Protein AF-0000000086532531 (afdb_homodimer)

Radius of gyration: 22.83 Å; Cα contacts (8 Å, |Δi|>4): 824; chains: 2; bounding box: 56×66×49 Å

Organism: NCBI:txid488447

Structure (mmCIF, N/CA/C/O backbone):
data_AF-0000000086532531-model_v1
#
loop_
_entity.id
_entity.type
_entity.pdbx_description
1 polymer 'DNA-binding response regulator'
#
loop_
_atom_site.group_PDB
_atom_site.id
_atom_site.type_symbol
_atom_site.label_atom_id
_atom_site.label_alt_id
_atom_site.label_comp_id
_atom_site.label_asym_id
_atom_site.label_entity_id
_atom_site.label_seq_id
_atom_site.pdbx_PDB_ins_code
_atom_site.Cartn_x
_atom_site.Cartn_y
_atom_site.Cartn_z
_atom_site.occupancy
_atom_site.B_iso_or_equiv
_atom_site.auth_seq_id
_atom_site.auth_comp_id
_atom_site.auth_asym_id
_atom_site.auth_atom_id
_atom_site.pdbx_PDB_model_num
ATOM 1 N N . MET A 1 1 ? 3.779 -16.156 -0.481 1 93.19 1 MET A N 1
ATOM 2 C CA . MET A 1 1 ? 3.359 -15.289 -1.577 1 93.19 1 MET A CA 1
ATOM 3 C C . MET A 1 1 ? 3.877 -15.805 -2.914 1 93.19 1 MET A C 1
ATOM 5 O O . MET A 1 1 ? 4.816 -16.594 -2.953 1 93.19 1 MET A O 1
ATOM 9 N N . ARG A 1 2 ? 3.129 -15.469 -3.914 1 94.12 2 ARG A N 1
ATOM 10 C CA . ARG A 1 2 ? 3.473 -15.883 -5.27 1 94.12 2 ARG A CA 1
ATOM 11 C C . ARG A 1 2 ? 4.148 -14.75 -6.035 1 94.12 2 ARG A C 1
ATOM 13 O O . ARG A 1 2 ? 3.545 -13.695 -6.258 1 94.12 2 ARG A O 1
ATOM 20 N N . ILE A 1 3 ? 5.477 -15.016 -6.484 1 97.5 3 ILE A N 1
ATOM 21 C CA . ILE A 1 3 ? 6.273 -13.93 -7.047 1 97.5 3 ILE A CA 1
ATOM 22 C C . ILE A 1 3 ? 6.742 -14.312 -8.453 1 97.5 3 ILE A C 1
ATOM 24 O O . ILE A 1 3 ? 7.234 -15.414 -8.672 1 97.5 3 ILE A O 1
ATOM 28 N N . ALA A 1 4 ? 6.512 -13.414 -9.438 1 97.5 4 ALA A N 1
ATOM 29 C CA . ALA A 1 4 ? 7.039 -13.594 -10.781 1 97.5 4 ALA A CA 1
ATOM 30 C C . ALA A 1 4 ? 8.367 -12.867 -10.953 1 97.5 4 ALA A C 1
ATOM 32 O O . ALA A 1 4 ? 8.508 -11.711 -10.555 1 97.5 4 ALA A O 1
ATOM 33 N N . VAL A 1 5 ? 9.344 -13.578 -11.539 1 97.88 5 VAL A N 1
ATOM 34 C CA . VAL A 1 5 ? 10.672 -13.031 -11.781 1 97.88 5 VAL A CA 1
ATOM 35 C C . VAL A 1 5 ? 10.961 -13.016 -13.281 1 97.88 5 VAL A C 1
ATOM 37 O O . VAL A 1 5 ? 10.961 -14.062 -13.93 1 97.88 5 VAL A O 1
ATOM 40 N N . LEU A 1 6 ? 11.195 -11.789 -13.82 1 97.12 6 LEU A N 1
ATOM 41 C CA . LEU A 1 6 ? 11.492 -11.633 -15.242 1 97.12 6 LEU A CA 1
ATOM 42 C C . LEU A 1 6 ? 12.93 -11.195 -15.453 1 97.12 6 LEU A C 1
ATOM 44 O O . LEU A 1 6 ? 13.32 -10.102 -15.031 1 97.12 6 LEU A O 1
ATOM 48 N N . ASP A 1 7 ? 13.672 -11.961 -16.062 1 96.25 7 ASP A N 1
ATOM 49 C CA . ASP A 1 7 ? 15.055 -11.695 -16.453 1 96.25 7 ASP A CA 1
ATOM 50 C C . ASP A 1 7 ? 15.516 -12.664 -17.531 1 96.25 7 ASP A C 1
ATOM 52 O O . ASP A 1 7 ? 15.273 -13.867 -17.438 1 96.25 7 ASP A O 1
ATOM 56 N N . ASP A 1 8 ? 16.219 -12.164 -18.531 1 94.19 8 ASP A N 1
ATOM 57 C CA . ASP A 1 8 ? 16.625 -13.039 -19.625 1 94.19 8 ASP A CA 1
ATOM 58 C C . ASP A 1 8 ? 17.875 -13.836 -19.25 1 94.19 8 ASP A C 1
ATOM 60 O O . ASP A 1 8 ? 18.25 -14.781 -19.938 1 94.19 8 ASP A O 1
ATOM 64 N N . ASP A 1 9 ? 18.562 -13.523 -18.156 1 94.81 9 ASP A N 1
ATOM 65 C CA . ASP A 1 9 ? 19.719 -14.258 -17.641 1 94.81 9 ASP A CA 1
ATOM 66 C C . ASP A 1 9 ? 19.297 -15.312 -16.625 1 94.81 9 ASP A C 1
ATOM 68 O O . ASP A 1 9 ? 18.938 -14.992 -15.492 1 94.81 9 ASP A O 1
ATOM 72 N N . PRO A 1 10 ? 19.422 -16.562 -16.969 1 95.12 10 PRO A N 1
ATOM 73 C CA . PRO A 1 10 ? 18.984 -17.641 -16.062 1 95.12 10 PRO A CA 1
ATOM 74 C C . PRO A 1 10 ? 19.703 -17.609 -14.719 1 95.12 10 PRO A C 1
ATOM 76 O O . PRO A 1 10 ? 19.125 -18 -13.703 1 95.12 10 PRO A O 1
ATOM 79 N N . ALA A 1 11 ? 20.938 -17.234 -14.758 1 96.5 11 ALA A N 1
ATOM 80 C CA . ALA A 1 11 ? 21.672 -17.141 -13.5 1 96.5 11 ALA A CA 1
ATOM 81 C C . ALA A 1 11 ? 21.031 -16.141 -12.547 1 96.5 11 ALA A C 1
ATOM 83 O O . ALA A 1 11 ? 20.953 -16.375 -11.344 1 96.5 11 ALA A O 1
ATOM 84 N N . GLN A 1 12 ? 20.594 -15.047 -13.109 1 96.06 12 GLN A N 1
ATOM 85 C CA . GLN A 1 12 ? 19.938 -14.016 -12.312 1 96.06 12 GLN A CA 1
ATOM 86 C C . GLN A 1 12 ? 18.578 -14.508 -11.781 1 96.06 12 GLN A C 1
ATOM 88 O O . GLN A 1 12 ? 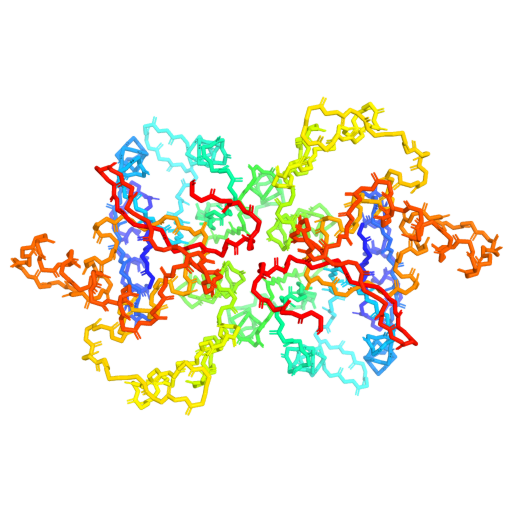18.266 -14.312 -10.609 1 96.06 12 GLN A O 1
ATOM 93 N N . THR A 1 13 ? 17.781 -15.109 -12.648 1 96.75 13 THR A N 1
ATOM 94 C CA . THR A 1 13 ? 16.484 -15.602 -12.211 1 96.75 13 THR A CA 1
ATOM 95 C C . THR A 1 13 ? 16.641 -16.688 -11.148 1 96.75 13 THR A C 1
ATOM 97 O O . THR A 1 13 ? 15.875 -16.75 -10.195 1 96.75 13 THR A O 1
ATOM 100 N N . ASP A 1 14 ? 17.641 -17.531 -11.305 1 97.56 14 ASP A N 1
ATOM 101 C CA . ASP A 1 14 ? 17.906 -18.578 -10.328 1 97.56 14 ASP A CA 1
ATOM 102 C C . ASP A 1 14 ? 18.297 -18 -8.977 1 97.56 14 ASP A C 1
ATOM 104 O O . ASP A 1 14 ? 17.797 -18.422 -7.938 1 97.56 14 ASP A O 1
ATOM 108 N N . PHE A 1 15 ? 19.203 -17.078 -9 1 98.12 15 PHE A N 1
ATOM 109 C CA . PHE A 1 15 ? 19.656 -16.422 -7.777 1 98.12 15 PHE A CA 1
ATOM 110 C C . PHE A 1 15 ? 18.484 -15.781 -7.039 1 98.12 15 PHE A C 1
ATOM 112 O O . PHE A 1 15 ? 18.297 -16 -5.844 1 98.12 15 PHE A O 1
ATOM 119 N N . VAL A 1 16 ? 17.625 -14.984 -7.75 1 98.31 16 VAL A N 1
ATOM 120 C CA . VAL A 1 16 ? 16.484 -14.273 -7.168 1 98.31 16 VAL A CA 1
ATOM 121 C C . VAL A 1 16 ? 15.469 -15.273 -6.625 1 98.31 16 VAL A C 1
ATOM 123 O O . VAL A 1 16 ? 14.992 -15.141 -5.496 1 98.31 16 VAL A O 1
ATOM 126 N N . SER A 1 17 ? 15.242 -16.297 -7.402 1 97.94 17 SER A N 1
ATOM 127 C CA . SER A 1 17 ? 14.266 -17.312 -7 1 97.94 17 SER A CA 1
ATOM 128 C C . SER A 1 17 ? 14.727 -18.047 -5.75 1 97.94 17 SER A C 1
ATOM 130 O O . SER A 1 17 ? 13.945 -18.25 -4.82 1 97.94 17 SER A O 1
ATOM 132 N N . GLN A 1 18 ? 15.961 -18.438 -5.742 1 97.88 18 GLN A N 1
ATOM 133 C CA . GLN A 1 18 ? 16.5 -19.141 -4.582 1 97.88 18 GLN A CA 1
ATOM 134 C C . GLN A 1 18 ? 16.453 -18.25 -3.338 1 97.88 18 GLN A C 1
ATOM 136 O O . GLN A 1 18 ? 16.062 -18.703 -2.258 1 97.88 18 GLN A O 1
ATOM 141 N N . THR A 1 19 ? 16.844 -17.031 -3.539 1 98.12 19 THR A N 1
ATOM 142 C CA . THR A 1 19 ? 16.875 -16.062 -2.447 1 98.12 19 THR A CA 1
ATOM 143 C C . THR A 1 19 ? 15.484 -15.898 -1.841 1 98.12 19 THR A C 1
ATOM 145 O O . THR A 1 19 ? 15.328 -15.898 -0.618 1 98.12 19 THR A O 1
ATOM 148 N N . LEU A 1 20 ? 14.461 -15.836 -2.635 1 97.81 20 LEU A N 1
ATOM 149 C CA . LEU A 1 20 ? 13.102 -15.555 -2.176 1 97.81 20 LEU A CA 1
ATOM 150 C C . LEU A 1 20 ? 12.414 -16.828 -1.696 1 97.81 20 LEU A C 1
ATOM 152 O O . LEU A 1 20 ? 11.625 -16.781 -0.751 1 97.81 20 LEU A O 1
ATOM 156 N N . THR A 1 21 ? 12.719 -17.922 -2.334 1 96.62 21 THR A N 1
ATOM 157 C CA . THR A 1 21 ? 12.164 -19.203 -1.899 1 96.62 21 THR A CA 1
ATOM 158 C C . THR A 1 21 ? 12.68 -19.578 -0.509 1 96.62 21 THR A C 1
ATOM 160 O O . THR A 1 21 ? 11.945 -20.156 0.292 1 96.62 21 THR A O 1
ATOM 163 N N . ALA A 1 22 ? 13.875 -19.203 -0.221 1 96.06 22 ALA A N 1
ATOM 164 C CA . ALA A 1 22 ? 14.5 -19.484 1.064 1 96.06 22 ALA A CA 1
ATOM 165 C C . ALA A 1 22 ? 13.719 -18.859 2.213 1 96.06 22 ALA A C 1
ATOM 167 O O . ALA A 1 22 ? 13.781 -19.328 3.35 1 96.06 22 ALA A O 1
ATOM 168 N N . VAL A 1 23 ? 12.977 -17.844 1.881 1 94.44 23 VAL A N 1
ATOM 169 C CA . VAL A 1 23 ? 12.234 -17.172 2.947 1 94.44 23 VAL A CA 1
ATOM 170 C C . VAL A 1 23 ? 10.742 -17.453 2.799 1 94.44 23 VAL A C 1
ATOM 172 O O . VAL A 1 23 ? 9.906 -16.75 3.365 1 94.44 23 VAL A O 1
ATOM 175 N N . GLY A 1 24 ? 10.383 -18.391 1.939 1 93.44 24 GLY A N 1
ATOM 176 C CA . GLY A 1 24 ? 9.039 -18.953 1.994 1 93.44 24 GLY A CA 1
ATOM 177 C C . GLY A 1 24 ? 8.164 -18.531 0.829 1 93.44 24 GLY A C 1
ATOM 178 O O . GLY A 1 24 ? 6.973 -18.844 0.797 1 93.44 24 GLY A O 1
ATOM 179 N N . HIS A 1 25 ? 8.68 -17.875 -0.155 1 95.81 25 HIS A N 1
ATOM 180 C CA . HIS A 1 25 ? 7.883 -17.469 -1.309 1 95.81 25 HIS A CA 1
ATOM 181 C C . HIS A 1 25 ? 7.926 -18.531 -2.404 1 95.81 25 HIS A C 1
ATOM 183 O O . HIS A 1 25 ? 8.836 -19.359 -2.434 1 95.81 25 HIS A O 1
ATOM 189 N N . THR A 1 26 ? 6.879 -18.547 -3.18 1 95.12 26 THR A N 1
ATOM 190 C CA . THR A 1 26 ? 6.855 -19.344 -4.402 1 95.12 26 THR A CA 1
ATOM 191 C C . THR A 1 26 ? 7.172 -18.484 -5.617 1 95.12 26 THR A C 1
ATOM 193 O O . THR A 1 26 ? 6.48 -17.5 -5.883 1 95.12 26 THR A O 1
ATOM 196 N N . CYS A 1 27 ? 8.258 -18.922 -6.363 1 97 27 CYS A N 1
ATOM 197 C CA . CYS A 1 27 ? 8.727 -18.062 -7.445 1 97 27 CYS A CA 1
ATOM 198 C C . CYS A 1 27 ? 8.523 -18.734 -8.797 1 97 27 CYS A C 1
ATOM 200 O O . CYS A 1 27 ? 8.664 -19.953 -8.922 1 97 27 CYS A O 1
ATOM 202 N N . TYR A 1 28 ? 8.203 -17.953 -9.766 1 96.62 28 TYR A N 1
ATOM 203 C CA . TYR A 1 28 ? 8.117 -18.359 -11.164 1 96.62 28 TYR A CA 1
ATOM 204 C C . TYR A 1 28 ? 9.008 -17.484 -12.039 1 96.62 28 TYR A C 1
ATOM 206 O O . TYR A 1 28 ? 8.852 -16.266 -12.07 1 96.62 28 TYR A O 1
ATOM 214 N N . ALA A 1 29 ? 9.812 -18.156 -12.766 1 97.38 29 ALA A N 1
ATOM 215 C CA . ALA A 1 29 ? 10.797 -17.453 -13.578 1 97.38 29 ALA A CA 1
ATOM 216 C C . ALA A 1 29 ? 10.312 -17.328 -15.023 1 97.38 29 ALA A C 1
ATOM 218 O O . ALA A 1 29 ? 9.75 -18.266 -15.586 1 97.38 29 ALA A O 1
ATOM 219 N N . PHE A 1 30 ? 10.547 -16.141 -15.586 1 96.31 30 PHE A N 1
ATOM 220 C CA . PHE A 1 30 ? 10.258 -15.852 -16.984 1 96.31 30 PHE A CA 1
ATOM 221 C C . PHE A 1 30 ? 11.477 -15.266 -17.688 1 96.31 30 PHE A C 1
ATOM 223 O O . PHE A 1 30 ? 12.195 -14.445 -17.125 1 96.31 30 PHE A O 1
ATOM 230 N N . LYS A 1 31 ? 11.688 -15.641 -18.938 1 94.31 31 LYS A N 1
ATOM 231 C CA . LYS A 1 31 ? 12.82 -15.148 -19.703 1 94.31 31 LYS A CA 1
ATOM 232 C C . LYS A 1 31 ? 12.398 -14.039 -20.672 1 94.31 31 LYS A C 1
ATOM 234 O O . LYS A 1 31 ? 13.234 -13.297 -21.188 1 94.31 31 LYS A O 1
ATOM 239 N N . GLU A 1 32 ? 11.086 -14.047 -20.922 1 93.94 32 GLU A N 1
ATOM 240 C CA . GLU A 1 32 ? 10.539 -13.094 -21.875 1 93.94 32 GLU A CA 1
ATOM 241 C C . GLU A 1 32 ? 9.336 -12.359 -21.281 1 93.94 32 GLU A C 1
ATOM 243 O O . GLU A 1 32 ? 8.531 -12.945 -20.562 1 93.94 32 GLU A O 1
ATOM 248 N N . GLY A 1 33 ? 9.234 -11.07 -21.625 1 93.94 33 GLY A N 1
ATOM 249 C CA . GLY A 1 33 ? 8.125 -10.25 -21.156 1 93.94 33 GLY A CA 1
ATOM 250 C C . GLY A 1 33 ? 6.781 -10.719 -21.688 1 93.94 33 GLY A C 1
ATOM 251 O O . GLY A 1 33 ? 5.789 -10.695 -20.953 1 93.94 33 GLY A O 1
ATOM 252 N N . LYS A 1 34 ? 6.777 -11.18 -22.922 1 93.25 34 LYS A N 1
ATOM 253 C CA . LYS A 1 34 ? 5.535 -11.656 -23.531 1 93.25 34 LYS A CA 1
ATOM 254 C C . LYS A 1 34 ? 4.977 -12.859 -22.766 1 93.25 34 LYS A C 1
ATOM 256 O O . LYS A 1 34 ? 3.766 -12.961 -22.562 1 93.25 34 LYS A O 1
ATOM 261 N N . ALA A 1 35 ? 5.836 -13.703 -22.406 1 94.38 35 ALA A N 1
ATOM 262 C CA . ALA A 1 35 ? 5.418 -14.883 -21.641 1 94.38 35 ALA A CA 1
ATOM 263 C C . ALA A 1 35 ? 4.828 -14.477 -20.297 1 94.38 35 ALA A C 1
ATOM 265 O O . ALA A 1 35 ? 3.812 -15.031 -19.859 1 94.38 35 ALA A O 1
ATOM 266 N N . LEU A 1 36 ? 5.488 -13.523 -19.641 1 95 36 LEU A N 1
ATOM 267 C CA . LEU A 1 36 ? 4.988 -13.023 -18.375 1 95 36 LEU A CA 1
ATOM 268 C C . LEU A 1 36 ? 3.617 -12.375 -18.547 1 95 36 LEU A C 1
ATOM 270 O O . LEU A 1 36 ? 2.695 -12.656 -17.766 1 95 36 LEU A O 1
ATOM 274 N N . LYS A 1 37 ? 3.438 -11.547 -19.547 1 91.38 37 LYS A N 1
ATOM 275 C CA . LYS A 1 37 ? 2.166 -10.875 -19.812 1 91.38 37 LYS A CA 1
ATOM 276 C C . LYS A 1 37 ? 1.05 -11.891 -20.031 1 91.38 37 LYS A C 1
ATOM 278 O O . LYS A 1 37 ? -0.051 -11.742 -19.5 1 91.38 37 LYS A O 1
ATOM 283 N N . LYS A 1 38 ? 1.387 -12.914 -20.797 1 91.12 38 LYS A N 1
ATOM 284 C CA . LYS A 1 38 ? 0.415 -13.969 -21.062 1 91.12 38 LYS A CA 1
ATOM 285 C C . LYS A 1 38 ? -0.007 -14.664 -19.766 1 91.12 38 LYS A C 1
ATOM 287 O O . LYS A 1 38 ? -1.191 -14.93 -19.562 1 91.12 38 LYS A O 1
ATOM 292 N N . ARG A 1 39 ? 0.936 -14.914 -18.922 1 92.94 39 ARG A N 1
ATOM 293 C CA . ARG A 1 39 ? 0.642 -15.586 -17.656 1 92.94 39 ARG A CA 1
ATOM 294 C C . ARG A 1 39 ? -0.195 -14.688 -16.75 1 92.94 39 ARG A C 1
ATOM 296 O O . ARG A 1 39 ? -1.097 -15.164 -16.047 1 92.94 39 ARG A O 1
ATOM 303 N N . LEU A 1 40 ? 0.07 -13.383 -16.734 1 90.56 40 LEU A N 1
ATOM 304 C CA . LEU A 1 40 ? -0.625 -12.406 -15.906 1 90.56 40 LEU A CA 1
ATOM 305 C C . LEU A 1 40 ? -2.092 -12.297 -16.312 1 90.56 40 LEU A C 1
ATOM 307 O O . LEU A 1 40 ? -2.924 -11.852 -15.516 1 90.56 40 LEU A O 1
ATOM 311 N N . GLN A 1 41 ? -2.365 -12.68 -17.5 1 86.06 41 GLN A N 1
ATOM 312 C CA . GLN A 1 41 ? -3.746 -12.641 -17.969 1 86.06 41 GLN A CA 1
ATOM 313 C C . GLN A 1 41 ? -4.555 -13.805 -17.406 1 86.06 41 GLN A C 1
ATOM 315 O O . GLN A 1 41 ? -5.785 -13.75 -17.359 1 86.06 41 GLN A O 1
ATOM 320 N N . ARG A 1 42 ? -3.826 -14.844 -16.922 1 86.56 42 ARG A N 1
ATOM 321 C CA . ARG A 1 42 ? -4.512 -16.078 -16.531 1 86.56 42 ARG A CA 1
ATOM 322 C C . ARG A 1 42 ? -4.309 -16.359 -15.047 1 86.56 42 ARG A C 1
ATOM 324 O O . ARG A 1 42 ? -5.09 -17.094 -14.438 1 86.56 42 ARG A O 1
ATOM 331 N N . GLU A 1 43 ? -3.242 -15.836 -14.586 1 90.25 43 GLU A N 1
ATOM 332 C CA . GLU A 1 43 ? -2.879 -16.141 -13.203 1 90.25 43 GLU A CA 1
ATOM 333 C C . GLU A 1 43 ? -2.58 -14.859 -12.422 1 90.25 43 GLU A C 1
ATOM 335 O O . GLU A 1 43 ? -2.281 -13.82 -13.008 1 90.25 43 GLU A O 1
ATOM 340 N N . THR A 1 44 ? -2.67 -15.047 -11.117 1 91.5 44 THR A N 1
ATOM 341 C CA . THR A 1 44 ? -2.359 -13.906 -10.266 1 91.5 44 THR A CA 1
ATOM 342 C C . THR A 1 44 ? -0.999 -14.078 -9.594 1 91.5 44 THR A C 1
ATOM 344 O O . THR A 1 44 ? -0.583 -15.203 -9.312 1 91.5 44 THR A O 1
ATOM 347 N N . PHE A 1 45 ? -0.358 -13.016 -9.43 1 93.88 45 PHE A N 1
ATOM 348 C CA . PHE A 1 45 ? 0.883 -12.914 -8.672 1 93.88 45 PHE A CA 1
ATOM 349 C C . PHE A 1 45 ? 0.775 -11.836 -7.598 1 93.88 45 PHE A C 1
ATOM 351 O O . PHE A 1 45 ? -0.052 -10.93 -7.703 1 93.88 45 PHE A O 1
ATOM 358 N N . ASP A 1 46 ? 1.611 -12.008 -6.551 1 95 46 ASP A N 1
ATOM 359 C CA . ASP A 1 46 ? 1.563 -11.062 -5.438 1 95 46 ASP A CA 1
ATOM 360 C C . ASP A 1 46 ? 2.594 -9.945 -5.617 1 95 46 ASP A C 1
ATOM 362 O O . ASP A 1 46 ? 2.486 -8.891 -4.996 1 95 46 ASP A O 1
ATOM 366 N N . LEU A 1 47 ? 3.58 -10.195 -6.43 1 96.69 47 LEU A N 1
ATOM 367 C CA . LEU A 1 47 ? 4.668 -9.25 -6.66 1 96.69 47 LEU A CA 1
ATOM 368 C C . LEU A 1 47 ? 5.449 -9.617 -7.914 1 96.69 47 LEU A C 1
ATOM 370 O O . LEU A 1 47 ? 5.621 -10.805 -8.227 1 96.69 47 LEU A O 1
ATOM 374 N N . LEU A 1 48 ? 5.91 -8.594 -8.633 1 97 48 LEU A N 1
ATOM 375 C CA . LEU A 1 48 ? 6.758 -8.797 -9.797 1 97 48 LEU A CA 1
ATOM 376 C C . LEU A 1 48 ? 8.164 -8.273 -9.555 1 97 48 LEU A C 1
ATOM 378 O O . LEU A 1 48 ? 8.336 -7.152 -9.062 1 97 48 LEU A O 1
ATOM 382 N N . VAL A 1 49 ? 9.148 -9.078 -9.844 1 98.06 49 VAL A N 1
ATOM 383 C CA . VAL A 1 49 ? 10.547 -8.672 -9.93 1 98.06 49 VAL A CA 1
ATOM 384 C C . VAL A 1 49 ? 10.984 -8.625 -11.391 1 98.06 49 VAL A C 1
ATOM 386 O O . VAL A 1 49 ? 11.094 -9.664 -12.047 1 98.06 49 VAL A O 1
ATOM 389 N N . LEU A 1 50 ? 11.281 -7.383 -11.859 1 97.12 50 LEU A N 1
ATOM 390 C CA . LEU A 1 50 ? 11.453 -7.227 -13.297 1 97.12 50 LEU A CA 1
ATOM 391 C C . LEU A 1 50 ? 12.844 -6.684 -13.625 1 97.12 50 LEU A C 1
ATOM 393 O O . LEU A 1 50 ? 13.352 -5.801 -12.922 1 97.12 50 LEU A O 1
ATOM 397 N N . ASP A 1 51 ? 13.375 -7.211 -14.609 1 94.19 51 ASP A N 1
ATOM 398 C CA . ASP A 1 51 ? 14.516 -6.559 -15.242 1 94.19 51 ASP A CA 1
ATOM 399 C C . ASP A 1 51 ? 14.062 -5.445 -16.188 1 94.19 51 ASP A C 1
ATOM 401 O O . ASP A 1 51 ? 13.094 -5.609 -16.922 1 94.19 51 ASP A O 1
ATOM 405 N N . TRP A 1 52 ? 14.797 -4.375 -16.141 1 85.06 52 TRP A N 1
ATOM 406 C CA . TRP A 1 52 ? 14.453 -3.25 -17 1 85.06 52 TRP A CA 1
ATOM 407 C C . TRP A 1 52 ? 14.656 -3.604 -18.469 1 85.06 52 TRP A C 1
ATOM 409 O O . TRP A 1 52 ? 13.844 -3.238 -19.328 1 85.06 52 TRP A O 1
ATOM 419 N N . ASN A 1 53 ? 15.719 -4.344 -18.703 1 85.44 53 ASN A N 1
ATOM 420 C CA . ASN A 1 53 ? 16.047 -4.688 -20.078 1 85.44 53 ASN A CA 1
ATOM 421 C C . ASN A 1 53 ? 15.883 -6.18 -20.344 1 85.44 53 ASN A C 1
ATOM 423 O O . ASN A 1 53 ? 16.625 -7 -19.797 1 85.44 53 ASN A O 1
ATOM 427 N N . VAL A 1 54 ? 14.859 -6.594 -21.094 1 86.19 54 VAL A N 1
ATOM 428 C CA . VAL A 1 54 ? 14.727 -7.953 -21.609 1 86.19 54 VAL A CA 1
ATOM 429 C C . VAL A 1 54 ? 14.617 -7.93 -23.125 1 86.19 54 VAL A C 1
ATOM 431 O O . VAL A 1 54 ? 14.297 -6.895 -23.719 1 86.19 54 VAL A O 1
ATOM 434 N N . PRO A 1 55 ? 15.016 -8.984 -23.781 1 86.5 55 PRO A N 1
ATOM 435 C CA . PRO A 1 55 ? 15.227 -8.992 -25.234 1 86.5 55 PRO A CA 1
ATOM 436 C C . PRO A 1 55 ? 13.969 -8.617 -26.016 1 86.5 55 PRO A C 1
ATOM 438 O O . PRO A 1 55 ? 14.055 -7.938 -27.047 1 86.5 55 PRO A O 1
ATOM 441 N N . ASP A 1 56 ? 12.727 -9.031 -25.656 1 88.44 56 ASP A N 1
ATOM 442 C CA . ASP A 1 56 ? 11.539 -8.906 -26.5 1 88.44 56 ASP A CA 1
ATOM 443 C C . ASP A 1 56 ? 10.781 -7.621 -26.188 1 88.44 56 ASP A C 1
ATOM 445 O O . ASP A 1 56 ? 10.055 -7.102 -27.031 1 88.44 56 ASP A O 1
ATOM 449 N N . MET A 1 57 ? 10.852 -7.129 -24.938 1 86.88 57 MET A N 1
ATOM 450 C CA . MET A 1 57 ? 10.211 -5.887 -24.531 1 86.88 57 MET A CA 1
ATOM 451 C C . MET A 1 57 ? 10.938 -5.27 -23.328 1 86.88 57 MET A C 1
ATOM 453 O O . MET A 1 57 ? 11.773 -5.922 -22.703 1 86.88 57 MET A O 1
ATOM 457 N N . SER A 1 58 ? 10.625 -3.977 -23.109 1 86.06 58 SER A N 1
ATOM 458 C CA . SER A 1 58 ? 11.242 -3.352 -21.938 1 86.06 58 SER A CA 1
ATOM 459 C C . SER A 1 58 ? 10.438 -3.627 -20.672 1 86.06 58 SER A C 1
ATOM 461 O O . SER A 1 58 ? 9.227 -3.846 -20.734 1 86.06 58 SER A O 1
ATOM 463 N N . GLY A 1 59 ? 11.125 -3.746 -19.562 1 85.94 59 GLY A N 1
ATOM 464 C CA . GLY A 1 59 ? 10.438 -3.828 -18.281 1 85.94 59 GLY A CA 1
ATOM 465 C C . GLY A 1 59 ? 9.406 -2.729 -18.094 1 85.94 59 GLY A C 1
ATOM 466 O O . GLY A 1 59 ? 8.367 -2.947 -17.453 1 85.94 59 GLY A O 1
ATOM 467 N N . GLU A 1 60 ? 9.656 -1.621 -18.672 1 87.19 60 GLU A N 1
ATOM 468 C CA . GLU A 1 60 ? 8.734 -0.489 -18.578 1 87.19 60 GLU A CA 1
ATOM 469 C C . GLU A 1 60 ? 7.422 -0.788 -19.297 1 87.19 60 GLU A C 1
ATOM 471 O O . GLU A 1 60 ? 6.355 -0.378 -18.844 1 87.19 60 GLU A O 1
ATOM 476 N N . GLU A 1 61 ? 7.488 -1.474 -20.359 1 90.5 61 GLU A N 1
ATOM 477 C CA . GLU A 1 61 ? 6.285 -1.851 -21.094 1 90.5 61 GLU A CA 1
ATOM 478 C C . GLU A 1 61 ? 5.414 -2.799 -20.281 1 90.5 61 GLU A C 1
ATOM 480 O O . GLU A 1 61 ? 4.188 -2.66 -20.25 1 90.5 61 GLU A O 1
ATOM 485 N N . VAL A 1 62 ? 6.102 -3.715 -19.641 1 90.56 62 VAL A N 1
ATOM 486 C CA . VAL A 1 62 ? 5.375 -4.633 -18.766 1 90.56 62 VAL A CA 1
ATOM 487 C C . VAL A 1 62 ? 4.699 -3.854 -17.641 1 90.56 62 VAL A C 1
ATOM 489 O O . VAL A 1 62 ? 3.52 -4.066 -17.359 1 90.56 62 VAL A O 1
ATOM 492 N N . LEU A 1 63 ? 5.434 -2.98 -17.094 1 91.75 63 LEU A N 1
ATOM 493 C CA . LEU A 1 63 ? 4.941 -2.135 -16.016 1 91.75 63 LEU A CA 1
ATOM 494 C C . LEU A 1 63 ? 3.703 -1.359 -16.438 1 91.75 63 LEU A C 1
ATOM 496 O O . LEU A 1 63 ? 2.678 -1.381 -15.758 1 91.75 63 LEU A O 1
ATOM 500 N N . LYS A 1 64 ? 3.805 -0.722 -17.547 1 88.69 64 LYS A N 1
ATOM 501 C CA . LYS A 1 64 ? 2.701 0.087 -18.047 1 88.69 64 LYS A CA 1
ATOM 502 C C . LYS A 1 64 ? 1.473 -0.773 -18.328 1 88.69 64 LYS A C 1
ATOM 504 O O . LYS A 1 64 ? 0.345 -0.367 -18.047 1 88.69 64 LYS A O 1
ATOM 509 N N . TRP A 1 65 ? 1.723 -1.882 -18.891 1 89.12 65 TRP A N 1
ATOM 510 C CA . TRP A 1 65 ? 0.63 -2.803 -19.188 1 89.12 65 TRP A CA 1
ATOM 511 C C . TRP A 1 65 ? -0.077 -3.238 -17.906 1 89.12 65 TRP A C 1
ATOM 513 O O . TRP A 1 65 ? -1.309 -3.256 -17.844 1 89.12 65 TRP A O 1
ATOM 523 N N . VAL A 1 66 ? 0.668 -3.562 -16.875 1 89.81 66 VAL A N 1
ATOM 524 C CA . VAL A 1 66 ? 0.108 -3.998 -15.602 1 89.81 66 VAL A CA 1
ATOM 525 C C . VAL A 1 66 ? -0.716 -2.869 -14.984 1 89.81 66 VAL A C 1
ATOM 527 O O . VAL A 1 66 ? -1.843 -3.09 -14.539 1 89.81 66 VAL A O 1
ATOM 530 N N . ARG A 1 67 ? -0.155 -1.658 -14.969 1 86.81 67 ARG A N 1
ATOM 531 C CA . ARG A 1 67 ? -0.817 -0.511 -14.359 1 86.81 67 ARG A CA 1
ATOM 532 C C . ARG A 1 67 ? -2.076 -0.128 -15.133 1 86.81 67 ARG A C 1
ATOM 534 O O . ARG A 1 67 ? -3.053 0.338 -14.539 1 86.81 67 ARG A O 1
ATOM 541 N N . ALA A 1 68 ? -2.061 -0.36 -16.375 1 80.88 68 ALA A N 1
ATOM 542 C CA . ALA A 1 68 ? -3.219 -0.051 -17.219 1 80.88 68 ALA A CA 1
ATOM 543 C C . ALA A 1 68 ? -4.34 -1.062 -16.984 1 80.88 68 ALA A C 1
ATOM 545 O O . ALA A 1 68 ? -5.516 -0.754 -17.203 1 80.88 68 ALA A O 1
ATOM 546 N N . ASN A 1 69 ? -3.967 -2.26 -16.641 1 75.5 69 ASN A N 1
ATOM 547 C CA . ASN A 1 69 ? -4.957 -3.324 -16.547 1 75.5 69 ASN A CA 1
ATOM 548 C C . ASN A 1 69 ? -5.316 -3.631 -15.102 1 75.5 69 ASN A C 1
ATOM 550 O O . ASN A 1 69 ? -6.105 -4.539 -14.828 1 75.5 69 ASN A O 1
ATOM 554 N N . GLN A 1 70 ? -4.699 -2.916 -14.203 1 67.88 70 GLN A N 1
ATOM 555 C CA . GLN A 1 70 ? -5.027 -3.117 -12.797 1 67.88 70 GLN A CA 1
ATOM 556 C C . GLN A 1 70 ? -5.98 -2.035 -12.297 1 67.88 70 GLN A C 1
ATOM 558 O O . GLN A 1 70 ? -5.855 -0.867 -12.672 1 67.88 70 GLN A O 1
ATOM 563 N N . THR A 1 71 ? -7.203 -2.377 -11.883 1 54.12 71 THR A N 1
ATOM 564 C CA . THR A 1 71 ? -8.195 -1.387 -11.484 1 54.12 71 THR A CA 1
ATOM 565 C C . THR A 1 71 ? -8.031 -1.015 -10.016 1 54.12 71 THR A C 1
ATOM 567 O O . THR A 1 71 ? -8.109 0.161 -9.656 1 54.12 71 THR A O 1
ATOM 570 N N . GLU A 1 72 ? -8.039 -1.9 -9.062 1 54.25 72 GLU A N 1
ATOM 571 C CA . GLU A 1 72 ? -8.234 -1.473 -7.68 1 54.25 72 GLU A CA 1
ATOM 572 C C . GLU A 1 72 ? -6.957 -1.615 -6.867 1 54.25 72 GLU A C 1
ATOM 574 O O . GLU A 1 72 ? -6.637 -0.753 -6.043 1 54.25 72 GLU A O 1
ATOM 579 N N . HIS A 1 73 ? -6.312 -2.83 -7.062 1 61.47 73 HIS A N 1
ATOM 580 C CA . HIS A 1 73 ? -5.184 -3.025 -6.16 1 61.47 73 HIS A CA 1
ATOM 581 C C . HIS A 1 73 ? -3.867 -3.084 -6.926 1 61.47 73 HIS A C 1
ATOM 583 O O . HIS A 1 73 ? -3.76 -3.787 -7.934 1 61.47 73 HIS A O 1
ATOM 589 N N . SER A 1 74 ? -2.998 -2.229 -6.297 1 78.44 74 SER A N 1
ATOM 590 C CA . SER A 1 74 ? -1.744 -2.109 -7.035 1 78.44 74 SER A CA 1
ATOM 591 C C . SER A 1 74 ? -0.83 -3.301 -6.77 1 78.44 74 SER A C 1
ATOM 593 O O . SER A 1 74 ? -0.572 -3.646 -5.613 1 78.44 74 SER A O 1
ATOM 595 N N . LEU A 1 75 ? -0.628 -4.117 -7.812 1 90.62 75 LEU A N 1
ATOM 596 C CA . LEU A 1 75 ? 0.395 -5.156 -7.809 1 90.62 75 LEU A CA 1
ATOM 597 C C . LEU A 1 75 ? 1.783 -4.551 -7.621 1 90.62 75 LEU A C 1
ATOM 599 O O . LEU A 1 75 ? 2.223 -3.73 -8.43 1 90.62 75 LEU A O 1
ATOM 603 N N . PRO A 1 76 ? 2.471 -4.914 -6.484 1 95.25 76 PRO A N 1
ATOM 604 C CA . PRO A 1 76 ? 3.816 -4.367 -6.285 1 95.25 76 PRO A CA 1
ATOM 605 C C . PRO A 1 76 ? 4.797 -4.809 -7.371 1 95.25 76 PRO A C 1
ATOM 607 O O . PRO A 1 76 ? 4.836 -5.984 -7.734 1 95.25 76 PRO A O 1
ATOM 610 N N . ILE A 1 77 ? 5.555 -3.852 -7.844 1 96.31 77 ILE A N 1
ATOM 611 C CA . ILE A 1 77 ? 6.547 -4.113 -8.883 1 96.31 77 ILE A CA 1
ATOM 612 C C . ILE A 1 77 ? 7.898 -3.535 -8.461 1 96.31 77 ILE A C 1
ATOM 614 O O . ILE A 1 77 ? 7.996 -2.352 -8.133 1 96.31 77 ILE A O 1
ATOM 618 N N . ILE A 1 78 ? 8.922 -4.375 -8.422 1 97.44 78 ILE A N 1
ATOM 619 C CA . ILE A 1 78 ? 10.289 -3.939 -8.141 1 97.44 78 ILE A CA 1
ATOM 620 C C . ILE A 1 78 ? 11.188 -4.242 -9.336 1 97.44 78 ILE A C 1
ATOM 622 O O . ILE A 1 78 ? 11.125 -5.336 -9.898 1 97.44 78 ILE A O 1
ATOM 626 N N . PHE A 1 79 ? 12.039 -3.27 -9.703 1 97 79 PHE A N 1
ATOM 627 C CA . PHE A 1 79 ? 12.914 -3.439 -10.852 1 97 79 PHE A CA 1
ATOM 628 C C . PHE A 1 79 ? 14.32 -3.824 -10.406 1 97 79 PHE A C 1
ATOM 630 O O . PHE A 1 79 ? 14.812 -3.328 -9.391 1 97 79 PHE A O 1
ATOM 637 N N . MET A 1 80 ? 14.891 -4.73 -11.133 1 96.12 80 MET A N 1
ATOM 638 C CA . MET A 1 80 ? 16.344 -4.922 -11.078 1 96.12 80 MET A CA 1
ATOM 639 C C . MET A 1 80 ? 17.031 -4.113 -12.172 1 96.12 80 MET A C 1
ATOM 641 O O . MET A 1 80 ? 16.688 -4.219 -13.344 1 96.12 80 MET A O 1
ATOM 645 N N . THR A 1 81 ? 17.984 -3.258 -11.789 1 91.5 81 THR A N 1
ATOM 646 C CA . THR A 1 81 ? 18.578 -2.352 -12.766 1 91.5 81 THR A CA 1
ATOM 647 C C . THR A 1 81 ? 20.094 -2.273 -12.602 1 91.5 81 THR A C 1
ATOM 649 O O . THR A 1 81 ? 20.609 -2.512 -11.516 1 91.5 81 THR A O 1
ATOM 652 N N . SER A 1 82 ? 20.734 -1.953 -13.719 1 91.06 82 SER A N 1
ATOM 653 C CA . SER A 1 82 ? 22.156 -1.671 -13.656 1 91.06 82 SER A CA 1
ATOM 654 C C . SER A 1 82 ? 22.422 -0.182 -13.469 1 91.06 82 SER A C 1
ATOM 656 O O . SER A 1 82 ? 23.562 0.227 -13.219 1 91.06 82 SER A O 1
ATOM 658 N N . ARG A 1 83 ? 21.375 0.558 -13.531 1 87 83 ARG A N 1
ATOM 659 C CA . ARG A 1 83 ? 21.484 2.008 -13.406 1 87 83 ARG A CA 1
ATOM 660 C C . ARG A 1 83 ? 21.359 2.439 -11.945 1 87 83 ARG A C 1
ATOM 662 O O . ARG A 1 83 ? 20.312 2.203 -11.32 1 87 83 ARG A O 1
ATOM 669 N N . ASP A 1 84 ? 22.328 3.115 -11.492 1 86.44 84 ASP A N 1
ATOM 670 C CA . ASP A 1 84 ? 22.281 3.543 -10.102 1 86.44 84 ASP A CA 1
ATOM 671 C C . ASP A 1 84 ? 22.391 5.062 -9.984 1 86.44 84 ASP A C 1
ATOM 673 O O . ASP A 1 84 ? 22.516 5.602 -8.883 1 86.44 84 ASP A O 1
ATOM 677 N N . ASP A 1 85 ? 22.297 5.691 -11.164 1 92.44 85 ASP A N 1
ATOM 678 C CA . ASP A 1 85 ? 22.375 7.148 -11.133 1 92.44 85 ASP A CA 1
ATOM 679 C C . ASP A 1 85 ? 21 7.77 -10.859 1 92.44 85 ASP A C 1
ATOM 681 O O . ASP A 1 85 ? 19.969 7.102 -10.992 1 92.44 85 ASP A O 1
ATOM 685 N N . GLU A 1 86 ? 20.969 8.992 -10.5 1 93.94 86 GLU A N 1
ATOM 686 C CA . GLU A 1 86 ? 19.781 9.719 -10.094 1 93.94 86 GLU A CA 1
ATOM 687 C C . GLU A 1 86 ? 18.719 9.688 -11.18 1 93.94 86 GLU A C 1
ATOM 689 O O . GLU A 1 86 ? 17.547 9.422 -10.906 1 93.94 86 GLU A O 1
ATOM 694 N N . ALA A 1 87 ? 19.141 9.945 -12.406 1 94 87 ALA A N 1
ATOM 695 C CA . ALA A 1 87 ? 18.203 9.992 -13.531 1 94 87 ALA A CA 1
ATOM 696 C C . ALA A 1 87 ? 17.547 8.633 -13.75 1 94 87 ALA A C 1
ATOM 698 O O . ALA A 1 87 ? 16.344 8.555 -13.977 1 94 87 ALA A O 1
ATOM 699 N N . GLY A 1 88 ? 18.359 7.641 -13.703 1 91.31 88 GLY A N 1
ATOM 700 C CA . GLY A 1 88 ? 17.828 6.297 -13.875 1 91.31 88 GLY A CA 1
ATOM 701 C C . GLY A 1 88 ? 16.859 5.898 -12.781 1 91.31 88 GLY A C 1
ATOM 702 O O . GLY A 1 88 ? 15.773 5.371 -13.062 1 91.31 88 GLY A O 1
ATOM 703 N N . ILE A 1 89 ? 17.203 6.184 -11.602 1 92 89 ILE A N 1
ATOM 704 C CA . ILE A 1 89 ? 16.391 5.836 -10.438 1 92 89 ILE A CA 1
ATOM 705 C C . ILE A 1 89 ? 15.055 6.59 -10.492 1 92 89 ILE A C 1
ATOM 707 O O . ILE A 1 89 ? 13.992 5.992 -10.328 1 92 89 ILE A O 1
ATOM 711 N N . THR A 1 90 ? 15.133 7.855 -10.711 1 95.19 90 THR A N 1
ATOM 712 C CA . THR A 1 90 ? 13.93 8.688 -10.758 1 95.19 90 THR A CA 1
ATOM 713 C C . THR A 1 90 ? 13.008 8.234 -11.883 1 95.19 90 THR A C 1
ATOM 715 O O . THR A 1 90 ? 11.789 8.211 -11.719 1 95.19 90 THR A O 1
ATOM 718 N N . GLN A 1 91 ? 13.578 7.875 -12.977 1 92.94 91 GLN A N 1
ATOM 719 C CA . GLN A 1 91 ? 12.781 7.418 -14.117 1 92.94 91 GLN A CA 1
ATOM 720 C C . GLN A 1 91 ? 12.008 6.152 -13.773 1 92.94 91 GLN A C 1
ATOM 722 O O . GLN A 1 91 ? 10.812 6.051 -14.07 1 92.94 91 GLN A O 1
ATOM 727 N N . ILE A 1 92 ? 12.641 5.234 -13.156 1 92.56 92 ILE A N 1
ATOM 728 C CA . ILE A 1 92 ? 12.047 3.945 -12.82 1 92.56 92 ILE A CA 1
ATOM 729 C C . ILE A 1 92 ? 10.883 4.148 -11.852 1 92.56 92 ILE A C 1
ATOM 731 O O . ILE A 1 92 ? 9.789 3.623 -12.078 1 92.56 92 ILE A O 1
ATOM 735 N N . LEU A 1 93 ? 11.062 4.914 -10.852 1 94.19 93 LEU A N 1
ATOM 736 C CA . LEU A 1 93 ? 10.047 5.141 -9.836 1 94.19 93 LEU A CA 1
ATOM 737 C C . LEU A 1 93 ? 8.898 5.98 -10.383 1 94.19 93 LEU A C 1
ATOM 739 O O . LEU A 1 93 ? 7.73 5.691 -10.125 1 94.19 93 LEU A O 1
ATOM 743 N N . ASN A 1 94 ? 9.234 6.98 -11.18 1 92.94 94 ASN A N 1
ATOM 744 C CA . ASN A 1 94 ? 8.219 7.852 -11.758 1 92.94 94 ASN A CA 1
ATOM 745 C C . ASN A 1 94 ? 7.395 7.121 -12.82 1 92.94 94 ASN A C 1
ATOM 747 O O . ASN A 1 94 ? 6.262 7.512 -13.109 1 92.94 94 ASN A O 1
ATOM 751 N N . ALA A 1 95 ? 7.973 6.078 -13.383 1 90.5 95 ALA A N 1
ATOM 752 C CA . ALA A 1 95 ? 7.258 5.27 -14.367 1 90.5 95 ALA A CA 1
ATOM 753 C C . ALA A 1 95 ? 6.195 4.402 -13.695 1 90.5 95 ALA A C 1
ATOM 755 O O . ALA A 1 95 ? 5.332 3.834 -14.375 1 90.5 95 ALA A O 1
ATOM 756 N N . GLY A 1 96 ? 6.297 4.273 -12.414 1 91.31 96 GLY A N 1
ATOM 757 C CA . GLY A 1 96 ? 5.254 3.551 -11.703 1 91.31 96 GLY A CA 1
ATOM 758 C C . GLY A 1 96 ? 5.781 2.383 -10.891 1 91.31 96 GLY A C 1
ATOM 759 O O . GLY A 1 96 ? 5.012 1.674 -10.242 1 91.31 96 GLY A O 1
ATOM 760 N N . ALA A 1 97 ? 7.09 2.17 -10.945 1 94.5 97 ALA A N 1
ATOM 761 C CA . ALA A 1 97 ? 7.676 1.111 -10.125 1 94.5 97 ALA A CA 1
ATOM 762 C C . ALA A 1 97 ? 7.555 1.438 -8.641 1 94.5 97 ALA A C 1
ATOM 764 O O . ALA A 1 97 ? 7.602 2.607 -8.25 1 94.5 97 ALA A O 1
ATOM 765 N N . ASP A 1 98 ? 7.426 0.424 -7.855 1 95.31 98 ASP A N 1
ATOM 766 C CA . ASP A 1 98 ? 7.273 0.621 -6.418 1 95.31 98 ASP A CA 1
ATOM 767 C C . ASP A 1 98 ? 8.633 0.669 -5.723 1 95.31 98 ASP A C 1
ATOM 769 O O . ASP A 1 98 ? 8.758 1.22 -4.625 1 95.31 98 ASP A O 1
ATOM 773 N N . ASP A 1 99 ? 9.602 0.016 -6.316 1 96.5 99 ASP A N 1
ATOM 774 C CA . ASP A 1 99 ? 10.969 -0.029 -5.797 1 96.5 99 ASP A CA 1
ATOM 775 C C . ASP A 1 99 ? 11.945 -0.526 -6.863 1 96.5 99 ASP A C 1
ATOM 777 O O . ASP A 1 99 ? 11.547 -0.79 -8 1 96.5 99 ASP A O 1
ATOM 781 N N . TYR A 1 100 ? 13.211 -0.535 -6.438 1 95.81 100 TYR A N 1
ATOM 782 C CA . TYR A 1 100 ? 14.25 -1.06 -7.324 1 95.81 100 TYR A CA 1
ATOM 783 C C . TYR A 1 100 ? 15.406 -1.636 -6.523 1 95.81 100 TYR A C 1
ATOM 785 O O . TYR A 1 100 ? 15.562 -1.342 -5.336 1 95.81 100 TYR A O 1
ATOM 793 N N . VAL A 1 101 ? 16.125 -2.506 -7.168 1 95.5 101 VAL A N 1
ATOM 794 C CA . VAL A 1 101 ? 17.422 -2.979 -6.656 1 95.5 101 VAL A CA 1
ATOM 795 C C . VAL A 1 101 ? 18.469 -2.889 -7.754 1 95.5 101 VAL A C 1
ATOM 797 O O . VAL A 1 101 ? 18.188 -3.133 -8.922 1 95.5 101 VAL A O 1
ATOM 800 N N . VAL A 1 102 ? 19.672 -2.541 -7.301 1 93.69 102 VAL A N 1
ATOM 801 C CA . VAL A 1 102 ? 20.766 -2.365 -8.258 1 93.69 102 VAL A CA 1
ATOM 802 C C . VAL A 1 102 ? 21.516 -3.682 -8.43 1 93.69 102 VAL A C 1
ATOM 804 O O . VAL A 1 102 ? 21.781 -4.387 -7.449 1 93.69 102 VAL A O 1
ATOM 807 N N . LYS A 1 103 ? 21.781 -4.012 -9.656 1 94.19 103 LYS A N 1
ATOM 808 C CA . LYS A 1 103 ? 22.625 -5.16 -9.969 1 94.19 103 LYS A CA 1
ATOM 809 C C . LYS A 1 103 ? 24.109 -4.848 -9.695 1 94.19 103 LYS A C 1
ATOM 811 O O . LYS A 1 103 ? 24.578 -3.744 -9.984 1 94.19 103 LYS A O 1
ATOM 816 N N . PRO A 1 104 ? 24.984 -5.789 -9.227 1 95.44 104 PRO A N 1
ATOM 817 C CA . PRO A 1 104 ? 24.578 -7.137 -8.82 1 95.44 104 PRO A CA 1
ATOM 818 C C . PRO A 1 104 ? 23.688 -7.137 -7.578 1 95.44 104 PRO A C 1
ATOM 820 O O . PRO A 1 104 ? 23.984 -6.445 -6.602 1 95.44 104 PRO A O 1
ATOM 823 N N . VAL A 1 105 ? 22.719 -7.953 -7.59 1 95.38 105 VAL A N 1
ATOM 824 C CA . VAL A 1 105 ? 21.656 -7.922 -6.582 1 95.38 105 VAL A CA 1
ATOM 825 C C . VAL A 1 105 ? 22.172 -8.523 -5.277 1 95.38 105 VAL A C 1
ATOM 827 O O . VAL A 1 105 ? 22.75 -9.609 -5.277 1 95.38 105 VAL A O 1
ATOM 830 N N . SER A 1 106 ? 21.969 -7.781 -4.234 1 96.56 106 SER A N 1
ATOM 831 C CA . SER A 1 106 ? 22.25 -8.289 -2.896 1 96.56 106 SER A CA 1
ATOM 832 C C . SER A 1 106 ? 21.078 -9.078 -2.342 1 96.56 106 SER A C 1
ATOM 834 O O . SER A 1 106 ? 19.969 -8.547 -2.232 1 96.56 106 SER A O 1
ATOM 836 N N . GLY A 1 107 ? 21.328 -10.312 -1.952 1 97.31 107 GLY A N 1
ATOM 837 C CA . GLY A 1 107 ? 20.281 -11.164 -1.419 1 97.31 107 GLY A CA 1
ATOM 838 C C . GLY A 1 107 ? 19.562 -10.562 -0.222 1 97.31 107 GLY A C 1
ATOM 839 O O . GLY A 1 107 ? 18.344 -10.422 -0.229 1 97.31 107 GLY A O 1
ATOM 840 N N . PRO A 1 108 ? 20.344 -10.156 0.718 1 97.44 108 PRO A N 1
ATOM 841 C CA . PRO A 1 108 ? 19.734 -9.562 1.915 1 97.44 108 PRO A CA 1
ATOM 842 C C . PRO A 1 108 ? 18.922 -8.305 1.605 1 97.44 108 PRO A C 1
ATOM 844 O O . PRO A 1 108 ? 17.828 -8.125 2.154 1 97.44 108 PRO A O 1
ATOM 847 N N . ILE A 1 109 ? 19.359 -7.473 0.751 1 96.38 109 ILE A N 1
ATOM 848 C CA . ILE A 1 109 ? 18.656 -6.246 0.396 1 96.38 109 ILE A CA 1
ATOM 849 C C . ILE A 1 109 ? 17.391 -6.59 -0.378 1 96.38 109 ILE A C 1
ATOM 851 O O . ILE A 1 109 ? 16.328 -6.016 -0.123 1 96.38 109 ILE A O 1
ATOM 855 N N . LEU A 1 110 ? 17.5 -7.531 -1.271 1 98 110 LEU A N 1
ATOM 856 C CA . LEU A 1 110 ? 16.344 -7.961 -2.041 1 98 110 LEU A CA 1
ATOM 857 C C . LEU A 1 110 ? 15.234 -8.469 -1.123 1 98 110 LEU A C 1
ATOM 859 O O . LEU A 1 110 ? 14.078 -8.055 -1.256 1 98 110 LEU A O 1
ATOM 863 N N . ARG A 1 111 ? 15.633 -9.305 -0.188 1 97.81 111 ARG A N 1
ATOM 864 C CA . ARG A 1 111 ? 14.664 -9.867 0.748 1 97.81 111 ARG A CA 1
ATOM 865 C C . ARG A 1 111 ? 14 -8.766 1.57 1 97.81 111 ARG A C 1
ATOM 867 O O . ARG A 1 111 ? 12.781 -8.781 1.761 1 97.81 111 ARG A O 1
ATOM 874 N N . ALA A 1 112 ? 14.766 -7.852 2.002 1 96.69 112 ALA A N 1
ATOM 875 C CA . ALA A 1 112 ? 14.25 -6.773 2.846 1 96.69 112 ALA A CA 1
ATOM 876 C C . ALA A 1 112 ? 13.297 -5.875 2.066 1 96.69 112 ALA A C 1
ATOM 878 O O . ALA A 1 112 ? 12.25 -5.469 2.584 1 96.69 112 ALA A O 1
ATOM 879 N N . ARG A 1 113 ? 13.664 -5.527 0.854 1 97.12 113 ARG A N 1
ATOM 880 C CA . ARG A 1 113 ? 12.828 -4.66 0.029 1 97.12 113 ARG A CA 1
ATOM 881 C C . ARG A 1 113 ? 11.516 -5.348 -0.34 1 97.12 113 ARG A C 1
ATOM 883 O O . ARG A 1 113 ? 10.453 -4.734 -0.281 1 97.12 113 ARG A O 1
ATOM 890 N N . ILE A 1 114 ? 11.609 -6.562 -0.665 1 97.25 114 ILE A N 1
ATOM 891 C CA . ILE A 1 114 ? 10.414 -7.328 -1.012 1 97.25 114 ILE A CA 1
ATOM 892 C C . ILE A 1 114 ? 9.516 -7.473 0.216 1 97.25 114 ILE A C 1
ATOM 894 O O . ILE A 1 114 ? 8.297 -7.324 0.121 1 97.25 114 ILE A O 1
ATOM 898 N N . GLY A 1 115 ? 10.18 -7.773 1.342 1 94.69 115 GLY A N 1
ATOM 899 C CA . GLY A 1 115 ? 9.422 -7.824 2.58 1 94.69 115 GLY A CA 1
ATOM 900 C C . GLY A 1 115 ? 8.664 -6.539 2.867 1 94.69 115 GLY A C 1
ATOM 901 O O . GLY A 1 115 ? 7.492 -6.574 3.256 1 94.69 115 GLY A O 1
ATOM 902 N N . SER A 1 116 ? 9.297 -5.426 2.682 1 93.31 116 SER A N 1
ATOM 903 C CA . SER A 1 116 ? 8.688 -4.117 2.9 1 93.31 116 SER A CA 1
ATOM 904 C C . SER A 1 116 ? 7.52 -3.883 1.951 1 93.31 116 SER A C 1
ATOM 906 O O . SER A 1 116 ? 6.457 -3.422 2.371 1 93.31 116 SER A O 1
ATOM 908 N N . LEU A 1 117 ? 7.684 -4.211 0.679 1 94.62 117 LEU A N 1
ATOM 909 C CA . LEU A 1 117 ? 6.645 -4.027 -0.327 1 94.62 117 LEU A CA 1
ATOM 910 C C . LEU A 1 117 ? 5.422 -4.883 -0.003 1 94.62 117 LEU A C 1
ATOM 912 O O . LEU A 1 117 ? 4.289 -4.402 -0.08 1 94.62 117 LEU A O 1
ATOM 916 N N . LEU A 1 118 ? 5.66 -6.094 0.375 1 93.12 118 LEU A N 1
ATOM 917 C CA . LEU A 1 118 ? 4.57 -7.027 0.633 1 93.12 118 LEU A CA 1
ATOM 918 C C . LEU A 1 118 ? 3.809 -6.641 1.896 1 93.12 118 LEU A C 1
ATOM 920 O O . LEU A 1 118 ? 2.582 -6.766 1.951 1 93.12 118 LEU A O 1
ATOM 924 N N . ARG A 1 119 ? 4.527 -6.164 2.898 1 89.19 119 ARG A N 1
ATOM 925 C CA . ARG A 1 119 ? 3.885 -5.711 4.129 1 89.19 119 ARG A CA 1
ATOM 926 C C . ARG A 1 119 ? 2.887 -4.594 3.85 1 89.19 119 ARG A C 1
ATOM 928 O O . ARG A 1 119 ? 1.814 -4.547 4.457 1 89.19 119 ARG A O 1
ATOM 935 N N . ARG A 1 120 ? 3.248 -3.76 2.957 1 87.56 120 ARG A N 1
ATOM 936 C CA . ARG A 1 120 ? 2.408 -2.611 2.631 1 87.56 120 ARG A CA 1
ATOM 937 C C . ARG A 1 120 ? 1.237 -3.025 1.745 1 87.56 120 ARG A C 1
ATOM 939 O O . ARG A 1 120 ? 0.126 -2.514 1.896 1 87.56 120 ARG A O 1
ATOM 946 N N . ALA A 1 121 ? 1.519 -3.861 0.842 1 88.19 121 ALA A N 1
ATOM 947 C CA . ALA A 1 121 ? 0.523 -4.25 -0.154 1 88.19 121 ALA A CA 1
ATOM 948 C C . ALA A 1 121 ? -0.526 -5.176 0.452 1 88.19 121 ALA A C 1
ATOM 950 O O . ALA A 1 121 ? -1.688 -5.164 0.039 1 88.19 121 ALA A O 1
ATOM 951 N N . TYR A 1 122 ? -0.102 -5.922 1.394 1 85.62 122 TYR A N 1
ATOM 952 C CA . TYR A 1 122 ? -0.967 -6.914 2.021 1 85.62 122 TYR A CA 1
ATOM 953 C C . TYR A 1 122 ? -0.956 -6.766 3.537 1 85.62 122 TYR A C 1
ATOM 955 O O . TYR A 1 122 ? -0.4 -7.609 4.246 1 85.62 122 TYR A O 1
ATOM 963 N N . PRO A 1 123 ? -1.637 -5.648 4.086 1 74 123 PRO A N 1
ATOM 964 C CA . PRO A 1 123 ? -1.461 -5.188 5.461 1 74 123 PRO A CA 1
ATOM 965 C C . PRO A 1 123 ? -2.039 -6.16 6.488 1 74 123 PRO A C 1
ATOM 967 O O . PRO A 1 123 ? -2.312 -5.77 7.629 1 74 123 PRO A O 1
ATOM 970 N N . VAL A 1 124 ? -1.825 -7.43 6.371 1 66.06 124 VAL A N 1
ATOM 971 C CA . VAL A 1 124 ? -2.166 -8.312 7.477 1 66.06 124 VAL A CA 1
ATOM 972 C C . VAL A 1 124 ? -1.002 -8.383 8.461 1 66.06 124 VAL A C 1
ATOM 974 O O . VAL A 1 124 ? 0.157 -8.492 8.055 1 66.06 124 VAL A O 1
ATOM 977 N N . ASN A 1 125 ? -1.224 -7.75 9.695 1 61.25 125 ASN A N 1
ATOM 978 C CA . ASN A 1 125 ? -0.131 -7.84 10.656 1 61.25 125 ASN A CA 1
ATOM 979 C C . ASN A 1 125 ? 0.516 -9.219 10.648 1 61.25 125 ASN A C 1
ATOM 981 O O . ASN A 1 125 ? 0.056 -10.133 11.344 1 61.25 125 ASN A O 1
ATOM 985 N N . ALA A 1 126 ? 1.538 -9.359 9.719 1 58.81 126 ALA A N 1
ATOM 986 C CA . ALA A 1 126 ? 2.174 -10.656 9.5 1 58.81 126 ALA A CA 1
ATOM 987 C C . ALA A 1 126 ? 2.781 -11.195 10.789 1 58.81 126 ALA A C 1
ATOM 989 O O . ALA A 1 126 ? 2.922 -12.406 10.961 1 58.81 126 ALA A O 1
ATOM 990 N N . GLU A 1 127 ? 3.064 -10.305 11.617 1 62.5 127 GLU A N 1
ATOM 991 C CA . GLU A 1 127 ? 3.74 -10.766 12.828 1 62.5 127 GLU A CA 1
ATOM 992 C C . GLU A 1 127 ? 2.736 -11.078 13.93 1 62.5 127 GLU A C 1
ATOM 994 O O . GLU A 1 127 ? 3.078 -11.734 14.922 1 62.5 127 GLU A O 1
ATOM 999 N N . ALA A 1 128 ? 1.524 -10.703 13.625 1 74.56 128 ALA A N 1
ATOM 1000 C CA . ALA A 1 128 ? 0.518 -10.953 14.656 1 74.56 128 ALA A CA 1
ATOM 1001 C C . ALA A 1 128 ? 0.056 -12.406 14.617 1 74.56 128 ALA A C 1
ATOM 1003 O O . ALA A 1 128 ? -0.14 -12.977 13.547 1 74.56 128 ALA A O 1
ATOM 1004 N N . THR A 1 129 ? 0.046 -12.93 15.758 1 82.44 129 THR A N 1
ATOM 1005 C CA . THR A 1 129 ? -0.445 -14.305 15.875 1 82.44 129 THR A CA 1
ATOM 1006 C C . THR A 1 129 ? -1.931 -14.375 15.531 1 82.44 129 THR A C 1
ATOM 1008 O O . THR A 1 129 ? -2.395 -15.367 14.969 1 82.44 129 THR A O 1
ATOM 1011 N N . VAL A 1 130 ? -2.527 -13.328 15.891 1 85.5 130 VAL A N 1
ATOM 1012 C CA . VAL A 1 130 ? -3.959 -13.258 15.617 1 85.5 130 VAL A CA 1
ATOM 1013 C C . VAL A 1 130 ? -4.238 -12.188 14.562 1 85.5 130 VAL A C 1
ATOM 1015 O O . VAL A 1 130 ? -3.789 -11.047 14.695 1 85.5 130 VAL A O 1
ATOM 1018 N N . ARG A 1 131 ? -4.879 -12.641 13.508 1 87.31 131 ARG A N 1
ATOM 1019 C CA . ARG A 1 131 ? -5.285 -11.727 12.445 1 87.31 131 ARG A CA 1
ATOM 1020 C C . ARG A 1 131 ? -6.793 -11.492 12.469 1 87.31 131 ARG A C 1
ATOM 1022 O O . ARG A 1 131 ? -7.574 -12.445 12.57 1 87.31 131 ARG A O 1
ATOM 1029 N N . GLU A 1 132 ? -7.105 -10.258 12.445 1 87.25 132 GLU A N 1
ATOM 1030 C CA . GLU A 1 132 ? -8.523 -9.938 12.578 1 87.25 132 GLU A CA 1
ATOM 1031 C C . GLU A 1 132 ? -9.047 -9.219 11.336 1 87.25 132 GLU A C 1
ATOM 1033 O O . GLU A 1 132 ? -8.352 -8.375 10.758 1 87.25 132 GLU A O 1
ATOM 1038 N N . PHE A 1 133 ? -10.18 -9.641 10.898 1 86.94 133 PHE A N 1
ATOM 1039 C CA . PHE A 1 133 ? -10.953 -9.039 9.82 1 86.94 133 PHE A CA 1
ATOM 1040 C C . PHE A 1 133 ? -12.414 -8.891 10.211 1 86.94 133 PHE A C 1
ATOM 1042 O O . PHE A 1 133 ? -13.203 -9.828 10.07 1 86.94 133 PHE A O 1
ATOM 1049 N N . ASP A 1 134 ? -12.68 -7.637 10.703 1 85 134 ASP A N 1
ATOM 1050 C CA . ASP A 1 134 ? -14.039 -7.422 11.195 1 85 134 ASP A CA 1
ATOM 1051 C C . ASP A 1 134 ? -14.414 -8.453 12.258 1 85 134 ASP A C 1
ATOM 1053 O O . ASP A 1 134 ? -13.758 -8.555 13.297 1 85 134 ASP A O 1
ATOM 1057 N N . GLN A 1 135 ? -15.391 -9.305 11.93 1 89.62 135 GLN A N 1
ATOM 1058 C CA . GLN A 1 135 ? -15.867 -10.273 12.914 1 89.62 135 GLN A CA 1
ATOM 1059 C C . GLN A 1 135 ? -15.07 -11.57 12.844 1 89.62 135 GLN A C 1
ATOM 1061 O O . GLN A 1 135 ? -15.281 -12.477 13.648 1 89.62 135 GLN A O 1
ATOM 1066 N N . PHE A 1 136 ? -14.203 -11.633 11.945 1 93 136 PHE A N 1
ATOM 1067 C CA . PHE A 1 136 ? -13.43 -12.859 11.766 1 93 136 PHE A CA 1
ATOM 1068 C C . PHE A 1 136 ? -12.07 -12.742 12.453 1 93 136 PHE A C 1
ATOM 1070 O O . PHE A 1 136 ? -11.438 -11.688 12.414 1 93 136 PHE A O 1
ATOM 1077 N N . ARG A 1 137 ? -11.711 -13.766 13.086 1 93.88 137 ARG A N 1
ATOM 1078 C CA . ARG A 1 137 ? -10.406 -13.828 13.734 1 93.88 137 ARG A CA 1
ATOM 1079 C C . ARG A 1 137 ? -9.695 -15.141 13.398 1 93.88 137 ARG A C 1
ATOM 1081 O O . ARG A 1 137 ? -10.312 -16.203 13.406 1 93.88 137 ARG A O 1
ATOM 1088 N N . PHE A 1 138 ? -8.398 -15.031 13.07 1 93.88 138 PHE A N 1
ATOM 1089 C CA . PHE A 1 138 ? -7.586 -16.188 12.734 1 93.88 138 PHE A CA 1
ATOM 1090 C C . PHE A 1 138 ? -6.387 -16.297 13.664 1 93.88 138 PHE A C 1
ATOM 1092 O O . PHE A 1 138 ? -5.543 -15.406 13.711 1 93.88 138 PHE A O 1
ATOM 1099 N N . ASP A 1 139 ? -6.324 -17.312 14.445 1 93.5 139 ASP A N 1
ATOM 1100 C CA . ASP A 1 139 ? -5.145 -17.641 15.242 1 93.5 139 ASP A CA 1
ATOM 1101 C C . ASP A 1 139 ? -4.18 -18.531 14.453 1 93.5 139 ASP A C 1
ATOM 1103 O O . ASP A 1 139 ? -4.41 -19.734 14.305 1 93.5 139 ASP A O 1
ATOM 1107 N N . VAL A 1 140 ? -3.176 -17.953 14.047 1 90.75 140 VAL A N 1
ATOM 1108 C CA . VAL A 1 140 ? -2.273 -18.625 13.109 1 90.75 140 VAL A CA 1
ATOM 1109 C C . VAL A 1 140 ? -1.502 -19.734 13.836 1 90.75 140 VAL A C 1
ATOM 1111 O O . VAL A 1 140 ? -1.169 -20.75 13.242 1 90.75 140 VAL A O 1
ATOM 1114 N N . ASN A 1 141 ? -1.235 -19.562 15.062 1 90.56 141 ASN A N 1
ATOM 1115 C CA . ASN A 1 141 ? -0.521 -20.562 15.836 1 90.56 141 ASN A CA 1
ATOM 1116 C C . ASN A 1 141 ? -1.393 -21.781 16.109 1 90.56 141 ASN A C 1
ATOM 1118 O O . ASN A 1 141 ? -0.954 -22.922 15.906 1 90.56 141 ASN A O 1
ATOM 1122 N N . LEU A 1 142 ? -2.568 -21.531 16.484 1 91 142 LEU A N 1
ATOM 1123 C CA . LEU A 1 142 ? -3.484 -22.625 16.812 1 91 142 LEU A CA 1
ATOM 1124 C C . LEU A 1 142 ? -4.168 -23.156 15.555 1 91 142 LEU A C 1
ATOM 1126 O O . LEU A 1 142 ? -4.809 -24.219 15.594 1 91 142 LEU A O 1
ATOM 1130 N N . LYS A 1 143 ? -3.99 -22.438 14.492 1 93.31 143 LYS A N 1
ATOM 1131 C CA . LYS A 1 143 ? -4.695 -22.75 13.258 1 93.31 143 LYS A CA 1
ATOM 1132 C C . LYS A 1 143 ? -6.199 -22.844 13.484 1 93.31 143 LYS A C 1
ATOM 1134 O O . LYS A 1 143 ? -6.84 -23.812 13.078 1 93.31 143 LYS A O 1
ATOM 1139 N N . GLN A 1 144 ? -6.699 -21.828 14.133 1 94.88 144 GLN A N 1
ATOM 1140 C CA . GLN A 1 144 ? -8.117 -21.766 14.492 1 94.88 144 GLN A CA 1
ATOM 1141 C C . GLN A 1 144 ? -8.742 -20.453 14.031 1 94.88 144 GLN A C 1
ATOM 1143 O O . GLN A 1 144 ? -8.141 -19.391 14.18 1 94.88 144 GLN A O 1
ATOM 1148 N N . ALA A 1 145 ? -9.922 -20.578 13.508 1 96.25 145 ALA A N 1
ATOM 1149 C CA . ALA A 1 145 ? -10.672 -19.406 13.07 1 96.25 145 ALA A CA 1
ATOM 1150 C C . ALA A 1 145 ? -11.891 -19.172 13.961 1 96.25 145 ALA A C 1
ATOM 1152 O O . ALA A 1 145 ? -12.461 -20.109 14.508 1 96.25 145 ALA A O 1
ATOM 1153 N N . TYR A 1 146 ? -12.219 -17.969 14.086 1 95.81 146 TYR A N 1
ATOM 1154 C CA . TYR A 1 146 ? -13.375 -17.578 14.883 1 95.81 146 TYR A CA 1
ATOM 1155 C C . TYR A 1 146 ? -14.266 -16.609 14.109 1 95.81 146 TYR A C 1
ATOM 1157 O O . TYR A 1 146 ? -13.766 -15.773 13.344 1 95.81 146 TYR A O 1
ATOM 1165 N N . VAL A 1 147 ? -15.531 -16.719 14.289 1 94.31 147 VAL A N 1
ATOM 1166 C CA . VAL A 1 147 ? -16.516 -15.719 13.891 1 94.31 147 VAL A CA 1
ATOM 1167 C C . VAL A 1 147 ? -17.172 -15.125 15.133 1 94.31 147 VAL A C 1
ATOM 1169 O O . VAL A 1 147 ? -17.906 -15.812 15.844 1 94.31 147 VAL A O 1
ATOM 1172 N N . GLY A 1 148 ? -16.875 -13.891 15.273 1 90 148 GLY A N 1
ATOM 1173 C CA . GLY A 1 148 ? -17.188 -13.391 16.609 1 90 148 GLY A CA 1
ATOM 1174 C C . GLY A 1 148 ? -16.438 -14.117 17.703 1 90 148 GLY A C 1
ATOM 1175 O O . GLY A 1 148 ? -15.211 -14.219 17.656 1 90 148 GLY A O 1
ATOM 1176 N N . ASP A 1 149 ? -17.156 -14.578 18.609 1 90.94 149 ASP A N 1
ATOM 1177 C CA . ASP A 1 149 ? -16.531 -15.289 19.719 1 90.94 149 ASP A CA 1
ATOM 1178 C C . ASP A 1 149 ? -16.672 -16.797 19.562 1 90.94 149 ASP A C 1
ATOM 1180 O O . ASP A 1 149 ? -16.25 -17.562 20.422 1 90.94 149 ASP A O 1
ATOM 1184 N N . LYS A 1 150 ? -17.156 -17.188 18.469 1 94.62 150 LYS A N 1
ATOM 1185 C CA . LYS A 1 150 ? -17.391 -18.625 18.25 1 94.62 150 LYS A CA 1
ATOM 1186 C C . LYS A 1 150 ? -16.312 -19.234 17.375 1 94.62 150 LYS A C 1
ATOM 1188 O O . LYS A 1 150 ? -16.047 -18.75 16.281 1 94.62 150 LYS A O 1
ATOM 1193 N N . ALA A 1 151 ? -15.828 -20.297 17.875 1 95.88 151 ALA A N 1
ATOM 1194 C CA . ALA A 1 151 ? -14.836 -21.031 17.094 1 95.88 151 ALA A CA 1
ATOM 1195 C C . ALA A 1 151 ? -15.492 -21.797 15.945 1 95.88 151 ALA A C 1
ATOM 1197 O O . ALA A 1 151 ? -16.562 -22.375 16.109 1 95.88 151 ALA A O 1
ATOM 1198 N N . VAL A 1 152 ? -14.859 -21.719 14.812 1 96.25 152 VAL A N 1
ATOM 1199 C CA . VAL A 1 152 ? -15.352 -22.438 13.641 1 96.25 152 VAL A CA 1
ATOM 1200 C C . VAL A 1 152 ? -14.453 -23.625 13.344 1 96.25 152 VAL A C 1
ATOM 1202 O O . VAL A 1 152 ? -13.227 -23.5 13.344 1 96.25 152 VAL A O 1
ATOM 1205 N N . SER A 1 153 ? -15.031 -24.75 13.07 1 93.88 153 SER A N 1
ATOM 1206 C CA . SER A 1 153 ? -14.273 -25.969 12.766 1 93.88 153 SER A CA 1
ATOM 1207 C C . SER A 1 153 ? -13.805 -25.953 11.312 1 93.88 153 SER A C 1
ATOM 1209 O O . SER A 1 153 ? -14.602 -26.172 10.398 1 93.88 153 SER A O 1
ATOM 1211 N N . LEU A 1 154 ? -12.562 -25.75 11.148 1 95.19 154 LEU A N 1
ATOM 1212 C CA . LEU A 1 154 ? -11.938 -25.812 9.836 1 95.19 154 LEU A CA 1
ATOM 1213 C C . LEU A 1 154 ? -10.828 -26.859 9.805 1 95.19 154 LEU A C 1
ATOM 1215 O O . LEU A 1 154 ? -10.086 -27.016 10.781 1 95.19 154 LEU A O 1
ATOM 1219 N N . THR A 1 155 ? -10.805 -27.562 8.711 1 93.75 155 THR A N 1
ATOM 1220 C CA . THR A 1 155 ? -9.617 -28.375 8.5 1 93.75 155 THR A CA 1
ATOM 1221 C C . THR A 1 155 ? -8.391 -27.5 8.273 1 93.75 155 THR A C 1
ATOM 1223 O O . THR A 1 155 ? -8.516 -26.281 8.125 1 93.75 155 THR A O 1
ATOM 1226 N N . GLN A 1 156 ? -7.238 -28.172 8.312 1 92.19 156 GLN A N 1
ATOM 1227 C CA . GLN A 1 156 ? -6.012 -27.422 8.102 1 92.19 156 GLN A CA 1
ATOM 1228 C C . GLN A 1 156 ? -6.035 -26.688 6.758 1 92.19 156 GLN A C 1
ATOM 1230 O O . GLN A 1 156 ? -5.695 -25.516 6.68 1 92.19 156 GLN A O 1
ATOM 1235 N N . LYS A 1 157 ? -6.418 -27.391 5.711 1 92.38 157 LYS A N 1
ATOM 1236 C CA . LYS A 1 157 ? -6.465 -26.812 4.371 1 92.38 157 LYS A CA 1
ATOM 1237 C C . LYS A 1 157 ? -7.516 -25.719 4.285 1 92.38 157 LYS A C 1
ATOM 1239 O O . LYS A 1 157 ? -7.293 -24.688 3.648 1 92.38 157 LYS A O 1
ATOM 1244 N N . GLU A 1 158 ? -8.586 -25.938 4.945 1 94.44 158 GLU A N 1
ATOM 1245 C CA . GLU A 1 158 ? -9.625 -24.906 4.98 1 94.44 158 GLU A CA 1
ATOM 1246 C C . GLU A 1 158 ? -9.133 -23.656 5.699 1 94.44 158 GLU A C 1
ATOM 1248 O O . GLU A 1 158 ? -9.414 -22.531 5.262 1 94.44 158 GLU A O 1
ATOM 1253 N N . PHE A 1 159 ? -8.477 -23.875 6.77 1 95.75 159 PHE A N 1
ATOM 1254 C CA . PHE A 1 159 ? -7.918 -22.766 7.52 1 95.75 159 PHE A CA 1
ATOM 1255 C C . PHE A 1 159 ? -6.949 -21.953 6.656 1 95.75 159 PHE A C 1
ATOM 1257 O O . PHE A 1 159 ? -7.051 -20.734 6.566 1 95.75 159 PHE A O 1
ATOM 1264 N N . GLU A 1 160 ? -6.055 -22.609 6.031 1 93.69 160 GLU A N 1
ATOM 1265 C CA . GLU A 1 160 ? -5.059 -21.969 5.176 1 93.69 160 GLU A CA 1
ATOM 1266 C C . GLU A 1 160 ? -5.723 -21.203 4.027 1 93.69 160 GLU A C 1
ATOM 1268 O O . GLU A 1 160 ? -5.316 -20.094 3.695 1 93.69 160 GLU A O 1
ATOM 1273 N N . LEU A 1 161 ? -6.715 -21.859 3.457 1 95.38 161 LEU A N 1
ATOM 1274 C CA . LEU A 1 161 ? -7.441 -21.25 2.35 1 95.38 161 LEU A CA 1
ATOM 1275 C C . LEU A 1 161 ? -8.18 -20 2.814 1 95.38 161 LEU A C 1
ATOM 1277 O O . LEU A 1 161 ? -8.125 -18.953 2.156 1 95.38 161 LEU A O 1
ATOM 1281 N N . ALA A 1 162 ? -8.828 -20.094 3.934 1 96.38 162 ALA A N 1
ATOM 1282 C CA . ALA A 1 162 ? -9.547 -18.953 4.488 1 96.38 162 ALA A CA 1
ATOM 1283 C C . ALA A 1 162 ? -8.602 -17.781 4.754 1 96.38 162 ALA A C 1
ATOM 1285 O O . ALA A 1 162 ? -8.883 -16.641 4.367 1 96.38 162 ALA A O 1
ATOM 1286 N N . LEU A 1 163 ? -7.574 -18.109 5.387 1 93 163 LEU A N 1
ATOM 1287 C CA . LEU A 1 163 ? -6.594 -17.078 5.707 1 93 163 LEU A CA 1
ATOM 1288 C C . LEU A 1 163 ? -6.066 -16.422 4.441 1 93 163 LEU A C 1
ATOM 1290 O O . LEU A 1 163 ? -5.93 -15.195 4.387 1 93 163 LEU A O 1
ATOM 1294 N N . LEU A 1 164 ? -5.773 -17.203 3.408 1 93.25 164 LEU A N 1
ATOM 1295 C CA . LEU A 1 164 ? -5.301 -16.688 2.129 1 93.25 164 LEU A CA 1
ATOM 1296 C C . LEU A 1 164 ? -6.316 -15.719 1.528 1 93.25 164 LEU A C 1
ATOM 1298 O O . LEU A 1 164 ? -5.953 -14.633 1.088 1 93.25 164 LEU A O 1
ATOM 1302 N N . LEU A 1 165 ? -7.566 -16.125 1.527 1 94.56 165 LEU A N 1
ATOM 1303 C CA . LEU A 1 165 ? -8.633 -15.312 0.955 1 94.56 165 LEU A CA 1
ATOM 1304 C C . LEU A 1 165 ? -8.75 -13.984 1.688 1 94.56 165 LEU A C 1
ATOM 1306 O O . LEU A 1 165 ? -8.828 -12.922 1.056 1 94.56 165 LEU A O 1
ATOM 1310 N N . PHE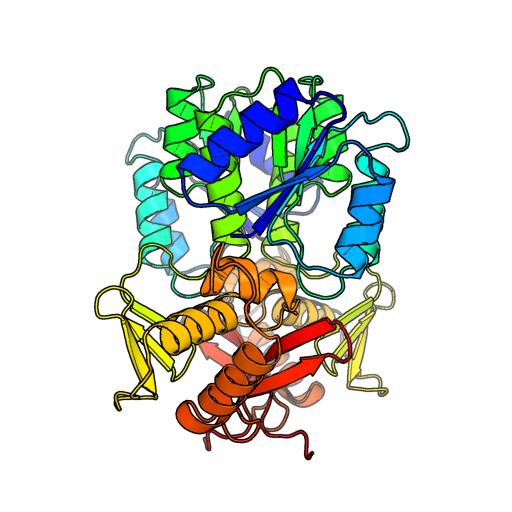 A 1 166 ? -8.68 -14.031 2.992 1 92.62 166 PHE A N 1
ATOM 1311 C CA . PHE A 1 166 ? -8.859 -12.82 3.785 1 92.62 166 PHE A CA 1
ATOM 1312 C C . PHE A 1 166 ? -7.645 -11.898 3.654 1 92.62 166 PHE A C 1
ATOM 1314 O O . PHE A 1 166 ? -7.781 -10.68 3.678 1 92.62 166 PHE A O 1
ATOM 1321 N N . GLN A 1 167 ? -6.523 -12.477 3.518 1 89.94 167 GLN A N 1
ATOM 1322 C CA . GLN A 1 167 ? -5.305 -11.695 3.334 1 89.94 167 GLN A CA 1
ATOM 1323 C C . GLN A 1 167 ? -5.301 -10.992 1.979 1 89.94 167 GLN A C 1
ATOM 1325 O O . GLN A 1 167 ? -4.562 -10.023 1.777 1 89.94 167 GLN A O 1
ATOM 1330 N N . HIS A 1 168 ? -6.062 -11.523 1.051 1 90.62 168 HIS A N 1
ATOM 1331 C CA . HIS A 1 168 ? -6.18 -10.945 -0.281 1 90.62 168 HIS A CA 1
ATOM 1332 C C . HIS A 1 168 ? -7.574 -10.367 -0.508 1 90.62 168 HIS A C 1
ATOM 1334 O O . HIS A 1 168 ? -8.133 -10.484 -1.601 1 90.62 168 HIS A O 1
ATOM 1340 N N . LEU A 1 169 ? -8.07 -9.82 0.526 1 88.69 169 LEU A N 1
ATOM 1341 C CA . LEU A 1 169 ? -9.422 -9.258 0.47 1 88.69 169 LEU A CA 1
ATOM 1342 C C . LEU A 1 169 ? -9.555 -8.273 -0.682 1 88.69 169 LEU A C 1
ATOM 1344 O O . LEU A 1 169 ? -8.656 -7.449 -0.903 1 88.69 169 LEU A O 1
ATOM 1348 N N . ASP A 1 170 ? -10.664 -8.422 -1.514 1 83.62 170 ASP A N 1
ATOM 1349 C CA . ASP A 1 170 ? -11.07 -7.555 -2.617 1 83.62 170 ASP A CA 1
ATOM 1350 C C . ASP A 1 170 ? -10.148 -7.73 -3.82 1 83.62 170 ASP A C 1
ATOM 1352 O O . ASP A 1 170 ? -10.172 -6.922 -4.754 1 83.62 170 ASP A O 1
ATOM 1356 N N . ARG A 1 171 ? -9.32 -8.812 -3.762 1 86.5 171 ARG A N 1
ATOM 1357 C CA . ARG A 1 171 ? -8.422 -9.141 -4.867 1 86.5 171 ARG A CA 1
ATOM 1358 C C . ARG A 1 171 ? -8.773 -10.5 -5.461 1 86.5 171 ARG A C 1
ATOM 1360 O O . ARG A 1 171 ? -9.062 -11.453 -4.73 1 86.5 171 ARG A O 1
ATOM 1367 N N . PRO A 1 172 ? -8.75 -10.555 -6.781 1 89.19 172 PRO A N 1
ATOM 1368 C CA . PRO A 1 172 ? -8.953 -11.875 -7.383 1 89.19 172 PRO A CA 1
ATOM 1369 C C . PRO A 1 172 ? -7.793 -12.836 -7.117 1 89.19 172 PRO A C 1
ATOM 1371 O O . PRO A 1 172 ? -6.637 -12.414 -7.09 1 89.19 172 PRO A O 1
ATOM 1374 N N . LEU A 1 173 ? -8.109 -14.039 -6.91 1 92.44 173 LEU A N 1
ATOM 1375 C CA . LEU A 1 173 ? -7.141 -15.117 -6.816 1 92.44 173 LEU A CA 1
ATOM 1376 C C . LEU A 1 173 ? -7.41 -16.188 -7.871 1 92.44 173 LEU A C 1
ATOM 1378 O O . LEU A 1 173 ? -8.508 -16.75 -7.934 1 92.44 173 LEU A O 1
ATOM 1382 N N . SER A 1 174 ? -6.363 -16.391 -8.711 1 91.31 174 SER A N 1
ATOM 1383 C CA . SER A 1 174 ? -6.5 -17.438 -9.719 1 91.31 174 SER A CA 1
ATOM 1384 C C . SER A 1 174 ? -6.484 -18.812 -9.07 1 91.31 174 SER A C 1
ATOM 1386 O O . SER A 1 174 ? -6.016 -18.984 -7.945 1 91.31 174 SER A O 1
ATOM 1388 N N . ARG A 1 175 ? -7.012 -19.797 -9.867 1 88.88 175 ARG A N 1
ATOM 1389 C CA . ARG A 1 175 ? -6.953 -21.172 -9.391 1 88.88 175 ARG A CA 1
ATOM 1390 C C . ARG A 1 175 ? -5.512 -21.609 -9.148 1 88.88 175 ARG A C 1
ATOM 1392 O O . ARG A 1 175 ? -5.211 -22.234 -8.133 1 88.88 175 ARG A O 1
ATOM 1399 N N . ALA A 1 176 ? -4.648 -21.25 -10.016 1 88.62 176 ALA A N 1
ATOM 1400 C CA . ALA A 1 176 ? -3.24 -21.609 -9.883 1 88.62 176 ALA A CA 1
ATOM 1401 C C . ALA A 1 176 ? -2.637 -21 -8.617 1 88.62 176 ALA A C 1
ATOM 1403 O O . ALA A 1 176 ? -1.873 -21.672 -7.91 1 88.62 176 ALA A O 1
ATOM 1404 N N . HIS A 1 177 ? -2.92 -19.797 -8.32 1 91.5 177 HIS A N 1
ATOM 1405 C CA . HIS A 1 177 ? -2.438 -19.109 -7.129 1 91.5 177 HIS A CA 1
ATOM 1406 C C . HIS A 1 177 ? -2.854 -19.844 -5.863 1 91.5 177 HIS A C 1
ATOM 1408 O O . HIS A 1 177 ? -2.018 -20.125 -5 1 91.5 177 HIS A O 1
ATOM 1414 N N . ILE A 1 178 ? -4.113 -20.125 -5.805 1 91.69 178 ILE A N 1
ATOM 1415 C CA . ILE A 1 178 ? -4.676 -20.797 -4.641 1 91.69 178 ILE A CA 1
ATOM 1416 C C . ILE A 1 178 ? -4.023 -22.172 -4.473 1 91.69 178 ILE A C 1
ATOM 1418 O O . ILE A 1 178 ? -3.594 -22.531 -3.373 1 91.69 178 ILE A O 1
ATOM 1422 N N . LEU A 1 179 ? -3.936 -22.891 -5.531 1 88.62 179 LEU A N 1
ATOM 1423 C CA . LEU A 1 179 ? -3.367 -24.219 -5.488 1 88.62 179 LEU A CA 1
ATOM 1424 C C . LEU A 1 179 ? -1.911 -24.188 -5.035 1 88.62 179 LEU A C 1
ATOM 1426 O O . LEU A 1 179 ? -1.492 -25 -4.207 1 88.62 179 LEU A O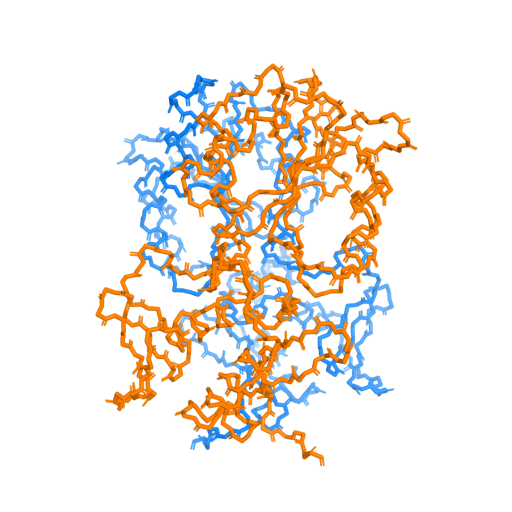 1
ATOM 1430 N N . ASP A 1 180 ? -1.159 -23.281 -5.516 1 89 180 ASP A N 1
ATOM 1431 C CA . ASP A 1 180 ? 0.258 -23.172 -5.188 1 89 180 ASP A CA 1
ATOM 1432 C C . ASP A 1 180 ? 0.459 -22.922 -3.695 1 89 180 ASP A C 1
ATOM 1434 O O . ASP A 1 180 ? 1.369 -23.484 -3.084 1 89 180 ASP A O 1
ATOM 1438 N N . LEU A 1 181 ? -0.349 -22.094 -3.141 1 88.5 181 LEU A N 1
ATOM 1439 C CA . LEU A 1 181 ? -0.072 -21.609 -1.794 1 88.5 181 LEU A CA 1
ATOM 1440 C C . LEU A 1 181 ? -0.748 -22.5 -0.748 1 88.5 181 LEU A C 1
ATOM 1442 O O . LEU A 1 181 ? -0.255 -22.625 0.375 1 88.5 181 LEU A O 1
ATOM 1446 N N . VAL A 1 182 ? -1.778 -23.062 -1.087 1 89.94 182 VAL A N 1
ATOM 1447 C CA . VAL A 1 182 ? -2.516 -23.859 -0.11 1 89.94 182 VAL A CA 1
ATOM 1448 C C . VAL A 1 182 ? -2.137 -25.328 -0.254 1 89.94 182 VAL A C 1
ATOM 1450 O O . VAL A 1 182 ? -1.951 -26.031 0.745 1 89.94 182 VAL A O 1
ATOM 1453 N N . TRP A 1 183 ? -2.068 -25.891 -1.436 1 84.25 183 TRP A N 1
ATOM 1454 C CA . TRP A 1 183 ? -1.795 -27.312 -1.627 1 84.25 183 TRP A CA 1
ATOM 1455 C C . TRP A 1 183 ? -0.354 -27.531 -2.076 1 84.25 183 TRP A C 1
ATOM 1457 O O . TRP A 1 183 ? 0.102 -28.672 -2.18 1 84.25 183 TRP A O 1
ATOM 1467 N N . LYS A 1 184 ? 0.322 -26.344 -1.983 1 71.25 184 LYS A N 1
ATOM 1468 C CA . LYS A 1 184 ? 1.743 -26.391 -2.316 1 71.25 184 LYS A CA 1
ATOM 1469 C C . LYS A 1 184 ? 2.002 -27.344 -3.48 1 71.25 184 LYS A C 1
ATOM 1471 O O . LYS A 1 184 ? 1.125 -27.562 -4.32 1 71.25 184 LYS A O 1
ATOM 1476 N N . GLN A 1 185 ? 3.137 -27.953 -3.68 1 58.69 185 GLN A N 1
ATOM 1477 C CA . GLN A 1 185 ? 3.584 -28.781 -4.797 1 58.69 185 GLN A CA 1
ATOM 1478 C C . GLN A 1 185 ? 2.854 -30.125 -4.816 1 58.69 185 GLN A C 1
ATOM 1480 O O . GLN A 1 185 ? 3.396 -31.125 -5.285 1 58.69 185 GLN A O 1
ATOM 1485 N N . ALA A 1 186 ? 1.575 -30.141 -4.219 1 58.38 186 ALA A N 1
ATOM 1486 C CA . ALA A 1 186 ? 0.918 -31.438 -4.348 1 58.38 186 ALA A CA 1
ATOM 1487 C C . ALA A 1 186 ? 0.593 -31.734 -5.809 1 58.38 186 ALA A C 1
ATOM 1489 O O . ALA A 1 186 ? 0.14 -30.859 -6.547 1 58.38 186 ALA A O 1
ATOM 1490 N N . THR A 1 187 ? 1.243 -32.625 -6.25 1 54.84 187 THR A N 1
ATOM 1491 C CA . THR A 1 187 ? 1.086 -33.219 -7.574 1 54.84 187 THR A CA 1
ATOM 1492 C C . THR A 1 187 ? -0.317 -33.781 -7.746 1 54.84 187 THR A C 1
ATOM 1494 O O . THR A 1 187 ? -0.815 -34.5 -6.871 1 54.84 187 THR A O 1
ATOM 1497 N N . ASP A 1 188 ? -1.224 -33.188 -8.594 1 65.06 188 ASP A N 1
ATOM 1498 C CA . ASP A 1 188 ? -2.439 -33.688 -9.211 1 65.06 188 ASP A CA 1
ATOM 1499 C C . ASP A 1 188 ? -3.654 -33.469 -8.32 1 65.06 188 ASP A C 1
ATOM 1501 O O . ASP A 1 188 ? -4.34 -34.406 -7.926 1 65.06 188 ASP A O 1
ATOM 1505 N N . ILE A 1 189 ? -3.697 -32.281 -7.844 1 66.94 189 ILE A N 1
ATOM 1506 C CA . ILE A 1 189 ? -4.922 -32 -7.105 1 66.94 189 ILE A CA 1
ATOM 1507 C C . ILE A 1 189 ? -6.043 -31.656 -8.078 1 66.94 189 ILE A C 1
ATOM 1509 O O . ILE A 1 189 ? -5.918 -30.734 -8.883 1 66.94 189 ILE A O 1
ATOM 1513 N N . PRO A 1 190 ? -7.066 -32.594 -8.023 1 68.06 190 PRO A N 1
ATOM 1514 C CA . PRO A 1 190 ? -8.203 -32.219 -8.875 1 68.06 190 PRO A CA 1
ATOM 1515 C C . PRO A 1 190 ? -8.805 -30.875 -8.531 1 68.06 190 PRO A C 1
ATOM 1517 O O . PRO A 1 190 ? -8.859 -30.5 -7.359 1 68.06 190 PRO A O 1
ATOM 1520 N N . SER A 1 191 ? -9.055 -30.078 -9.57 1 69.38 191 SER A N 1
ATOM 1521 C CA . SER A 1 191 ? -9.688 -28.766 -9.445 1 69.38 191 SER A CA 1
ATOM 1522 C C . SER A 1 191 ? -10.938 -28.828 -8.578 1 69.38 191 SER A C 1
ATOM 1524 O O . SER A 1 191 ? -11.242 -27.891 -7.848 1 69.38 191 SER A O 1
ATOM 1526 N N . ARG A 1 192 ? -11.516 -29.984 -8.57 1 79.81 192 ARG A N 1
ATOM 1527 C CA . ARG A 1 192 ? -12.766 -30.141 -7.836 1 79.81 192 ARG A CA 1
ATOM 1528 C C . ARG A 1 192 ? -12.531 -30.062 -6.332 1 79.81 192 ARG A C 1
ATOM 1530 O O . ARG A 1 192 ? -13.422 -29.656 -5.582 1 79.81 192 ARG A O 1
ATOM 1537 N N . THR A 1 193 ? -11.406 -30.422 -6.004 1 85.19 193 THR A N 1
ATOM 1538 C CA . THR A 1 193 ? -11.07 -30.391 -4.582 1 85.19 193 THR A CA 1
ATOM 1539 C C . THR A 1 193 ? -11.094 -28.953 -4.051 1 85.19 193 THR A C 1
ATOM 1541 O O . THR A 1 193 ? -11.68 -28.688 -3 1 85.19 193 THR A O 1
ATOM 1544 N N . MET A 1 194 ? -10.539 -28.094 -4.762 1 87.94 194 MET A N 1
ATOM 1545 C CA . MET A 1 194 ? -10.508 -26.703 -4.359 1 87.94 194 MET A CA 1
ATOM 1546 C C . MET A 1 194 ? -11.922 -26.125 -4.285 1 87.94 194 MET A C 1
ATOM 1548 O O . MET A 1 194 ? -12.266 -25.438 -3.322 1 87.94 194 MET A O 1
ATOM 1552 N N . ASP A 1 195 ? -12.758 -26.469 -5.277 1 90.81 195 ASP A N 1
ATOM 1553 C CA . ASP A 1 195 ? -14.125 -25.969 -5.336 1 90.81 195 ASP A CA 1
ATOM 1554 C C . ASP A 1 195 ? -14.93 -26.422 -4.121 1 90.81 195 ASP A C 1
ATOM 1556 O O . ASP A 1 195 ? -15.727 -25.656 -3.57 1 90.81 195 ASP A O 1
ATOM 1560 N N . THR A 1 196 ? -14.703 -27.578 -3.814 1 92.38 196 THR A N 1
ATOM 1561 C CA . THR A 1 196 ? -15.383 -28.125 -2.645 1 92.38 196 THR A CA 1
ATOM 1562 C C . THR A 1 196 ? -14.992 -27.359 -1.384 1 92.38 196 THR A C 1
ATOM 1564 O O . THR A 1 196 ? -15.852 -27 -0.576 1 92.38 196 THR A O 1
ATOM 1567 N N . HIS A 1 197 ? -13.727 -27.094 -1.241 1 94 197 HIS A N 1
ATOM 1568 C CA . HIS A 1 197 ? -13.25 -26.359 -0.072 1 94 197 HIS A CA 1
ATOM 1569 C C . HIS A 1 197 ? -13.797 -24.938 -0.055 1 94 197 HIS A C 1
ATOM 1571 O O . HIS A 1 197 ? -14.133 -24.406 1.008 1 94 197 HIS A O 1
ATOM 1577 N N . ILE A 1 198 ? -13.883 -24.406 -1.161 1 94.06 198 ILE A N 1
ATOM 1578 C CA . ILE A 1 198 ? -14.438 -23.062 -1.283 1 94.06 198 ILE A CA 1
ATOM 1579 C C . ILE A 1 198 ? -15.898 -23.062 -0.82 1 94.06 198 ILE A C 1
ATOM 1581 O O . ILE A 1 198 ? -16.312 -22.172 -0.062 1 94.06 198 ILE A O 1
ATOM 1585 N N . SER A 1 199 ? -16.609 -24.016 -1.308 1 93.69 199 SER A N 1
ATOM 1586 C CA . SER A 1 199 ? -18 -24.141 -0.916 1 93.69 199 SER A CA 1
ATOM 1587 C C . SER A 1 199 ? -18.141 -24.344 0.591 1 93.69 199 SER A C 1
ATOM 1589 O O . SER A 1 199 ? -19 -23.734 1.223 1 93.69 199 SER A O 1
ATOM 1591 N N . MET A 1 200 ? -17.328 -25.094 1.109 1 93.81 200 MET A N 1
ATOM 1592 C CA . MET A 1 200 ? -17.344 -25.359 2.545 1 93.81 200 MET A CA 1
ATOM 1593 C C . MET A 1 200 ? -17.047 -24.094 3.338 1 93.81 200 MET A C 1
ATOM 1595 O O . MET A 1 200 ? -17.672 -23.828 4.359 1 93.81 200 MET A O 1
ATOM 1599 N N . LEU A 1 201 ? -16.109 -23.297 2.896 1 95.44 201 LEU A N 1
ATOM 1600 C CA . LEU A 1 201 ? -15.742 -22.047 3.576 1 95.44 201 LEU A CA 1
ATOM 1601 C C . LEU A 1 201 ? -16.906 -21.062 3.568 1 95.44 201 LEU A C 1
ATOM 1603 O O . LEU A 1 201 ? -17.156 -20.391 4.566 1 95.44 201 LEU A O 1
ATOM 1607 N N . ARG A 1 202 ? -17.484 -21.031 2.412 1 94.38 202 ARG A N 1
ATOM 1608 C CA . ARG A 1 202 ? -18.625 -20.141 2.279 1 94.38 202 ARG A CA 1
ATOM 1609 C C . ARG A 1 202 ? -19.672 -20.438 3.35 1 94.38 202 ARG A C 1
ATOM 1611 O O . ARG A 1 202 ? -20.203 -19.516 3.977 1 94.38 202 ARG A O 1
ATOM 1618 N N . THR A 1 203 ? -19.938 -21.656 3.523 1 93.94 203 THR A N 1
ATOM 1619 C CA . THR A 1 203 ? -20.953 -22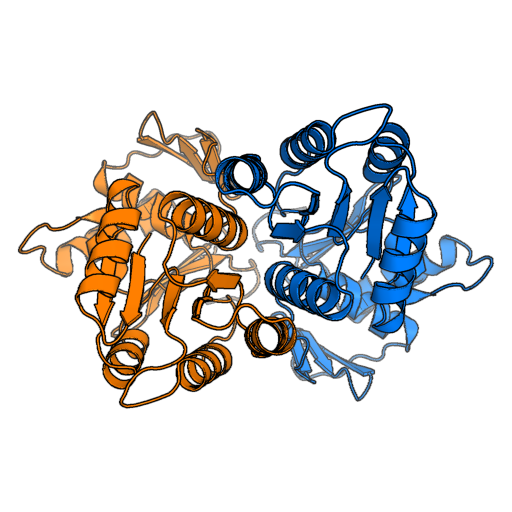.094 4.465 1 93.94 203 THR A CA 1
ATOM 1620 C C . THR A 1 203 ? -20.453 -21.969 5.902 1 93.94 203 THR A C 1
ATOM 1622 O O . THR A 1 203 ? -21.125 -21.391 6.754 1 93.94 203 THR A O 1
ATOM 1625 N N . LYS A 1 204 ? -19.312 -22.406 6.168 1 95.56 204 LYS A N 1
ATOM 1626 C CA . LYS A 1 204 ? -18.781 -22.484 7.527 1 95.56 204 LYS A CA 1
ATOM 1627 C C . LYS A 1 204 ? -18.516 -21.094 8.094 1 95.56 204 LYS A C 1
ATOM 1629 O O . LYS A 1 204 ? -18.703 -20.859 9.289 1 95.56 204 LYS A O 1
ATOM 1634 N N . LEU A 1 205 ? -18.094 -20.172 7.238 1 95.62 205 LEU A N 1
ATOM 1635 C CA . LEU A 1 205 ? -17.75 -18.828 7.699 1 95.62 205 LEU A CA 1
ATOM 1636 C C . LEU A 1 205 ? -18.844 -17.828 7.367 1 95.62 205 LEU A C 1
ATOM 1638 O O . LEU A 1 205 ? -18.766 -16.656 7.742 1 95.62 205 LEU A O 1
ATOM 1642 N N . GLY A 1 206 ? -19.797 -18.328 6.672 1 92.94 206 GLY A N 1
ATOM 1643 C CA . GLY A 1 206 ? -20.922 -17.469 6.332 1 92.94 206 GLY A CA 1
ATOM 1644 C C . GLY A 1 206 ? -20.531 -16.312 5.422 1 92.94 206 GLY A C 1
ATOM 1645 O O . GLY A 1 206 ? -20.906 -15.164 5.66 1 92.94 206 GLY A O 1
ATOM 1646 N N . LEU A 1 207 ? -19.734 -16.594 4.445 1 93.06 207 LEU A N 1
ATOM 1647 C CA . LEU A 1 207 ? -19.234 -15.562 3.545 1 93.06 207 LEU A CA 1
ATOM 1648 C C . LEU A 1 207 ? -20.281 -15.195 2.504 1 93.06 207 LEU A C 1
ATOM 1650 O O . LEU A 1 207 ? -20.125 -15.508 1.319 1 93.06 207 LEU A O 1
ATOM 1654 N N . ARG A 1 208 ? -21.266 -14.477 2.941 1 89.31 208 ARG A N 1
ATOM 1655 C CA . ARG A 1 208 ? -22.406 -14.047 2.154 1 89.31 208 ARG A CA 1
ATOM 1656 C C . ARG A 1 208 ? -22.672 -12.555 2.342 1 89.31 208 ARG A C 1
ATOM 1658 O O . ARG A 1 208 ? -22.344 -11.984 3.383 1 89.31 208 ARG A O 1
ATOM 1665 N N . PRO A 1 209 ? -23.312 -11.969 1.348 1 86 209 PRO A N 1
ATOM 1666 C CA . PRO A 1 209 ? -23.562 -10.523 1.409 1 86 209 PRO A CA 1
ATOM 1667 C C . PRO A 1 209 ? -24.297 -10.109 2.688 1 86 209 PRO A C 1
ATOM 1669 O O . PRO A 1 209 ? -24.016 -9.039 3.236 1 86 209 PRO A O 1
ATOM 1672 N N . GLU A 1 210 ? -25.109 -10.953 3.137 1 84 210 GLU A N 1
ATOM 1673 C CA . GLU A 1 210 ? -25.859 -10.641 4.348 1 84 210 GLU A CA 1
ATOM 1674 C C . GLU A 1 210 ? -24.938 -10.5 5.551 1 84 210 GLU A C 1
ATOM 1676 O O . GLU A 1 210 ? -25.281 -9.844 6.535 1 84 210 GLU A O 1
ATOM 1681 N N . ASN A 1 211 ? -23.859 -11.133 5.457 1 85.25 211 ASN A N 1
ATOM 1682 C CA . ASN A 1 211 ? -22.906 -11.062 6.551 1 85.25 211 ASN A CA 1
ATOM 1683 C C . ASN A 1 211 ? -21.75 -10.117 6.219 1 85.25 211 ASN A C 1
ATOM 1685 O O . ASN A 1 211 ? -20.719 -10.141 6.891 1 85.25 211 ASN A O 1
ATOM 1689 N N . GLY A 1 212 ? -21.875 -9.43 5.137 1 84.75 212 GLY A N 1
ATOM 1690 C CA . GLY A 1 212 ? -20.922 -8.383 4.828 1 84.75 212 GLY A CA 1
ATOM 1691 C C . GLY A 1 212 ? -19.812 -8.844 3.891 1 84.75 212 GLY A C 1
ATOM 1692 O O . GLY A 1 212 ? -18.906 -8.078 3.578 1 84.75 212 GLY A O 1
ATOM 1693 N N . TYR A 1 213 ? -19.875 -10.086 3.539 1 91.44 213 TYR A N 1
ATOM 1694 C CA . TYR A 1 213 ? -18.844 -10.602 2.656 1 91.44 213 TYR A CA 1
ATOM 1695 C C . TYR A 1 213 ? -19.438 -11.422 1.524 1 91.44 213 TYR A C 1
ATOM 1697 O O . TYR A 1 213 ? -20.547 -11.953 1.656 1 91.44 213 TYR A O 1
ATOM 1705 N N . ARG A 1 214 ? -18.719 -11.5 0.423 1 92.25 214 ARG A N 1
ATOM 1706 C CA . ARG A 1 214 ? -19.109 -12.336 -0.711 1 92.25 214 ARG A CA 1
ATOM 1707 C C . ARG A 1 214 ? -17.891 -13.07 -1.284 1 92.25 214 ARG A C 1
ATOM 1709 O O . ARG A 1 214 ? -16.891 -12.445 -1.617 1 92.25 214 ARG A O 1
ATOM 1716 N N . LEU A 1 215 ? -18 -14.289 -1.226 1 95.06 215 LEU A N 1
ATOM 1717 C CA . LEU A 1 215 ? -17.031 -15.125 -1.915 1 95.06 215 LEU A CA 1
ATOM 1718 C C . LEU A 1 215 ? -17.547 -15.555 -3.281 1 95.06 215 LEU A C 1
ATOM 1720 O O . LEU A 1 215 ? -18.375 -16.469 -3.377 1 95.06 215 LEU A O 1
ATOM 1724 N N . ALA A 1 216 ? -17.016 -14.992 -4.367 1 92.81 216 ALA A N 1
ATOM 1725 C CA . ALA A 1 216 ? -17.594 -15.156 -5.695 1 92.81 216 ALA A CA 1
ATOM 1726 C C . ALA A 1 216 ? -16.625 -15.844 -6.641 1 92.81 216 ALA A C 1
ATOM 1728 O O . ALA A 1 216 ? -15.422 -15.578 -6.602 1 92.81 216 ALA A O 1
ATOM 1729 N N . PRO A 1 217 ? -17.203 -16.734 -7.434 1 92.56 217 PRO A N 1
ATOM 1730 C CA . PRO A 1 217 ? -16.359 -17.281 -8.5 1 92.56 217 PRO A CA 1
ATOM 1731 C C . PRO A 1 217 ? -16.109 -16.281 -9.633 1 92.56 217 PRO A C 1
ATOM 1733 O O . PRO A 1 217 ? -16.969 -15.43 -9.898 1 92.56 217 PRO A O 1
ATOM 1736 N N . ILE A 1 218 ? -14.945 -16.297 -10.133 1 89.62 218 ILE A N 1
ATOM 1737 C CA . ILE A 1 218 ? -14.633 -15.625 -11.383 1 89.62 218 ILE A CA 1
ATOM 1738 C C . ILE A 1 218 ? -14.445 -16.656 -12.492 1 89.62 218 ILE A C 1
ATOM 1740 O O . ILE A 1 218 ? -13.453 -17.391 -12.508 1 89.62 218 ILE A O 1
ATOM 1744 N N . TYR A 1 219 ? -15.367 -16.641 -13.391 1 85.94 219 TYR A N 1
ATOM 1745 C CA . TYR A 1 219 ? -15.438 -17.688 -14.398 1 85.94 219 TYR A CA 1
ATOM 1746 C C . TYR A 1 219 ? -14.133 -17.797 -15.172 1 85.94 219 TYR A C 1
ATOM 1748 O O . TYR A 1 219 ? -13.609 -16.781 -15.656 1 85.94 219 TYR A O 1
ATOM 1756 N N . GLY A 1 220 ? -13.625 -19.062 -15.227 1 84.75 220 GLY A N 1
ATOM 1757 C CA . GLY A 1 220 ? -12.414 -19.375 -15.977 1 84.75 220 GLY A CA 1
ATOM 1758 C C . GLY A 1 220 ? -11.164 -18.797 -15.336 1 84.75 220 GLY A C 1
ATOM 1759 O O . GLY A 1 220 ? -10.086 -18.828 -15.93 1 84.75 220 GLY A O 1
ATOM 1760 N N . TYR A 1 221 ? -11.273 -18.266 -14.164 1 88.75 221 TYR A N 1
ATOM 1761 C CA . TYR A 1 221 ? -10.141 -17.562 -13.578 1 88.75 221 TYR A CA 1
ATOM 1762 C C . TYR A 1 221 ? -9.875 -18.016 -12.148 1 88.75 221 TYR A C 1
ATOM 1764 O O . TYR A 1 221 ? -8.82 -18.594 -11.859 1 88.75 221 TYR A O 1
ATOM 1772 N N . GLY A 1 222 ? -10.844 -17.844 -11.273 1 93.75 222 GLY A N 1
ATOM 1773 C CA . GLY A 1 222 ? -10.672 -18.203 -9.875 1 93.75 222 GLY A CA 1
ATOM 1774 C C . GLY A 1 222 ? -11.75 -17.641 -8.969 1 93.75 222 GLY A C 1
ATOM 1775 O O . GLY A 1 222 ? -12.938 -17.797 -9.25 1 93.75 222 GLY A O 1
ATOM 1776 N N . TYR A 1 223 ? -11.32 -17.109 -7.828 1 93.75 223 TYR A N 1
ATOM 1777 C CA . TYR A 1 223 ? -12.281 -16.641 -6.832 1 93.75 223 TYR A CA 1
ATOM 1778 C C . TYR A 1 223 ? -11.875 -15.289 -6.262 1 93.75 223 TYR A C 1
ATOM 1780 O O . TYR A 1 223 ? -10.711 -14.898 -6.363 1 93.75 223 TYR A O 1
ATOM 1788 N N . ARG A 1 224 ? -12.844 -14.602 -5.707 1 93.69 224 ARG A N 1
ATOM 1789 C CA . ARG A 1 224 ? -12.586 -13.336 -5.02 1 93.69 224 ARG A CA 1
ATOM 1790 C C . ARG A 1 224 ? -13.445 -13.219 -3.762 1 93.69 224 ARG A C 1
ATOM 1792 O O . ARG A 1 224 ? -14.648 -13.453 -3.803 1 93.69 224 ARG A O 1
ATOM 1799 N N . LEU A 1 225 ? -12.758 -12.969 -2.664 1 93.88 225 LEU A N 1
ATOM 1800 C CA . LEU A 1 225 ? -13.453 -12.562 -1.449 1 93.88 225 LEU A CA 1
ATOM 1801 C C . LEU A 1 225 ? -13.562 -11.039 -1.366 1 93.88 225 LEU A C 1
ATOM 1803 O O . LEU A 1 225 ? -12.57 -10.336 -1.539 1 93.88 225 LEU A O 1
ATOM 1807 N N . GLU A 1 226 ? -14.781 -10.508 -1.209 1 90.06 226 GLU A N 1
ATOM 1808 C CA . GLU A 1 226 ? -14.969 -9.055 -1.177 1 90.06 226 GLU A CA 1
ATOM 1809 C C . GLU A 1 226 ? -15.883 -8.641 -0.031 1 90.06 226 GLU A C 1
ATOM 1811 O O . GLU A 1 226 ? -16.781 -9.398 0.362 1 90.06 226 GLU A O 1
ATOM 1816 N N . ARG A 1 227 ? -15.633 -7.461 0.487 1 84.62 227 ARG A N 1
ATOM 1817 C CA . ARG A 1 227 ? -16.547 -6.84 1.44 1 84.62 227 ARG A CA 1
ATOM 1818 C C . ARG A 1 227 ? -17.734 -6.207 0.725 1 84.62 227 ARG A C 1
ATOM 1820 O O . ARG A 1 227 ? -17.562 -5.559 -0.312 1 84.62 227 ARG A O 1
ATOM 1827 N N . VAL A 1 228 ? -18.984 -6.609 1.038 1 79.06 228 VAL A N 1
ATOM 1828 C CA . VAL A 1 228 ? -20.156 -6.066 0.378 1 79.06 228 VAL A CA 1
ATOM 1829 C C . VAL A 1 228 ? -20.953 -5.219 1.365 1 79.06 228 VAL A C 1
ATOM 1831 O O . VAL A 1 228 ? -21.078 -5.57 2.543 1 79.06 228 VAL A O 1
ATOM 1834 N N . GLY A 1 229 ? -21.359 -3.92 0.908 1 62.16 229 GLY A N 1
ATOM 1835 C CA . GLY A 1 229 ? -22.234 -3.104 1.724 1 62.16 229 GLY A CA 1
ATOM 1836 C C . GLY A 1 229 ? -23.656 -3.643 1.79 1 62.16 229 GLY A C 1
ATOM 1837 O O . GLY A 1 229 ? -24.078 -4.426 0.933 1 62.16 229 GLY A O 1
ATOM 1838 N N . GLN A 1 230 ? -24.5 -3.842 2.871 1 51.28 230 GLN A N 1
ATOM 1839 C CA . GLN A 1 230 ? -25.844 -4.375 3.059 1 51.28 230 GLN A CA 1
ATOM 1840 C C . GLN A 1 230 ? -26.781 -3.883 1.965 1 51.28 230 GLN A C 1
ATOM 1842 O O . GLN A 1 230 ? -27.844 -4.48 1.731 1 51.28 230 GLN A O 1
ATOM 1847 N N . GLY A 1 231 ? -26.734 -2.785 1.276 1 45.34 231 GLY A N 1
ATOM 1848 C CA . GLY A 1 231 ? -27.875 -2.361 0.478 1 45.34 231 GLY A CA 1
ATOM 1849 C C . GLY A 1 231 ? -27.969 -3.094 -0.847 1 45.34 231 GLY A C 1
ATOM 1850 O O . GLY A 1 231 ? -28.828 -2.77 -1.675 1 45.34 231 GLY A O 1
ATOM 1851 N N . GLU A 1 232 ? -27.062 -3.633 -1.442 1 38.69 232 GLU A N 1
ATOM 1852 C CA . GLU A 1 232 ? -27.359 -4.117 -2.785 1 38.69 232 GLU A CA 1
ATOM 1853 C C . GLU A 1 232 ? -28.172 -5.414 -2.736 1 38.69 232 GLU A C 1
ATOM 1855 O O . GLU A 1 232 ? -27.75 -6.387 -2.107 1 38.69 232 GLU A O 1
ATOM 1860 N N . PRO A 1 233 ? -29.438 -5.262 -2.949 1 37.88 233 PRO A N 1
ATOM 1861 C CA . PRO A 1 233 ? -30.156 -6.516 -3.191 1 37.88 233 PRO A CA 1
ATOM 1862 C C . PRO A 1 233 ? -29.438 -7.426 -4.184 1 37.88 233 PRO A C 1
ATOM 1864 O O . PRO A 1 233 ? -28.703 -6.941 -5.047 1 37.88 233 PRO A O 1
ATOM 1867 N N . GLU A 1 234 ? -29.359 -8.82 -4.012 1 31.2 234 GLU A N 1
ATOM 1868 C CA . GLU A 1 234 ? -29.031 -9.727 -5.109 1 31.2 234 GLU A CA 1
ATOM 1869 C C . GLU A 1 234 ? -29.766 -9.328 -6.391 1 31.2 234 GLU A C 1
ATOM 1871 O O . GLU A 1 234 ? -30.938 -8.977 -6.363 1 31.2 234 GLU A O 1
ATOM 1876 N N . MET B 1 1 ? -0.748 16.328 0.296 1 93 1 MET B N 1
ATOM 1877 C CA . MET B 1 1 ? -0.541 15.43 1.426 1 93 1 MET B CA 1
ATOM 1878 C C . MET B 1 1 ? 0.205 16.125 2.555 1 93 1 MET B C 1
ATOM 1880 O O . MET B 1 1 ? 0.851 17.156 2.332 1 93 1 MET B O 1
ATOM 1884 N N . ARG B 1 2 ? -0.065 15.648 3.727 1 94.12 2 ARG B N 1
ATOM 1885 C CA . ARG B 1 2 ? 0.56 16.203 4.926 1 94.12 2 ARG B CA 1
ATOM 1886 C C . ARG B 1 2 ? 1.725 15.328 5.387 1 94.12 2 ARG B C 1
ATOM 1888 O O . ARG B 1 2 ? 1.535 14.164 5.734 1 94.12 2 ARG B O 1
ATOM 1895 N N . ILE B 1 3 ? 2.992 15.969 5.41 1 97.5 3 ILE B N 1
ATOM 1896 C CA . ILE B 1 3 ? 4.191 15.164 5.645 1 97.5 3 ILE B CA 1
ATOM 1897 C C . ILE B 1 3 ? 4.953 15.719 6.844 1 97.5 3 ILE B C 1
ATOM 1899 O O . ILE B 1 3 ? 5.172 16.938 6.945 1 97.5 3 ILE B O 1
ATOM 1903 N N . ALA B 1 4 ? 5.301 14.844 7.809 1 97.5 4 ALA B N 1
ATOM 1904 C CA . ALA B 1 4 ? 6.152 15.227 8.93 1 97.5 4 ALA B CA 1
ATOM 1905 C C . ALA B 1 4 ? 7.617 14.898 8.648 1 97.5 4 ALA B C 1
ATOM 1907 O O . ALA B 1 4 ? 7.934 13.805 8.172 1 97.5 4 ALA B O 1
ATOM 1908 N N . VAL B 1 5 ? 8.484 15.875 8.93 1 97.88 5 VAL B N 1
ATOM 1909 C CA . VAL B 1 5 ? 9.922 15.719 8.719 1 97.88 5 VAL B CA 1
ATOM 1910 C C . VAL B 1 5 ? 10.656 15.852 10.055 1 97.88 5 VAL B C 1
ATOM 1912 O O . VAL B 1 5 ? 10.57 16.891 10.719 1 97.88 5 VAL B O 1
ATOM 1915 N N . LEU B 1 6 ? 11.375 14.758 10.438 1 97 6 LEU B N 1
ATOM 1916 C CA . LEU B 1 6 ? 12.125 14.758 11.688 1 97 6 LEU B CA 1
ATOM 1917 C C . LEU B 1 6 ? 13.625 14.734 11.422 1 97 6 LEU B C 1
ATOM 1919 O O . LEU B 1 6 ? 14.141 13.773 10.852 1 97 6 LEU B O 1
ATOM 1923 N N . ASP B 1 7 ? 14.273 15.703 11.789 1 96.12 7 ASP B N 1
ATOM 1924 C CA . ASP B 1 7 ? 15.719 15.844 11.711 1 96.12 7 ASP B CA 1
ATOM 1925 C C . ASP B 1 7 ? 16.219 16.953 12.633 1 96.12 7 ASP B C 1
ATOM 1927 O O . ASP B 1 7 ? 15.641 18.047 12.672 1 96.12 7 ASP B O 1
ATOM 1931 N N . ASP B 1 8 ? 17.312 16.703 13.344 1 94.06 8 ASP B N 1
ATOM 1932 C CA . ASP B 1 8 ? 17.781 17.703 14.289 1 94.06 8 ASP B CA 1
ATOM 1933 C C . ASP B 1 8 ? 18.594 18.797 13.57 1 94.06 8 ASP B C 1
ATOM 1935 O O . ASP B 1 8 ? 18.891 19.828 14.156 1 94.06 8 ASP B O 1
ATOM 1939 N N . ASP B 1 9 ? 18.953 18.625 12.312 1 94.69 9 ASP B N 1
ATOM 1940 C CA . ASP B 1 9 ? 19.641 19.625 11.492 1 94.69 9 ASP B CA 1
ATOM 1941 C C . ASP B 1 9 ? 18.656 20.484 10.719 1 94.69 9 ASP B C 1
ATOM 1943 O O . ASP B 1 9 ? 18.047 20.016 9.742 1 94.69 9 ASP B O 1
ATOM 1947 N N . PRO B 1 10 ? 18.547 21.719 11.047 1 95.06 10 PRO B N 1
ATOM 1948 C CA . PRO B 1 10 ? 17.578 22.594 10.383 1 95.06 10 PRO B CA 1
ATOM 1949 C C . PRO B 1 10 ? 17.812 22.703 8.883 1 95.06 10 PRO B C 1
ATOM 1951 O O . PRO B 1 10 ? 16.859 22.875 8.117 1 95.06 10 PRO B O 1
ATOM 1954 N N . ALA B 1 11 ? 19.047 22.688 8.508 1 96.44 11 ALA B N 1
ATOM 1955 C CA . ALA B 1 11 ? 19.344 22.75 7.082 1 96.44 11 ALA B CA 1
ATOM 1956 C C . ALA B 1 11 ? 18.734 21.562 6.34 1 96.44 11 ALA B C 1
ATOM 1958 O O . ALA B 1 11 ? 18.234 21.719 5.227 1 96.44 11 ALA B O 1
ATOM 1959 N N . GLN B 1 12 ? 18.812 20.422 6.961 1 96.06 12 GLN B N 1
ATOM 1960 C CA . GLN B 1 12 ? 18.234 19.219 6.363 1 96.06 12 GLN B CA 1
ATOM 1961 C C . GLN B 1 12 ? 16.719 19.297 6.305 1 96.06 12 GLN B C 1
ATOM 1963 O O . GLN B 1 12 ? 16.109 18.969 5.277 1 96.06 12 GLN B O 1
ATOM 1968 N N . THR B 1 13 ? 16.094 19.703 7.41 1 96.69 13 THR B N 1
ATOM 1969 C CA . THR B 1 13 ? 14.641 19.797 7.422 1 96.69 13 THR B CA 1
ATOM 1970 C C . THR B 1 13 ? 14.156 20.844 6.41 1 96.69 13 THR B C 1
ATOM 1972 O O . THR B 1 13 ? 13.141 20.641 5.746 1 96.69 13 THR B O 1
ATOM 1975 N N . ASP B 1 14 ? 14.875 21.922 6.285 1 97.5 14 ASP B N 1
ATOM 1976 C CA . ASP B 1 14 ? 14.531 22.953 5.324 1 97.5 14 ASP B CA 1
ATOM 1977 C C . ASP B 1 14 ? 14.617 22.438 3.891 1 97.5 14 ASP B C 1
ATOM 1979 O O . ASP B 1 14 ? 13.719 22.672 3.082 1 97.5 14 ASP B O 1
ATOM 1983 N N . PHE B 1 15 ? 15.703 21.797 3.588 1 98.12 15 PHE B N 1
ATOM 1984 C CA . PHE B 1 15 ? 15.906 21.25 2.256 1 98.12 15 PHE B CA 1
ATOM 1985 C C . PHE B 1 15 ? 14.789 20.281 1.896 1 98.12 15 PHE B C 1
ATOM 1987 O O . PHE B 1 15 ? 14.18 20.391 0.828 1 98.12 15 PHE B O 1
ATOM 1994 N N . VAL B 1 16 ? 14.438 19.312 2.805 1 98.31 16 VAL B N 1
ATOM 1995 C CA . VAL B 1 16 ? 13.414 18.297 2.578 1 98.31 16 VAL B CA 1
ATOM 1996 C C . VAL B 1 16 ? 12.047 18.953 2.424 1 98.31 16 VAL B C 1
ATOM 1998 O O . VAL B 1 16 ? 11.305 18.641 1.495 1 98.31 16 VAL B O 1
ATOM 2001 N N . SER B 1 17 ? 11.805 19.906 3.279 1 97.94 17 SER B N 1
ATOM 2002 C CA . SER B 1 17 ? 10.523 20.594 3.248 1 97.94 17 SER B CA 1
ATOM 2003 C C . SER B 1 17 ? 10.344 21.375 1.953 1 97.94 17 SER B C 1
ATOM 2005 O O . SER B 1 17 ? 9.281 21.312 1.326 1 97.94 17 SER B O 1
ATOM 2007 N N . GLN B 1 18 ? 11.352 22.094 1.582 1 97.88 18 GLN B N 1
ATOM 2008 C CA . GLN B 1 18 ? 11.281 22.859 0.343 1 97.88 18 GLN B CA 1
ATOM 2009 C C . GLN B 1 18 ? 11.102 21.938 -0.863 1 97.88 18 GLN B C 1
ATOM 2011 O O . GLN B 1 18 ? 10.289 22.219 -1.748 1 97.88 18 GLN B O 1
ATOM 2016 N N . THR B 1 19 ? 11.852 20.891 -0.85 1 98.12 19 THR B N 1
ATOM 2017 C CA . THR B 1 19 ? 11.797 19.906 -1.937 1 98.12 19 THR B CA 1
ATOM 2018 C C . THR B 1 19 ? 10.391 19.344 -2.086 1 98.12 19 THR B C 1
ATOM 2020 O O . THR B 1 19 ? 9.867 19.25 -3.197 1 98.12 19 THR B O 1
ATOM 2023 N N . LEU B 1 20 ? 9.727 19.047 -1.021 1 97.81 20 LEU B N 1
ATOM 2024 C CA . LEU B 1 20 ? 8.43 18.375 -1.046 1 97.81 20 LEU B CA 1
ATOM 2025 C C . LEU B 1 20 ? 7.301 19.391 -1.229 1 97.81 20 LEU B C 1
ATOM 2027 O O . LEU B 1 20 ? 6.297 19.094 -1.882 1 97.81 20 LEU B O 1
ATOM 2031 N N . THR B 1 21 ? 7.48 20.562 -0.666 1 96.62 21 THR B N 1
ATOM 2032 C CA . THR B 1 21 ? 6.496 21.625 -0.849 1 96.62 21 THR B CA 1
ATOM 2033 C C . THR B 1 21 ? 6.426 22.047 -2.311 1 96.62 21 THR B C 1
ATOM 2035 O O . THR B 1 21 ? 5.352 22.375 -2.816 1 96.62 21 THR B O 1
ATOM 2038 N N . ALA B 1 22 ? 7.523 22 -2.971 1 96.12 22 ALA B N 1
ATOM 2039 C CA . ALA B 1 22 ? 7.609 22.406 -4.371 1 96.12 22 ALA B CA 1
ATOM 2040 C C . ALA B 1 22 ? 6.711 21.531 -5.246 1 96.12 22 ALA B C 1
ATOM 2042 O O . ALA B 1 22 ? 6.285 21.953 -6.324 1 96.12 22 ALA B O 1
ATOM 2043 N N . VAL B 1 23 ? 6.426 20.359 -4.746 1 94.38 23 VAL B N 1
ATOM 2044 C CA . VAL B 1 23 ? 5.598 19.469 -5.559 1 94.38 23 VAL B CA 1
ATOM 2045 C C . VAL B 1 23 ? 4.211 19.344 -4.938 1 94.38 23 VAL B C 1
ATOM 2047 O O . VAL B 1 23 ? 3.469 18.406 -5.242 1 94.38 23 VAL B O 1
ATOM 2050 N N . GLY B 1 24 ? 3.885 20.188 -3.963 1 93.31 24 GLY B N 1
ATOM 2051 C CA . GLY B 1 24 ? 2.494 20.359 -3.57 1 93.31 24 GLY B CA 1
ATOM 2052 C C . GLY B 1 24 ? 2.18 19.75 -2.211 1 93.31 24 GLY B C 1
ATOM 2053 O O . GLY B 1 24 ? 1.021 19.719 -1.795 1 93.31 24 GLY B O 1
ATOM 2054 N N . HIS B 1 25 ? 3.143 19.312 -1.471 1 95.75 25 HIS B N 1
ATOM 2055 C CA . HIS B 1 25 ? 2.887 18.75 -0.146 1 95.75 25 HIS B CA 1
ATOM 2056 C C . HIS B 1 25 ? 2.977 19.828 0.929 1 95.75 25 HIS B C 1
ATOM 2058 O O . HIS B 1 25 ? 3.592 20.875 0.713 1 95.75 25 HIS B O 1
ATOM 2064 N N . THR B 1 26 ? 2.262 19.594 1.994 1 95 26 THR B N 1
ATOM 2065 C CA . THR B 1 26 ? 2.404 20.406 3.195 1 95 26 THR B CA 1
ATOM 2066 C C . THR B 1 26 ? 3.314 19.719 4.211 1 95 26 THR B C 1
ATOM 2068 O O . THR B 1 26 ? 3.035 18.594 4.641 1 95 26 THR B O 1
ATOM 2071 N N . CYS B 1 27 ? 4.406 20.469 4.586 1 96.94 27 CYS B N 1
ATOM 2072 C CA . CYS B 1 27 ? 5.414 19.828 5.426 1 96.94 27 CYS B CA 1
ATOM 2073 C C . CYS B 1 27 ? 5.465 20.469 6.805 1 96.94 27 CYS B C 1
ATOM 2075 O O . CYS B 1 27 ? 5.301 21.688 6.934 1 96.94 27 CYS B O 1
ATOM 2077 N N . TYR B 1 28 ? 5.703 19.688 7.789 1 96.62 28 TYR B N 1
ATOM 2078 C CA . TYR B 1 28 ? 5.945 20.109 9.164 1 96.62 28 TYR B CA 1
ATOM 2079 C C . TYR B 1 28 ? 7.273 19.562 9.68 1 96.62 28 TYR B C 1
ATOM 2081 O O . TYR B 1 28 ? 7.477 18.344 9.711 1 96.62 28 TYR B O 1
ATOM 2089 N N . ALA B 1 29 ? 8.031 20.453 10.141 1 97.31 29 ALA B N 1
ATOM 2090 C CA . ALA B 1 29 ? 9.375 20.078 10.578 1 97.31 29 ALA B CA 1
ATOM 2091 C C . ALA B 1 29 ? 9.422 19.891 12.094 1 97.31 29 ALA B C 1
ATOM 2093 O O . ALA B 1 29 ? 8.82 20.672 12.844 1 97.31 29 ALA B O 1
ATOM 2094 N N . PHE B 1 30 ? 10.141 18.844 12.5 1 96.19 30 PHE B N 1
ATOM 2095 C CA . PHE B 1 30 ? 10.391 18.547 13.906 1 96.19 30 PHE B CA 1
ATOM 2096 C C . PHE B 1 30 ? 11.875 18.359 14.164 1 96.19 30 PHE B C 1
ATOM 2098 O O . PHE B 1 30 ? 12.578 17.734 13.359 1 96.19 30 PHE B O 1
ATOM 2105 N N . LYS B 1 31 ? 12.352 18.812 15.305 1 94.25 31 LYS B N 1
ATOM 2106 C CA . LYS B 1 31 ? 13.766 18.688 15.656 1 94.25 31 LYS B CA 1
ATOM 2107 C C . LYS B 1 31 ? 13.984 17.547 16.656 1 94.25 31 LYS B C 1
ATOM 2109 O O . LYS B 1 31 ? 15.109 17.094 16.828 1 94.25 31 LYS B O 1
ATOM 2114 N N . GLU B 1 32 ? 12.867 17.219 17.297 1 93.88 32 GLU B N 1
ATOM 2115 C CA . GLU B 1 32 ? 12.93 16.188 18.328 1 93.88 32 GLU B CA 1
ATOM 2116 C C . GLU B 1 32 ? 11.859 15.125 18.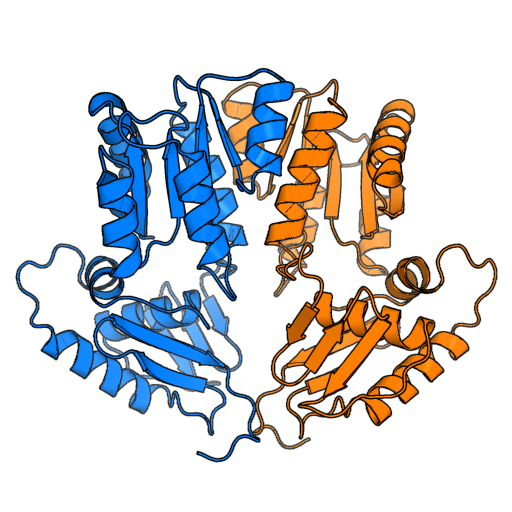109 1 93.88 32 GLU B C 1
ATOM 2118 O O . GLU B 1 32 ? 10.734 15.445 17.719 1 93.88 32 GLU B O 1
ATOM 2123 N N . GLY B 1 33 ? 12.219 13.875 18.422 1 93.88 33 GLY B N 1
ATOM 2124 C CA . GLY B 1 33 ? 11.289 12.766 18.297 1 93.88 33 GLY B CA 1
ATOM 2125 C C . GLY B 1 33 ? 10.102 12.867 19.219 1 93.88 33 GLY B C 1
ATOM 2126 O O . GLY B 1 33 ? 8.969 12.547 18.844 1 93.88 33 GLY B O 1
ATOM 2127 N N . LYS B 1 34 ? 10.352 13.367 20.422 1 93.25 34 LYS B N 1
ATOM 2128 C CA . LYS B 1 34 ? 9.289 13.516 21.406 1 93.25 34 LYS B CA 1
ATOM 2129 C C . LYS B 1 34 ? 8.211 14.477 20.906 1 93.25 34 LYS B C 1
ATOM 2131 O O . LYS B 1 34 ? 7.02 14.242 21.109 1 93.25 34 LYS B O 1
ATOM 2136 N N . ALA B 1 35 ? 8.648 15.508 20.328 1 94.31 35 ALA B N 1
ATOM 2137 C CA . ALA B 1 35 ? 7.711 16.484 19.797 1 94.31 35 ALA B CA 1
ATOM 2138 C C . ALA B 1 35 ? 6.863 15.883 18.672 1 94.31 35 ALA B C 1
ATOM 2140 O O . ALA B 1 35 ? 5.652 16.109 18.609 1 94.31 35 ALA B O 1
ATOM 2141 N N . LEU B 1 36 ? 7.52 15.125 17.812 1 95 36 LEU B N 1
ATOM 2142 C CA . LEU B 1 36 ? 6.801 14.445 16.734 1 95 36 LEU B CA 1
ATOM 2143 C C . LEU B 1 36 ? 5.785 13.453 17.297 1 95 36 LEU B C 1
ATOM 2145 O O . LEU B 1 36 ? 4.629 13.43 16.875 1 95 36 LEU B O 1
ATOM 2149 N N . LYS B 1 37 ? 6.168 12.664 18.281 1 91.38 37 LYS B N 1
ATOM 2150 C CA . LYS B 1 37 ? 5.277 11.688 18.906 1 91.38 37 LYS B CA 1
ATOM 2151 C C . LYS B 1 37 ? 4.051 12.367 19.516 1 91.38 37 LYS B C 1
ATOM 2153 O O . LYS B 1 37 ? 2.926 11.898 19.344 1 91.38 37 LYS B O 1
ATOM 2158 N N . LYS B 1 38 ? 4.316 13.469 20.156 1 91.12 38 LYS B N 1
ATOM 2159 C CA . LYS B 1 38 ? 3.223 14.234 20.766 1 91.12 38 LYS B CA 1
ATOM 2160 C C . LYS B 1 38 ? 2.246 14.719 19.703 1 91.12 38 LYS B C 1
ATOM 2162 O O . LYS B 1 38 ? 1.028 14.648 19.875 1 91.12 38 LYS B O 1
ATOM 2167 N N . ARG B 1 39 ? 2.768 15.18 18.609 1 92.94 39 ARG B N 1
ATOM 2168 C CA . ARG B 1 39 ? 1.923 15.68 17.531 1 92.94 39 ARG B CA 1
ATOM 2169 C C . ARG B 1 39 ? 1.124 14.555 16.891 1 92.94 39 ARG B C 1
ATOM 2171 O O . ARG B 1 39 ? -0.044 14.734 16.531 1 92.94 39 ARG B O 1
ATOM 2178 N N . LEU B 1 40 ? 1.725 13.367 16.75 1 90.56 40 LEU B N 1
ATOM 2179 C CA . LEU B 1 40 ? 1.1 12.203 16.141 1 90.56 40 LEU B CA 1
ATOM 2180 C C . LEU B 1 40 ? -0.076 11.711 16.969 1 90.56 40 LEU B C 1
ATOM 2182 O O . LEU B 1 40 ? -0.957 11.016 16.469 1 90.56 40 LEU B O 1
ATOM 2186 N N . GLN B 1 41 ? -0.066 12.062 18.203 1 86.25 41 GLN B N 1
ATOM 2187 C CA . GLN B 1 41 ? -1.162 11.664 19.078 1 86.25 41 GLN B CA 1
ATOM 2188 C C . GLN B 1 41 ? -2.393 12.539 18.859 1 86.25 41 GLN B C 1
ATOM 2190 O O . GLN B 1 41 ? -3.51 12.148 19.203 1 86.25 41 GLN B O 1
ATOM 2195 N N . ARG B 1 42 ? -2.166 13.711 18.203 1 86.56 42 ARG B N 1
ATOM 2196 C CA . ARG B 1 42 ? -3.246 14.688 18.109 1 86.56 42 ARG B CA 1
ATOM 2197 C C . ARG B 1 42 ? -3.607 14.961 16.641 1 86.56 42 ARG B C 1
ATOM 2199 O O . ARG B 1 42 ? -4.711 15.422 16.359 1 86.56 42 ARG B O 1
ATOM 2206 N N . GLU B 1 43 ? -2.639 14.719 15.859 1 90.25 43 GLU B N 1
ATOM 2207 C CA . GLU B 1 43 ? -2.824 15.039 14.445 1 90.25 43 GLU B CA 1
ATOM 2208 C C . GLU B 1 43 ? -2.449 13.859 13.555 1 90.25 43 GLU B C 1
ATOM 2210 O O . GLU B 1 43 ? -1.725 12.961 13.984 1 90.25 43 GLU B O 1
ATOM 2215 N N . THR B 1 44 ? -2.979 13.977 12.352 1 91.5 44 THR B N 1
ATOM 2216 C CA . THR B 1 44 ? -2.65 12.922 11.391 1 91.5 44 THR B CA 1
ATOM 2217 C C . THR B 1 44 ? -1.67 13.43 10.344 1 91.5 44 THR B C 1
ATOM 2219 O O . THR B 1 44 ? -1.687 14.609 9.992 1 91.5 44 THR B O 1
ATOM 2222 N N . PHE B 1 45 ? -0.851 12.57 9.938 1 93.88 45 PHE B N 1
ATOM 2223 C CA . PHE B 1 45 ? 0.07 12.781 8.82 1 93.88 45 PHE B CA 1
ATOM 2224 C C . PHE B 1 45 ? -0.069 11.664 7.789 1 93.88 45 PHE B C 1
ATOM 2226 O O . PHE B 1 45 ? -0.54 10.57 8.109 1 93.88 45 PHE B O 1
ATOM 2233 N N . ASP B 1 46 ? 0.321 12.023 6.543 1 94.94 46 ASP B N 1
ATOM 2234 C CA . ASP B 1 46 ? 0.188 11.055 5.461 1 94.94 46 ASP B CA 1
ATOM 2235 C C . ASP B 1 46 ? 1.486 10.273 5.254 1 94.94 46 ASP B C 1
ATOM 2237 O O . ASP B 1 46 ? 1.484 9.203 4.648 1 94.94 46 ASP B O 1
ATOM 2241 N N . LEU B 1 47 ? 2.568 10.82 5.73 1 96.69 47 LEU B N 1
ATOM 2242 C CA . LEU B 1 47 ? 3.887 10.219 5.562 1 96.69 47 LEU B CA 1
ATOM 2243 C C . LEU B 1 47 ? 4.891 10.844 6.527 1 96.69 47 LEU B C 1
ATOM 2245 O O . LEU B 1 47 ? 4.816 12.039 6.82 1 96.69 47 LEU B O 1
ATOM 2249 N N . LEU B 1 48 ? 5.812 10.023 7.016 1 97 48 LEU B N 1
ATOM 2250 C CA . LEU B 1 48 ? 6.891 10.5 7.871 1 97 48 LEU B CA 1
ATOM 2251 C C . LEU B 1 48 ? 8.242 10.367 7.172 1 97 48 LEU B C 1
ATOM 2253 O O . LEU B 1 48 ? 8.547 9.32 6.602 1 97 48 LEU B O 1
ATOM 2257 N N . VAL B 1 49 ? 9.008 11.422 7.18 1 98.06 49 VAL B N 1
ATOM 2258 C CA . VAL B 1 49 ? 10.422 11.414 6.809 1 98.06 49 VAL B CA 1
ATOM 2259 C C . VAL B 1 49 ? 11.289 11.555 8.055 1 98.06 49 VAL B C 1
ATOM 2261 O O . VAL B 1 49 ? 11.305 12.609 8.695 1 98.06 49 VAL B O 1
ATOM 2264 N N . LEU B 1 50 ? 12.047 10.469 8.352 1 97.06 50 LEU B N 1
ATOM 2265 C CA . LEU B 1 50 ? 12.695 10.43 9.648 1 97.06 50 LEU B CA 1
ATOM 2266 C C . LEU B 1 50 ? 14.211 10.305 9.5 1 97.06 50 LEU B C 1
ATOM 2268 O O . LEU B 1 50 ? 14.688 9.562 8.633 1 97.06 50 LEU B O 1
ATOM 2272 N N . ASP B 1 51 ? 14.852 10.992 10.297 1 94.12 51 ASP B N 1
ATOM 2273 C CA . ASP B 1 51 ? 16.266 10.703 10.5 1 94.12 51 ASP B CA 1
ATOM 2274 C C . ASP B 1 51 ? 16.453 9.555 11.492 1 94.12 51 ASP B C 1
ATOM 2276 O O . ASP B 1 51 ? 15.773 9.492 12.516 1 94.12 51 ASP B O 1
ATOM 2280 N N . TRP B 1 52 ? 17.406 8.727 11.172 1 84.88 52 TRP B N 1
ATOM 2281 C CA . TRP B 1 52 ? 17.672 7.59 12.047 1 84.88 52 TRP B CA 1
ATOM 2282 C C . TRP B 1 52 ? 18.219 8.055 13.391 1 84.88 52 TRP B C 1
ATOM 2284 O O . TRP B 1 52 ? 17.859 7.516 14.438 1 84.88 52 TRP B O 1
ATOM 2294 N N . ASN B 1 53 ? 19.047 9.07 13.297 1 85.44 53 ASN B N 1
ATOM 2295 C CA . ASN B 1 53 ? 19.703 9.555 14.516 1 85.44 53 ASN B CA 1
ATOM 2296 C C . ASN B 1 53 ? 19.219 10.953 14.883 1 85.44 53 ASN B C 1
ATOM 2298 O O . ASN B 1 53 ? 19.5 11.922 14.18 1 85.44 53 ASN B O 1
ATOM 2302 N N . VAL B 1 54 ? 18.406 11.094 15.938 1 86 54 VAL B N 1
ATOM 2303 C CA . VAL B 1 54 ? 18.062 12.383 16.516 1 86 54 VAL B CA 1
ATOM 2304 C C . VAL B 1 54 ? 18.453 12.398 18 1 86 54 VAL B C 1
ATOM 2306 O O . VAL B 1 54 ? 18.625 11.344 18.609 1 86 54 VAL B O 1
ATOM 2309 N N . PRO B 1 55 ? 18.719 13.555 18.562 1 86 55 PRO B N 1
ATOM 2310 C CA . PRO B 1 55 ? 19.375 13.688 19.859 1 86 55 PRO B CA 1
ATOM 2311 C C . PRO B 1 55 ? 18.562 13.016 20.984 1 86 55 PRO B C 1
ATOM 2313 O O . PRO B 1 55 ? 19.156 12.43 21.906 1 86 55 PRO B O 1
ATOM 2316 N N . ASP B 1 56 ? 17.219 13.055 21.031 1 88.06 56 ASP B N 1
ATOM 2317 C CA . ASP B 1 56 ? 16.453 12.648 22.188 1 88.06 56 ASP B CA 1
ATOM 2318 C C . ASP B 1 56 ? 16 11.188 22.078 1 88.06 56 ASP B C 1
ATOM 2320 O O . ASP B 1 56 ? 15.781 10.516 23.078 1 88.06 56 ASP B O 1
ATOM 2324 N N . MET B 1 57 ? 15.797 10.688 20.859 1 86.81 57 MET B N 1
ATOM 2325 C CA . MET B 1 57 ? 15.422 9.305 20.609 1 86.81 57 MET B CA 1
ATOM 2326 C C . MET B 1 57 ? 15.875 8.859 19.219 1 86.81 57 MET B C 1
ATOM 2328 O O . MET B 1 57 ? 16.25 9.695 18.391 1 86.81 57 MET B O 1
ATOM 2332 N N . SER B 1 58 ? 15.891 7.523 19.047 1 85.75 58 SER B N 1
ATOM 2333 C CA . SER B 1 58 ? 16.25 7.043 17.719 1 85.75 58 SER B CA 1
ATOM 2334 C C . SER B 1 58 ? 15.047 7.027 16.797 1 85.75 58 SER B C 1
ATOM 2336 O O . SER B 1 58 ? 13.906 6.906 17.234 1 85.75 58 SER B O 1
ATOM 2338 N N . GLY B 1 59 ? 15.289 7.277 15.516 1 85.75 59 GLY B N 1
ATOM 2339 C CA . GLY B 1 59 ? 14.242 7.102 14.523 1 85.75 59 GLY B CA 1
ATOM 2340 C C . GLY B 1 59 ? 13.555 5.758 14.617 1 85.75 59 GLY B C 1
ATOM 2341 O O . GLY B 1 59 ? 12.352 5.648 14.352 1 85.75 59 GLY B O 1
ATOM 2342 N N . GLU B 1 60 ? 14.266 4.797 15.047 1 87.06 60 GLU B N 1
ATOM 2343 C CA . GLU B 1 60 ? 13.711 3.453 15.203 1 87.06 60 GLU B CA 1
ATOM 2344 C C . GLU B 1 60 ? 12.656 3.412 16.312 1 87.06 60 GLU B C 1
ATOM 2346 O O . GLU B 1 60 ? 11.656 2.703 16.188 1 87.06 60 GLU B O 1
ATOM 2351 N N . GLU B 1 61 ? 12.867 4.133 17.328 1 90.44 61 GLU B N 1
ATOM 2352 C CA . GLU B 1 61 ? 11.898 4.195 18.422 1 90.44 61 GLU B CA 1
ATOM 2353 C C . GLU B 1 61 ? 10.586 4.828 17.953 1 90.44 61 GLU B C 1
ATOM 2355 O O . GLU B 1 61 ? 9.508 4.359 18.312 1 90.44 61 GLU B O 1
ATOM 2360 N N . VAL B 1 62 ? 10.766 5.871 17.172 1 90.56 62 VAL B N 1
ATOM 2361 C CA . VAL B 1 62 ? 9.578 6.516 16.625 1 90.56 62 VAL B CA 1
ATOM 2362 C C . VAL B 1 62 ? 8.82 5.531 15.727 1 90.56 62 VAL B C 1
ATOM 2364 O O . VAL B 1 62 ? 7.602 5.398 15.828 1 90.56 62 VAL B O 1
ATOM 2367 N N . LEU B 1 63 ? 9.555 4.871 14.938 1 91.75 63 LEU B N 1
ATOM 2368 C CA . LEU B 1 63 ? 9.008 3.875 14.023 1 91.75 63 LEU B CA 1
ATOM 2369 C C . LEU B 1 63 ? 8.227 2.811 14.789 1 91.75 63 LEU B C 1
ATOM 2371 O O . LEU B 1 63 ? 7.074 2.521 14.461 1 91.75 63 LEU B O 1
ATOM 2375 N N . LYS B 1 64 ? 8.836 2.273 15.773 1 88.62 64 LYS B N 1
ATOM 2376 C CA . LYS B 1 64 ? 8.211 1.216 16.562 1 88.62 64 LYS B CA 1
ATOM 2377 C C . LYS B 1 64 ? 6.945 1.719 17.25 1 88.62 64 LYS B C 1
ATOM 2379 O O . LYS B 1 64 ? 5.941 1.008 17.312 1 88.62 64 LYS B O 1
ATOM 2384 N N . TRP B 1 65 ? 7.051 2.873 17.766 1 89.06 65 TRP B N 1
ATOM 2385 C CA . TRP B 1 65 ? 5.895 3.473 18.422 1 89.06 65 TRP B CA 1
ATOM 2386 C C . TRP B 1 65 ? 4.734 3.641 17.453 1 89.06 65 TRP B C 1
ATOM 2388 O O . TRP B 1 65 ? 3.59 3.318 17.781 1 89.06 65 TRP B O 1
ATOM 2398 N N . VAL B 1 66 ? 4.996 4.105 16.25 1 89.88 66 VAL B N 1
ATOM 2399 C CA . VAL B 1 66 ? 3.969 4.316 15.242 1 89.88 66 VAL B CA 1
ATOM 2400 C C . VAL B 1 66 ? 3.334 2.98 14.859 1 89.88 66 VAL B C 1
ATOM 2402 O O . VAL B 1 66 ? 2.107 2.863 14.797 1 89.88 66 VAL B O 1
ATOM 2405 N N . ARG B 1 67 ? 4.176 1.973 14.617 1 86.88 67 ARG B N 1
ATOM 2406 C CA . ARG B 1 67 ? 3.697 0.663 14.188 1 86.88 67 ARG B CA 1
ATOM 2407 C C . ARG B 1 67 ? 2.896 -0.016 15.297 1 86.88 67 ARG B C 1
ATOM 2409 O O . ARG B 1 67 ? 1.949 -0.755 15.023 1 86.88 67 ARG B O 1
ATOM 2416 N N . ALA B 1 68 ? 3.232 0.264 16.484 1 80.94 68 ALA B N 1
ATOM 2417 C CA . ALA B 1 68 ? 2.523 -0.314 17.625 1 80.94 68 ALA B CA 1
ATOM 2418 C C . ALA B 1 68 ? 1.158 0.341 17.812 1 80.94 68 ALA B C 1
ATOM 2420 O O . ALA B 1 68 ? 0.242 -0.267 18.375 1 80.94 68 ALA B O 1
ATOM 2421 N N . ASN B 1 69 ? 1.07 1.575 17.422 1 75.44 69 ASN B N 1
ATOM 2422 C CA . ASN B 1 69 ? -0.153 2.322 17.688 1 75.44 69 ASN B CA 1
ATOM 2423 C C . ASN B 1 69 ? -1.014 2.463 16.438 1 75.44 69 ASN B C 1
ATOM 2425 O O . ASN B 1 69 ? -2.061 3.113 16.469 1 75.44 69 ASN B O 1
ATOM 2429 N N . GLN B 1 70 ? -0.529 1.909 15.367 1 67.94 70 GLN B N 1
ATOM 2430 C CA . GLN B 1 70 ? -1.321 1.957 14.141 1 67.94 70 GLN B CA 1
ATOM 2431 C C . GLN B 1 70 ? -2.055 0.639 13.906 1 67.94 70 GLN B C 1
ATOM 2433 O O . GLN B 1 70 ? -1.51 -0.436 14.172 1 67.94 70 GLN B O 1
ATOM 2438 N N . THR B 1 71 ? -3.383 0.617 13.922 1 54.44 71 THR B N 1
ATOM 2439 C CA . THR B 1 71 ? -4.148 -0.621 13.805 1 54.44 71 THR B CA 1
ATOM 2440 C C . THR B 1 71 ? -4.344 -0.997 12.336 1 54.44 71 THR B C 1
ATOM 2442 O O . THR B 1 71 ? -4.203 -2.164 11.969 1 54.44 71 THR B O 1
ATOM 2445 N N . GLU B 1 72 ? -4.914 -0.202 11.469 1 54.38 72 GLU B N 1
ATOM 2446 C CA . GLU B 1 72 ? -5.41 -0.732 10.203 1 54.38 72 GLU B CA 1
ATOM 2447 C C . GLU B 1 72 ? -4.539 -0.284 9.039 1 54.38 72 GLU B C 1
ATOM 2449 O O . GLU B 1 72 ? -4.266 -1.065 8.125 1 54.38 72 GLU B O 1
ATOM 2454 N N . HIS B 1 73 ? -4.227 1.069 9.078 1 61.66 73 HIS B N 1
ATOM 2455 C CA . HIS B 1 73 ? -3.537 1.52 7.871 1 61.66 73 HIS B CA 1
ATOM 2456 C C . HIS B 1 73 ? -2.117 1.977 8.188 1 61.66 73 HIS B C 1
ATOM 2458 O O . HIS B 1 73 ? -1.901 2.74 9.133 1 61.66 73 HIS B O 1
ATOM 2464 N N . SER B 1 74 ? -1.283 1.366 7.297 1 78.5 74 SER B N 1
ATOM 2465 C CA . SER B 1 74 ? 0.12 1.625 7.602 1 78.5 74 SER B CA 1
ATOM 2466 C C . SER B 1 74 ? 0.545 3.008 7.117 1 78.5 74 SER B C 1
ATOM 2468 O O . SER B 1 74 ? 0.327 3.359 5.957 1 78.5 74 SER B O 1
ATOM 2470 N N . LEU B 1 75 ? 0.834 3.893 8.078 1 90.69 75 LEU B N 1
ATOM 2471 C CA . LEU B 1 75 ? 1.48 5.172 7.801 1 90.69 75 LEU B CA 1
ATOM 2472 C C . LEU B 1 75 ? 2.85 4.965 7.164 1 90.69 75 LEU B C 1
ATOM 2474 O O . LEU B 1 75 ? 3.725 4.328 7.754 1 90.69 75 LEU B O 1
ATOM 2478 N N . PRO B 1 76 ? 3.021 5.453 5.891 1 95.25 76 PRO B N 1
ATOM 2479 C CA . PRO B 1 76 ? 4.332 5.289 5.254 1 95.25 76 PRO B CA 1
ATOM 2480 C C . PRO B 1 76 ? 5.445 6.027 6 1 95.25 76 PRO B C 1
ATOM 2482 O O . PRO B 1 76 ? 5.273 7.188 6.383 1 95.25 76 PRO B O 1
ATOM 2485 N N . ILE B 1 77 ? 6.547 5.332 6.168 1 96.25 77 ILE B N 1
ATOM 2486 C CA . ILE B 1 77 ? 7.703 5.902 6.855 1 96.25 77 ILE B CA 1
ATOM 2487 C C . ILE B 1 77 ? 8.953 5.695 6.008 1 96.25 77 ILE B C 1
ATOM 2489 O O . ILE B 1 77 ? 9.266 4.57 5.613 1 96.25 77 ILE B O 1
ATOM 2493 N N . ILE B 1 78 ? 9.648 6.781 5.688 1 97.44 78 ILE B N 1
ATOM 2494 C CA . ILE B 1 78 ? 10.922 6.727 4.973 1 97.44 78 ILE B CA 1
ATOM 2495 C C . ILE B 1 78 ? 12.031 7.316 5.84 1 97.44 78 ILE B C 1
ATOM 2497 O O . ILE B 1 78 ? 11.852 8.375 6.449 1 97.44 78 ILE B O 1
ATOM 2501 N N . PHE B 1 79 ? 13.18 6.641 5.879 1 97 79 PHE B N 1
ATOM 2502 C CA . PHE B 1 79 ? 14.289 7.098 6.699 1 97 79 PHE B CA 1
ATOM 2503 C C . PHE B 1 79 ? 15.328 7.828 5.852 1 97 79 PHE B C 1
ATOM 2505 O O . PHE B 1 79 ? 15.594 7.438 4.715 1 97 79 PHE B O 1
ATOM 2512 N N . MET B 1 80 ? 15.82 8.875 6.402 1 96.12 80 MET B N 1
ATOM 2513 C CA . MET B 1 80 ? 17.078 9.445 5.91 1 96.12 80 MET B CA 1
ATOM 2514 C C . MET B 1 80 ? 18.266 8.906 6.695 1 96.12 80 MET B C 1
ATOM 2516 O O . MET B 1 80 ? 18.266 8.961 7.926 1 96.12 80 MET B O 1
ATOM 2520 N N . THR B 1 81 ? 19.25 8.336 6 1 91.56 81 THR B N 1
ATOM 2521 C CA . THR B 1 81 ? 20.344 7.668 6.711 1 91.56 81 THR B CA 1
ATOM 2522 C C . THR B 1 81 ? 21.688 7.992 6.074 1 91.56 81 THR B C 1
ATOM 2524 O O . THR B 1 81 ? 21.75 8.312 4.883 1 91.56 81 THR B O 1
ATOM 2527 N N . SER B 1 82 ? 22.703 7.906 6.906 1 91.06 82 SER B N 1
ATOM 2528 C CA . SER B 1 82 ? 24.062 8.016 6.391 1 91.06 82 SER B CA 1
ATOM 2529 C C . SER B 1 82 ? 24.641 6.645 6.066 1 91.06 82 SER B C 1
ATOM 2531 O O . SER B 1 82 ? 25.703 6.543 5.457 1 91.06 82 SER B O 1
ATOM 2533 N N . ARG B 1 83 ? 23.906 5.656 6.43 1 87.06 83 ARG B N 1
ATOM 2534 C CA . ARG B 1 83 ? 24.359 4.289 6.207 1 87.06 83 ARG B CA 1
ATOM 2535 C C . ARG B 1 83 ? 23.906 3.771 4.848 1 87.06 83 ARG B C 1
ATOM 2537 O O . ARG B 1 83 ? 22.703 3.68 4.59 1 87.06 83 ARG B O 1
ATOM 2544 N N . ASP B 1 84 ? 24.812 3.373 4.074 1 86.56 84 ASP B N 1
ATOM 2545 C CA . ASP B 1 84 ? 24.453 2.891 2.746 1 86.56 84 ASP B CA 1
ATOM 2546 C C . ASP B 1 84 ? 24.938 1.453 2.537 1 86.56 84 ASP B C 1
ATOM 2548 O O . ASP B 1 84 ? 24.844 0.92 1.429 1 86.56 84 ASP B O 1
ATOM 2552 N N . ASP B 1 85 ? 25.391 0.886 3.654 1 92.5 85 ASP B N 1
ATOM 2553 C CA . ASP B 1 85 ? 25.859 -0.492 3.525 1 92.5 85 ASP B CA 1
ATOM 2554 C C . ASP B 1 85 ? 24.703 -1.478 3.674 1 92.5 85 ASP B C 1
ATOM 2556 O O . ASP B 1 85 ? 23.625 -1.113 4.156 1 92.5 85 ASP B O 1
ATOM 2560 N N . GLU B 1 86 ? 24.906 -2.68 3.283 1 94 86 GLU B N 1
ATOM 2561 C CA . GLU B 1 86 ? 23.891 -3.727 3.236 1 94 86 GLU B CA 1
ATOM 2562 C C . GLU B 1 86 ? 23.25 -3.938 4.605 1 94 86 GLU B C 1
ATOM 2564 O O . GLU B 1 86 ? 22.016 -4.016 4.723 1 94 86 GLU B O 1
ATOM 2569 N N . ALA B 1 87 ? 24.094 -4.023 5.625 1 94.06 87 ALA B N 1
ATOM 2570 C CA . ALA B 1 87 ? 23.609 -4.273 6.98 1 94.06 87 ALA B CA 1
ATOM 2571 C C . ALA B 1 87 ? 22.703 -3.137 7.457 1 94.06 87 ALA B C 1
ATOM 2573 O O . ALA B 1 87 ? 21.656 -3.379 8.055 1 94.06 87 ALA B O 1
ATOM 2574 N N . GLY B 1 88 ? 23.156 -1.959 7.207 1 91.31 88 GLY B N 1
ATOM 2575 C CA . GLY B 1 88 ? 22.359 -0.803 7.594 1 91.31 88 GLY B CA 1
ATOM 2576 C C . GLY B 1 88 ? 21.031 -0.732 6.883 1 91.31 88 GLY B C 1
ATOM 2577 O O . GLY B 1 88 ? 20 -0.508 7.512 1 91.31 88 GLY B O 1
ATOM 2578 N N . ILE B 1 89 ? 21.047 -0.965 5.645 1 92.12 89 ILE B N 1
ATOM 2579 C CA . ILE B 1 89 ? 19.844 -0.904 4.812 1 92.12 89 ILE B CA 1
ATOM 2580 C C . ILE B 1 89 ? 18.859 -1.988 5.242 1 92.12 89 ILE B C 1
ATOM 2582 O O . ILE B 1 89 ? 17.672 -1.714 5.445 1 92.12 89 ILE B O 1
ATOM 2586 N N . THR B 1 90 ? 19.359 -3.172 5.367 1 95.19 90 THR B N 1
ATOM 2587 C CA . THR B 1 90 ? 18.5 -4.293 5.746 1 95.19 90 THR B CA 1
ATOM 2588 C C . THR B 1 90 ? 17.891 -4.066 7.125 1 95.19 90 THR B C 1
ATOM 2590 O O . THR B 1 90 ? 16.719 -4.387 7.355 1 95.19 90 THR B O 1
ATOM 2593 N N . GLN B 1 91 ? 18.656 -3.516 8.008 1 93 91 GLN B N 1
ATOM 2594 C CA . GLN B 1 91 ? 18.156 -3.246 9.352 1 93 91 GLN B CA 1
ATOM 2595 C C . GLN B 1 91 ? 17 -2.258 9.328 1 93 91 GLN B C 1
ATOM 2597 O O . GLN B 1 91 ? 15.977 -2.475 9.992 1 93 91 GLN B O 1
ATOM 2602 N N . ILE B 1 92 ? 17.141 -1.226 8.586 1 92.69 92 ILE B N 1
ATOM 2603 C CA . ILE B 1 92 ? 16.141 -0.162 8.508 1 92.69 92 ILE B CA 1
ATOM 2604 C C . ILE B 1 92 ? 14.828 -0.72 7.949 1 92.69 92 ILE B C 1
ATOM 2606 O O . ILE B 1 92 ? 13.758 -0.501 8.516 1 92.69 92 ILE B O 1
ATOM 2610 N N . LEU B 1 93 ? 14.883 -1.455 6.914 1 94.25 93 LEU B N 1
ATOM 2611 C CA . LEU B 1 93 ? 13.703 -2 6.254 1 94.25 93 LEU B CA 1
ATOM 2612 C C . LEU B 1 93 ? 13.062 -3.096 7.102 1 94.25 93 LEU B C 1
ATOM 2614 O O . LEU B 1 93 ? 11.836 -3.148 7.234 1 94.25 93 LEU B O 1
ATOM 2618 N N . ASN B 1 94 ? 13.891 -3.928 7.707 1 93 94 ASN B N 1
ATOM 2619 C CA . ASN B 1 94 ? 13.383 -5.016 8.539 1 93 94 ASN B CA 1
ATOM 2620 C C . ASN B 1 94 ? 12.773 -4.492 9.828 1 93 94 ASN B C 1
ATOM 2622 O O . ASN B 1 94 ? 11.938 -5.164 10.445 1 93 94 ASN B O 1
ATOM 2626 N N . ALA B 1 95 ? 13.195 -3.311 10.227 1 90.62 95 ALA B N 1
ATOM 2627 C CA . ALA B 1 95 ? 12.625 -2.688 11.422 1 90.62 95 ALA B CA 1
ATOM 2628 C C . ALA B 1 95 ? 11.219 -2.174 11.156 1 90.62 95 ALA B C 1
ATOM 2630 O O . ALA B 1 95 ? 10.492 -1.828 12.094 1 90.62 95 ALA B O 1
ATOM 2631 N N . GLY B 1 96 ? 10.859 -2.076 9.914 1 91.31 96 GLY B N 1
ATOM 2632 C CA . GLY B 1 96 ? 9.492 -1.697 9.602 1 91.31 96 GLY B CA 1
ATOM 2633 C C . GLY B 1 96 ? 9.398 -0.467 8.719 1 91.31 96 GLY B C 1
ATOM 2634 O O . GLY B 1 96 ? 8.305 -0.023 8.375 1 91.31 96 GLY B O 1
ATOM 2635 N N . ALA B 1 97 ? 10.547 0.105 8.367 1 94.62 97 ALA B N 1
ATOM 2636 C CA . ALA B 1 97 ? 10.531 1.245 7.449 1 94.62 97 ALA B CA 1
ATOM 2637 C C . ALA B 1 97 ? 10.047 0.831 6.062 1 94.62 97 ALA B C 1
ATOM 2639 O O . ALA B 1 97 ? 10.281 -0.299 5.629 1 94.62 97 ALA B O 1
ATOM 2640 N N . ASP B 1 98 ? 9.414 1.738 5.398 1 95.38 98 ASP B N 1
ATOM 2641 C CA . ASP B 1 98 ? 8.883 1.441 4.074 1 95.38 98 ASP B CA 1
ATOM 2642 C C . ASP B 1 98 ? 9.906 1.741 2.986 1 95.38 98 ASP B C 1
ATOM 2644 O O . ASP B 1 98 ? 9.812 1.216 1.875 1 95.38 98 ASP B O 1
ATOM 2648 N N . ASP B 1 99 ? 10.805 2.65 3.285 1 96.44 99 ASP B N 1
ATOM 2649 C CA . ASP B 1 99 ? 11.867 3.045 2.367 1 96.44 99 ASP B CA 1
ATOM 2650 C C . ASP B 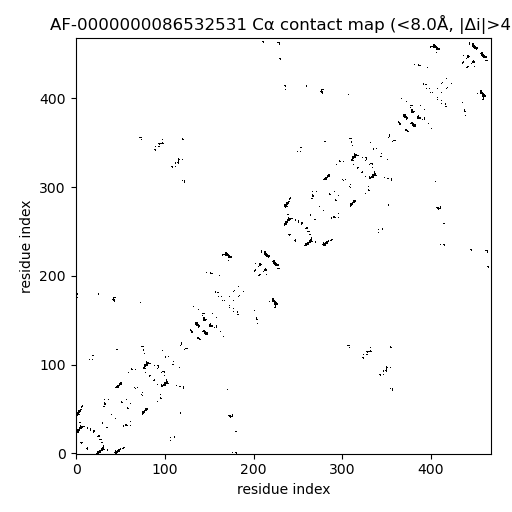1 99 ? 12.953 3.834 3.096 1 96.44 99 ASP B C 1
ATOM 2652 O O . ASP B 1 99 ? 12.883 4.027 4.312 1 96.44 99 ASP B O 1
ATOM 2656 N N . TYR B 1 100 ? 13.969 4.172 2.297 1 95.75 100 TYR B N 1
ATOM 2657 C CA . TYR B 1 100 ? 15.047 5 2.836 1 95.75 100 TYR B CA 1
ATOM 2658 C C . TYR B 1 100 ? 15.695 5.836 1.739 1 95.75 100 TYR B C 1
ATOM 2660 O O . TYR B 1 100 ? 15.547 5.539 0.552 1 95.75 100 TYR B O 1
ATOM 2668 N N . VAL B 1 101 ? 16.312 6.898 2.162 1 95.56 101 VAL B N 1
ATOM 2669 C CA . VAL B 1 101 ? 17.188 7.68 1.295 1 95.56 101 VAL B CA 1
ATOM 2670 C C . VAL B 1 101 ? 18.516 7.93 1.996 1 95.56 101 VAL B C 1
ATOM 2672 O O . VAL B 1 101 ? 18.562 8.148 3.211 1 95.56 101 VAL B O 1
ATOM 2675 N N . VAL B 1 102 ? 19.562 7.91 1.176 1 93.69 102 VAL B N 1
ATOM 2676 C CA . VAL B 1 102 ? 20.906 8.078 1.729 1 93.69 102 VAL B CA 1
ATOM 2677 C C . VAL B 1 102 ? 21.281 9.562 1.718 1 93.69 102 VAL B C 1
ATOM 2679 O O . VAL B 1 102 ? 21.016 10.266 0.741 1 93.69 102 VAL B O 1
ATOM 2682 N N . LYS B 1 103 ? 21.812 9.992 2.814 1 94.25 103 LYS B N 1
ATOM 2683 C CA . LYS B 1 103 ? 22.375 11.336 2.898 1 94.25 103 LYS B CA 1
ATOM 2684 C C . LYS B 1 103 ? 23.703 11.438 2.168 1 94.25 103 LYS B C 1
ATOM 2686 O O . LYS B 1 103 ? 24.516 10.508 2.232 1 94.25 103 LYS B O 1
ATOM 2691 N N . PRO B 1 104 ? 24.109 12.562 1.504 1 95.44 104 PRO B N 1
ATOM 2692 C CA . PRO B 1 104 ? 23.25 13.727 1.303 1 95.44 104 PRO B CA 1
ATOM 2693 C C . PRO B 1 104 ? 22.047 13.43 0.404 1 95.44 104 PRO B C 1
ATOM 2695 O O . PRO B 1 104 ? 22.203 12.797 -0.645 1 95.44 104 PRO B O 1
ATOM 2698 N N . VAL B 1 105 ? 20.938 13.945 0.752 1 95.44 105 VAL B N 1
ATOM 2699 C CA . VAL B 1 105 ? 19.672 13.586 0.124 1 95.44 105 VAL B CA 1
ATOM 2700 C C . VAL B 1 105 ? 19.562 14.242 -1.248 1 95.44 105 VAL B C 1
ATOM 2702 O O . VAL B 1 105 ? 19.812 15.445 -1.385 1 95.44 105 VAL B O 1
ATOM 2705 N N . SER B 1 106 ? 19.266 13.43 -2.209 1 96.5 106 SER B N 1
ATOM 2706 C CA . SER B 1 106 ? 18.969 13.938 -3.543 1 96.5 106 SER B CA 1
ATOM 2707 C C . SER B 1 106 ? 17.5 14.344 -3.666 1 96.5 106 SER B C 1
ATOM 2709 O O . SER B 1 106 ? 16.609 13.531 -3.457 1 96.5 106 SER B O 1
ATOM 2711 N N . GLY B 1 107 ? 17.281 15.578 -4.059 1 97.31 107 GLY B N 1
ATOM 2712 C CA . GLY B 1 107 ? 15.922 16.094 -4.199 1 97.31 107 GLY B CA 1
ATOM 2713 C C . GLY B 1 107 ? 15.07 15.266 -5.137 1 97.31 107 GLY B C 1
ATOM 2714 O O . GLY B 1 107 ? 13.992 14.789 -4.754 1 97.31 107 GLY B O 1
ATOM 2715 N N . PRO B 1 108 ? 15.586 15.047 -6.289 1 97.44 108 PRO B N 1
ATOM 2716 C CA . PRO B 1 108 ? 14.828 14.258 -7.266 1 97.44 108 PRO B CA 1
ATOM 2717 C C . PRO B 1 108 ? 14.523 12.844 -6.77 1 97.44 108 PRO B C 1
ATOM 2719 O O . PRO B 1 108 ? 13.414 12.344 -6.961 1 97.44 108 PRO B O 1
ATOM 2722 N N . ILE B 1 109 ? 15.414 12.195 -6.129 1 96.38 109 ILE B N 1
ATOM 2723 C CA . ILE B 1 109 ? 15.219 10.844 -5.629 1 96.38 109 ILE B CA 1
ATOM 2724 C C . ILE B 1 109 ? 14.211 10.852 -4.48 1 96.38 109 ILE B C 1
ATOM 2726 O O . ILE B 1 109 ? 13.328 10 -4.414 1 96.38 109 ILE B O 1
ATOM 2730 N N . LEU B 1 110 ? 14.352 11.828 -3.633 1 98 110 LEU B N 1
ATOM 2731 C CA . LEU B 1 110 ? 13.414 11.961 -2.52 1 98 110 LEU B CA 1
ATOM 2732 C C . LEU B 1 110 ? 11.984 12.102 -3.025 1 98 110 LEU B C 1
ATOM 2734 O O . LEU B 1 110 ? 11.086 11.398 -2.559 1 98 110 LEU B O 1
ATOM 2738 N N . ARG B 1 111 ? 11.82 12.977 -4.004 1 97.81 111 ARG B N 1
ATOM 2739 C CA . ARG B 1 111 ? 10.492 13.203 -4.562 1 97.81 111 ARG B CA 1
ATOM 2740 C C . ARG B 1 111 ? 9.93 11.93 -5.184 1 97.81 111 ARG B C 1
ATOM 2742 O O . ARG B 1 111 ? 8.758 11.602 -4.98 1 97.81 111 ARG B O 1
ATOM 2749 N N . ALA B 1 112 ? 10.742 11.242 -5.875 1 96.62 112 ALA B N 1
ATOM 2750 C CA . ALA B 1 112 ? 10.305 10.031 -6.562 1 96.62 112 ALA B CA 1
ATOM 2751 C C . ALA B 1 112 ? 9.93 8.938 -5.566 1 96.62 112 ALA B C 1
ATOM 2753 O O . ALA B 1 112 ? 8.93 8.242 -5.75 1 96.62 112 ALA B O 1
ATOM 2754 N N . ARG B 1 113 ? 10.742 8.758 -4.543 1 97.12 113 ARG B N 1
ATOM 2755 C CA . ARG B 1 113 ? 10.477 7.738 -3.537 1 97.12 113 ARG B CA 1
ATOM 2756 C C . ARG B 1 113 ? 9.211 8.055 -2.748 1 97.12 113 ARG B C 1
ATOM 2758 O O . ARG B 1 113 ? 8.391 7.176 -2.498 1 97.12 113 ARG B O 1
ATOM 2765 N N . ILE B 1 114 ? 9.062 9.258 -2.414 1 97.25 114 ILE B N 1
ATOM 2766 C CA . ILE B 1 114 ? 7.871 9.688 -1.678 1 97.25 114 ILE B CA 1
ATOM 2767 C C . ILE B 1 114 ? 6.633 9.523 -2.557 1 97.25 114 ILE B C 1
ATOM 2769 O O . ILE B 1 114 ? 5.594 9.047 -2.094 1 97.25 114 ILE B O 1
ATOM 2773 N N . GLY B 1 115 ? 6.809 9.953 -3.82 1 94.69 115 GLY B N 1
ATOM 2774 C CA . GLY B 1 115 ? 5.715 9.734 -4.754 1 94.69 115 GLY B CA 1
ATOM 2775 C C . GLY B 1 115 ? 5.289 8.281 -4.848 1 94.69 115 GLY B C 1
ATOM 2776 O O . GLY B 1 115 ? 4.094 7.973 -4.848 1 94.69 115 GLY B O 1
ATOM 2777 N N . SER B 1 116 ? 6.223 7.391 -4.918 1 93.31 116 SER B N 1
ATOM 2778 C CA . SER B 1 116 ? 5.961 5.957 -4.992 1 93.31 116 SER B CA 1
ATOM 2779 C C . SER B 1 116 ? 5.258 5.457 -3.736 1 93.31 116 SER B C 1
ATOM 2781 O O . SER B 1 116 ? 4.281 4.703 -3.822 1 93.31 116 SER B O 1
ATOM 2783 N N . LEU B 1 117 ? 5.723 5.867 -2.566 1 94.62 117 LEU B N 1
ATOM 2784 C CA . LEU B 1 117 ? 5.137 5.457 -1.293 1 94.62 117 LEU B CA 1
ATOM 2785 C C . LEU B 1 117 ? 3.689 5.926 -1.183 1 94.62 117 LEU B C 1
ATOM 2787 O O . LEU B 1 117 ? 2.814 5.16 -0.777 1 94.62 117 LEU B O 1
ATOM 2791 N N . LEU B 1 118 ? 3.457 7.137 -1.562 1 93.12 118 LEU B N 1
ATOM 2792 C CA . LEU B 1 118 ? 2.129 7.723 -1.425 1 93.12 118 LEU B CA 1
ATOM 2793 C C . LEU B 1 118 ? 1.148 7.086 -2.402 1 93.12 118 LEU B C 1
ATOM 2795 O O . LEU B 1 118 ? -0.018 6.867 -2.064 1 93.12 118 LEU B O 1
ATOM 2799 N N . ARG B 1 119 ? 1.621 6.773 -3.6 1 89.25 119 ARG B N 1
ATOM 2800 C CA . ARG B 1 119 ? 0.777 6.109 -4.586 1 89.25 119 ARG B CA 1
ATOM 2801 C C . ARG B 1 119 ? 0.262 4.773 -4.059 1 89.25 119 ARG B C 1
ATOM 2803 O O . ARG B 1 119 ? -0.889 4.406 -4.301 1 89.25 119 ARG B O 1
ATOM 2810 N N . ARG B 1 120 ? 1.104 4.105 -3.357 1 87.56 120 ARG B N 1
ATOM 2811 C CA . ARG B 1 120 ? 0.757 2.787 -2.834 1 87.56 120 ARG B CA 1
ATOM 2812 C C . ARG B 1 120 ? -0.142 2.906 -1.606 1 87.56 120 ARG B C 1
ATOM 2814 O O . ARG B 1 120 ? -1.056 2.102 -1.42 1 87.56 120 ARG B O 1
ATOM 2821 N N . ALA B 1 121 ? 0.155 3.836 -0.806 1 88.19 121 ALA B N 1
ATOM 2822 C CA . ALA B 1 121 ? -0.543 3.984 0.468 1 88.19 121 ALA B CA 1
ATOM 2823 C C . ALA B 1 121 ? -1.942 4.559 0.263 1 88.19 121 ALA B C 1
ATOM 2825 O O . ALA B 1 121 ? -2.865 4.246 1.018 1 88.19 121 ALA B O 1
ATOM 2826 N N . TYR B 1 122 ? -2.053 5.344 -0.729 1 85.69 122 TYR B N 1
ATOM 2827 C CA . TYR B 1 122 ? -3.309 6.031 -1.01 1 85.69 122 TYR B CA 1
ATOM 2828 C C . TYR B 1 122 ? -3.732 5.82 -2.459 1 85.69 122 TYR B C 1
ATOM 2830 O O . TYR B 1 122 ? -3.688 6.75 -3.266 1 85.69 122 TYR B O 1
ATOM 2838 N N . PRO B 1 123 ? -4.211 4.527 -2.816 1 73.94 123 PRO B N 1
ATOM 2839 C CA . PRO B 1 123 ? -4.355 4.066 -4.199 1 73.94 123 PRO B CA 1
ATOM 2840 C C . PRO B 1 123 ? -5.465 4.793 -4.953 1 73.94 123 PRO B C 1
ATOM 2842 O O . PRO B 1 123 ? -5.98 4.277 -5.949 1 73.94 123 PRO B O 1
ATOM 2845 N N . VAL B 1 124 ? -5.602 6.074 -4.84 1 66.25 124 VAL B N 1
ATOM 2846 C CA . VAL B 1 124 ? -6.496 6.781 -5.75 1 66.25 124 VAL B CA 1
ATOM 2847 C C . VAL B 1 124 ? -5.75 7.148 -7.031 1 66.25 124 VAL B C 1
ATOM 2849 O O . VAL B 1 124 ? -4.594 7.578 -6.98 1 66.25 124 VAL B O 1
ATOM 2852 N N . ASN B 1 125 ? -6.156 6.453 -8.18 1 61.28 125 ASN B N 1
ATOM 2853 C CA . ASN B 1 125 ? -5.477 6.816 -9.422 1 61.28 125 ASN B CA 1
ATOM 2854 C C . ASN B 1 125 ? -5.258 8.32 -9.516 1 61.28 125 ASN B C 1
ATOM 2856 O O . ASN B 1 125 ? -6.133 9.047 -9.992 1 61.28 125 ASN B O 1
ATOM 2860 N N . ALA B 1 126 ? -4.098 8.766 -8.953 1 59.16 126 ALA B N 1
ATOM 2861 C CA . ALA B 1 126 ? -3.809 10.195 -8.852 1 59.16 126 ALA B CA 1
ATOM 2862 C C . ALA B 1 126 ? -3.791 10.844 -10.234 1 59.16 126 ALA B C 1
ATOM 2864 O O . ALA B 1 126 ? -4.047 12.047 -10.367 1 59.16 126 ALA B O 1
ATOM 2865 N N . GLU B 1 127 ? -3.541 10.031 -11.148 1 62.47 127 GLU B N 1
ATOM 2866 C CA . GLU B 1 127 ? -3.418 10.633 -12.477 1 62.47 127 GLU B CA 1
ATOM 2867 C C . GLU B 1 127 ? -4.754 10.617 -13.211 1 62.47 127 GLU B C 1
ATOM 2869 O O . GLU B 1 127 ? -4.918 11.312 -14.219 1 62.47 127 GLU B O 1
ATOM 2874 N N . ALA B 1 128 ? -5.66 9.93 -12.586 1 74.56 128 ALA B N 1
ATOM 2875 C CA . ALA B 1 128 ? -6.957 9.859 -13.25 1 74.56 128 ALA B CA 1
ATOM 2876 C C . ALA B 1 128 ? -7.77 11.125 -13.008 1 74.56 128 ALA B C 1
ATOM 2878 O O . ALA B 1 128 ? -7.773 11.664 -11.898 1 74.56 128 ALA B O 1
ATOM 2879 N N . THR B 1 129 ? -8.266 11.586 -14.062 1 82.38 129 THR B N 1
ATOM 2880 C CA . THR B 1 129 ? -9.125 12.766 -13.961 1 82.38 129 THR B CA 1
ATOM 2881 C C . THR B 1 129 ? -10.398 12.438 -13.188 1 82.38 129 THR B C 1
ATOM 2883 O O . THR B 1 129 ? -10.922 13.289 -12.469 1 82.38 129 THR B O 1
ATOM 2886 N N . VAL B 1 130 ? -10.766 11.25 -13.391 1 85.38 130 VAL B N 1
ATOM 2887 C CA . VAL B 1 130 ? -11.969 10.805 -12.695 1 85.38 130 VAL B CA 1
ATOM 2888 C C . VAL B 1 130 ? -11.609 9.742 -11.664 1 85.38 130 VAL B C 1
ATOM 2890 O O . VAL B 1 130 ? -10.938 8.758 -11.984 1 85.38 130 VAL B O 1
ATOM 2893 N N . ARG B 1 131 ? -11.992 10.047 -10.438 1 87.31 131 ARG B N 1
ATOM 2894 C CA . ARG B 1 131 ? -11.789 9.102 -9.344 1 87.31 131 ARG B CA 1
ATOM 2895 C C . ARG B 1 131 ? -13.109 8.469 -8.914 1 87.31 131 ARG B C 1
ATOM 2897 O O . ARG B 1 131 ? -14.109 9.164 -8.734 1 87.31 131 ARG B O 1
ATOM 2904 N N . GLU B 1 132 ? -13.047 7.191 -8.859 1 87.25 132 GLU B N 1
ATOM 2905 C CA . GLU B 1 132 ? -14.289 6.484 -8.562 1 87.25 132 GLU B CA 1
ATOM 2906 C C . GLU B 1 132 ? -14.188 5.707 -7.254 1 87.25 132 GLU B C 1
ATOM 2908 O O . GLU B 1 132 ? -13.148 5.105 -6.965 1 87.25 132 GLU B O 1
ATOM 2913 N N . PHE B 1 133 ? -15.211 5.816 -6.465 1 86.94 133 PHE B N 1
ATOM 2914 C CA . PHE B 1 133 ? -15.414 5.07 -5.23 1 86.94 133 PHE B CA 1
ATOM 2915 C C . PHE B 1 133 ? -16.828 4.512 -5.16 1 86.94 133 PHE B C 1
ATOM 2917 O O . PHE B 1 133 ? -17.75 5.207 -4.73 1 86.94 133 PHE B O 1
ATOM 2924 N N . ASP B 1 134 ? -16.875 3.207 -5.617 1 84.94 134 ASP B N 1
ATOM 2925 C CA . ASP B 1 134 ? -18.203 2.609 -5.68 1 84.94 134 ASP B CA 1
ATOM 2926 C C . ASP B 1 134 ? -19.156 3.465 -6.516 1 84.94 134 ASP B C 1
ATOM 2928 O O . ASP B 1 134 ? -18.906 3.688 -7.703 1 84.94 134 ASP B O 1
ATOM 2932 N N . GLN B 1 135 ? -20.188 4.031 -5.852 1 89.44 135 GLN B N 1
ATOM 2933 C CA . GLN B 1 135 ? -21.188 4.789 -6.594 1 89.44 135 GLN B CA 1
ATOM 2934 C C . GLN B 1 135 ? -20.781 6.258 -6.711 1 89.44 135 GLN B C 1
ATOM 2936 O O . GLN B 1 135 ? -21.469 7.043 -7.371 1 89.44 135 GLN B O 1
ATOM 2941 N N . PHE B 1 136 ? -19.719 6.594 -6.121 1 93.06 136 PHE B N 1
ATOM 2942 C CA . PHE B 1 136 ? -19.297 7.988 -6.133 1 93.06 136 PHE B CA 1
ATOM 2943 C C . PHE B 1 136 ? -18.234 8.219 -7.207 1 93.06 136 PHE B C 1
ATOM 2945 O O . PHE B 1 136 ? -17.359 7.379 -7.418 1 93.06 136 PHE B O 1
ATOM 2952 N N . ARG B 1 137 ? -18.391 9.281 -7.879 1 93.81 137 ARG B N 1
ATOM 2953 C CA . ARG B 1 137 ? -17.422 9.672 -8.891 1 93.81 137 ARG B CA 1
ATOM 2954 C C . ARG B 1 137 ? -17.016 11.141 -8.727 1 93.81 137 ARG B C 1
ATOM 2956 O O . ARG B 1 137 ? -17.875 11.992 -8.492 1 93.81 137 ARG B O 1
ATOM 2963 N N . PHE B 1 138 ? -15.711 11.398 -8.828 1 93.88 138 PHE B N 1
ATOM 2964 C CA . PHE B 1 138 ? -15.18 12.75 -8.703 1 93.88 138 PHE B CA 1
ATOM 2965 C C . PHE B 1 138 ? -14.398 13.148 -9.953 1 93.88 138 PHE B C 1
ATOM 2967 O O . PHE B 1 138 ? -13.398 12.508 -10.289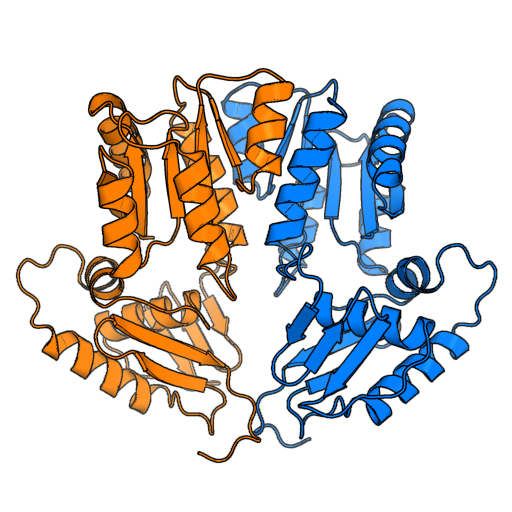 1 93.88 138 PHE B O 1
ATOM 2974 N N . ASP B 1 139 ? -14.867 14.117 -10.664 1 93.38 139 ASP B N 1
ATOM 2975 C CA . ASP B 1 139 ? -14.125 14.727 -11.766 1 93.38 139 ASP B CA 1
ATOM 2976 C C . ASP B 1 139 ? -13.242 15.867 -11.273 1 93.38 139 ASP B C 1
ATOM 2978 O O . ASP B 1 139 ? -13.727 16.969 -11 1 93.38 139 ASP B O 1
ATOM 2982 N N . VAL B 1 140 ? -12.031 15.602 -11.227 1 90.81 140 VAL B N 1
ATOM 2983 C CA . VAL B 1 140 ? -11.109 16.531 -10.586 1 90.81 140 VAL B CA 1
ATOM 2984 C C . VAL B 1 140 ? -10.922 17.766 -11.461 1 90.81 140 VAL B C 1
ATOM 2986 O O . VAL B 1 140 ? -10.719 18.875 -10.945 1 90.81 140 VAL B O 1
ATOM 2989 N N . ASN B 1 141 ? -11.016 17.641 -12.703 1 90.56 141 ASN B N 1
ATOM 2990 C CA . ASN B 1 141 ? -10.875 18.766 -13.609 1 90.56 141 ASN B CA 1
ATOM 2991 C C . ASN B 1 141 ? -12.086 19.688 -13.539 1 90.56 141 ASN B C 1
ATOM 2993 O O . ASN B 1 141 ? -11.938 20.906 -13.43 1 90.56 141 ASN B O 1
ATOM 2997 N N . LEU B 1 142 ? -13.211 19.109 -13.555 1 90.94 142 LEU B N 1
ATOM 2998 C CA . LEU B 1 142 ? -14.445 19.891 -13.539 1 90.94 142 LEU B CA 1
ATOM 2999 C C . LEU B 1 142 ? -14.82 20.266 -12.109 1 90.94 142 LEU B C 1
ATOM 3001 O O . LEU B 1 142 ? -15.695 21.125 -11.898 1 90.94 142 LEU B O 1
ATOM 3005 N N . LYS B 1 143 ? -14.141 19.656 -11.188 1 93.31 143 LYS B N 1
ATOM 3006 C CA . LYS B 1 143 ? -14.492 19.828 -9.781 1 93.31 143 LYS B CA 1
ATOM 3007 C C . LYS B 1 143 ? -15.953 19.484 -9.531 1 93.31 143 LYS B C 1
ATOM 3009 O O . LYS B 1 143 ? -16.672 20.266 -8.906 1 93.31 143 LYS B O 1
ATOM 3014 N N . GLN B 1 144 ? -16.328 18.344 -10.047 1 94.88 144 GLN B N 1
ATOM 3015 C CA . GLN B 1 144 ? -17.719 17.891 -9.953 1 94.88 144 GLN B CA 1
ATOM 3016 C C . GLN B 1 144 ? -17.781 16.469 -9.383 1 94.88 144 GLN B C 1
ATOM 3018 O O . GLN B 1 144 ? -17 15.602 -9.766 1 94.88 144 GLN B O 1
ATOM 3023 N N . ALA B 1 145 ? -18.75 16.312 -8.508 1 96.19 145 ALA B N 1
ATOM 3024 C CA . ALA B 1 145 ? -18.969 14.992 -7.914 1 96.19 145 ALA B CA 1
ATOM 3025 C C . ALA B 1 145 ? -20.297 14.391 -8.391 1 96.19 145 ALA B C 1
ATOM 3027 O O . ALA B 1 145 ? -21.234 15.125 -8.695 1 96.19 145 ALA B O 1
ATOM 3028 N N . TYR B 1 146 ? -20.297 13.141 -8.477 1 95.81 146 TYR B N 1
ATOM 3029 C CA . TYR B 1 146 ? -21.5 12.406 -8.891 1 95.81 146 TYR B CA 1
ATOM 3030 C C . TYR B 1 146 ? -21.797 11.266 -7.93 1 95.81 146 TYR B C 1
ATOM 3032 O O . TYR B 1 146 ? -20.875 10.633 -7.402 1 95.81 146 TYR B O 1
ATOM 3040 N N . VAL B 1 147 ? -23.047 11.023 -7.703 1 94.31 147 VAL B N 1
ATOM 3041 C CA . VAL B 1 147 ? -23.547 9.805 -7.07 1 94.31 147 VAL B CA 1
ATOM 3042 C C . VAL B 1 147 ? -24.375 9 -8.078 1 94.31 147 VAL B C 1
ATOM 3044 O O . VAL B 1 147 ? -25.453 9.438 -8.492 1 94.31 147 VAL B O 1
ATOM 3047 N N . GLY B 1 148 ? -23.812 7.895 -8.375 1 90.12 148 GLY B N 1
ATOM 3048 C CA . GLY B 1 148 ? -24.375 7.281 -9.562 1 90.12 148 GLY B CA 1
ATOM 3049 C C . GLY B 1 148 ? -24.219 8.133 -10.805 1 90.12 148 GLY B C 1
ATOM 3050 O O . GLY B 1 148 ? -23.125 8.57 -11.133 1 90.12 148 GLY B O 1
ATOM 3051 N N . ASP B 1 149 ? -25.281 8.344 -11.406 1 90.88 149 ASP B N 1
ATOM 3052 C CA . ASP B 1 149 ? -25.234 9.148 -12.625 1 90.88 149 ASP B CA 1
ATOM 3053 C C . ASP B 1 149 ? -25.734 10.57 -12.359 1 90.88 149 ASP B C 1
ATOM 3055 O O . ASP B 1 149 ? -25.812 11.391 -13.273 1 90.88 149 ASP B O 1
ATOM 3059 N N . LYS B 1 150 ? -25.938 10.875 -11.148 1 94.56 150 LYS B N 1
ATOM 3060 C CA . LYS B 1 150 ? -26.484 12.18 -10.812 1 94.56 150 LYS B CA 1
ATOM 3061 C C . LYS B 1 150 ? -25.406 13.109 -10.273 1 94.56 150 LYS B C 1
ATOM 3063 O O . LYS B 1 150 ? -24.688 12.75 -9.336 1 94.56 150 LYS B O 1
ATOM 3068 N N . ALA B 1 151 ? -25.406 14.242 -10.844 1 95.88 151 ALA B N 1
ATOM 3069 C CA . ALA B 1 151 ? -24.453 15.242 -10.367 1 95.88 151 ALA B CA 1
ATOM 3070 C C . ALA B 1 151 ? -24.906 15.836 -9.039 1 95.88 151 ALA B C 1
ATOM 3072 O O . ALA B 1 151 ? -26.094 16.109 -8.836 1 95.88 151 ALA B O 1
ATOM 3073 N N . VAL B 1 152 ? -23.953 15.984 -8.164 1 96.25 152 VAL B N 1
ATOM 3074 C CA . VAL B 1 152 ? -24.234 16.578 -6.863 1 96.25 152 VAL B CA 1
ATOM 3075 C C . VAL B 1 152 ? -23.641 17.984 -6.801 1 96.25 152 VAL B C 1
ATOM 3077 O O . VAL B 1 152 ? -22.5 18.203 -7.184 1 96.25 152 VAL B O 1
ATOM 3080 N N . SER B 1 153 ? -24.406 18.938 -6.309 1 93.88 153 SER B N 1
ATOM 3081 C CA . SER B 1 153 ? -23.938 20.312 -6.191 1 93.88 153 SER B CA 1
ATOM 3082 C C . SER B 1 153 ? -23.062 20.5 -4.961 1 93.88 153 SER B C 1
ATOM 3084 O O . SER B 1 153 ? -23.562 20.531 -3.832 1 93.88 153 SER B O 1
ATOM 3086 N N . LEU B 1 154 ? -21.828 20.625 -5.215 1 95.19 154 LEU B N 1
ATOM 3087 C CA . LEU B 1 154 ? -20.859 20.922 -4.156 1 95.19 154 LEU B CA 1
ATOM 3088 C C . LEU B 1 154 ? -20.125 22.234 -4.422 1 95.19 154 LEU B C 1
ATOM 3090 O O . LEU B 1 154 ? -19.797 22.531 -5.566 1 95.19 154 LEU B O 1
ATOM 3094 N N . THR B 1 155 ? -19.969 22.953 -3.342 1 93.62 155 THR B N 1
ATOM 3095 C CA . THR B 1 155 ? -19.031 24.078 -3.469 1 93.62 155 THR B CA 1
ATOM 3096 C C . THR B 1 155 ? -17.609 23.562 -3.682 1 93.62 155 THR B C 1
ATOM 3098 O O . THR B 1 155 ? -17.344 22.375 -3.555 1 93.62 155 THR B O 1
ATOM 3101 N N . GLN B 1 156 ? -16.75 24.531 -4.043 1 92.06 156 GLN B N 1
ATOM 3102 C CA . GLN B 1 156 ? -15.352 24.156 -4.254 1 92.06 156 GLN B CA 1
ATOM 3103 C C . GLN B 1 156 ? -14.766 23.5 -3.008 1 92.06 156 GLN B C 1
ATOM 3105 O O . GLN B 1 156 ? -14.109 22.453 -3.096 1 92.06 156 GLN B O 1
ATOM 3110 N N . LYS B 1 157 ? -14.977 24.109 -1.867 1 92.25 157 LYS B N 1
ATOM 3111 C CA . LYS B 1 157 ? -14.453 23.594 -0.608 1 92.25 157 LYS B CA 1
ATOM 3112 C C . LYS B 1 157 ? -15.086 22.25 -0.257 1 92.25 157 LYS B C 1
ATOM 3114 O O . LYS B 1 157 ? -14.398 21.344 0.229 1 92.25 157 LYS B O 1
ATOM 3119 N N . GLU B 1 158 ? -16.328 22.141 -0.536 1 94.31 158 GLU B N 1
ATOM 3120 C CA . GLU B 1 158 ? -17 20.875 -0.296 1 94.31 158 GLU B CA 1
ATOM 3121 C C . GLU B 1 158 ? -16.438 19.766 -1.188 1 94.31 158 GLU B C 1
ATOM 3123 O O . GLU B 1 158 ? -16.25 18.641 -0.743 1 94.31 158 GLU B O 1
ATOM 3128 N N . PHE B 1 159 ? -16.234 20.125 -2.4 1 95.75 159 PHE B N 1
ATOM 3129 C CA . PHE B 1 159 ? -15.648 19.172 -3.338 1 95.75 159 PHE B CA 1
ATOM 3130 C C . PHE B 1 159 ? -14.281 18.703 -2.854 1 95.75 159 PHE B C 1
ATOM 3132 O O . PHE B 1 159 ? -14.016 17.5 -2.797 1 95.75 159 PHE B O 1
ATOM 3139 N N . GLU B 1 160 ? -13.453 19.594 -2.502 1 93.62 160 GLU B N 1
ATOM 3140 C CA . GLU B 1 160 ? -12.109 19.281 -2.027 1 93.62 160 GLU B CA 1
ATOM 3141 C C . GLU B 1 160 ? -12.148 18.422 -0.767 1 93.62 160 GLU B C 1
ATOM 3143 O O . GLU B 1 160 ? -11.375 17.484 -0.629 1 93.62 160 GLU B O 1
ATOM 3148 N N . LEU B 1 161 ? -13.047 18.797 0.101 1 95.31 161 LEU B N 1
ATOM 3149 C CA . LEU B 1 161 ? -13.203 18.062 1.347 1 95.31 161 LEU B CA 1
ATOM 3150 C C . LEU B 1 161 ? -13.68 16.641 1.076 1 95.31 161 LEU B C 1
ATOM 3152 O O . LEU B 1 161 ? -13.141 15.68 1.637 1 95.31 161 LEU B O 1
ATOM 3156 N N . ALA B 1 162 ? -14.648 16.5 0.215 1 96.38 162 ALA B N 1
ATOM 3157 C CA . ALA B 1 162 ? -15.156 15.188 -0.144 1 96.38 162 ALA B CA 1
ATOM 3158 C C . ALA B 1 162 ? -14.055 14.312 -0.74 1 96.38 162 ALA B C 1
ATOM 3160 O O . ALA B 1 162 ? -13.883 13.164 -0.339 1 96.38 162 ALA B O 1
ATOM 3161 N N . LEU B 1 163 ? -13.406 14.891 -1.64 1 92.94 163 LEU B N 1
ATOM 3162 C CA . LEU B 1 163 ? -12.328 14.156 -2.295 1 92.94 163 LEU B CA 1
ATOM 3163 C C . LEU B 1 163 ? -11.273 13.719 -1.282 1 92.94 163 LEU B C 1
ATOM 3165 O O . LEU B 1 163 ? -10.805 12.578 -1.327 1 92.94 163 LEU B O 1
ATOM 3169 N N . LEU B 1 164 ? -10.906 14.594 -0.35 1 93.31 164 LEU B N 1
ATOM 3170 C CA . LEU B 1 164 ? -9.945 14.273 0.697 1 93.31 164 LEU B CA 1
ATOM 3171 C C . LEU B 1 164 ? -10.414 13.094 1.532 1 93.31 164 LEU B C 1
ATOM 3173 O O . LEU B 1 164 ? -9.648 12.156 1.785 1 93.31 164 LEU B O 1
ATOM 3177 N N . LEU B 1 165 ? -11.664 13.133 1.934 1 94.56 165 LEU B N 1
ATOM 3178 C CA . LEU B 1 165 ? -12.234 12.086 2.768 1 94.56 165 LEU B CA 1
ATOM 3179 C C . LEU B 1 165 ? -12.203 10.742 2.045 1 94.56 165 LEU B C 1
ATOM 3181 O O . LEU B 1 165 ? -11.789 9.734 2.617 1 94.56 165 LEU B O 1
ATOM 3185 N N . PHE B 1 166 ? -12.562 10.758 0.785 1 92.62 166 PHE B N 1
ATOM 3186 C CA . PHE B 1 166 ? -12.641 9.508 0.03 1 92.62 166 PHE B CA 1
ATOM 3187 C C . PHE B 1 166 ? -11.25 8.969 -0.265 1 92.62 166 PHE B C 1
ATOM 3189 O O . PHE B 1 166 ? -11.047 7.754 -0.307 1 92.62 166 PHE B O 1
ATOM 3196 N N . GLN B 1 167 ? -10.336 9.82 -0.456 1 89.94 167 GLN B N 1
ATOM 3197 C CA . GLN B 1 167 ? -8.961 9.414 -0.694 1 89.94 167 GLN B CA 1
ATOM 3198 C C . GLN B 1 167 ? -8.344 8.797 0.559 1 89.94 167 GLN B C 1
ATOM 3200 O O . GLN B 1 167 ? -7.344 8.078 0.478 1 89.94 167 GLN B O 1
ATOM 3205 N N . HIS B 1 168 ? -8.898 9.141 1.707 1 90.62 168 HIS B N 1
ATOM 3206 C CA . HIS B 1 168 ? -8.43 8.602 2.98 1 90.62 168 HIS B CA 1
ATOM 3207 C C . HIS B 1 168 ? -9.469 7.676 3.6 1 90.62 168 HIS B C 1
ATOM 3209 O O . HIS B 1 168 ? -9.672 7.688 4.816 1 90.62 168 HIS B O 1
ATOM 3215 N N . LEU B 1 169 ? -10.102 6.973 2.746 1 88.69 169 LEU B N 1
ATOM 3216 C CA . LEU B 1 169 ? -11.156 6.07 3.193 1 88.69 169 LEU B CA 1
ATOM 3217 C C . LEU B 1 169 ? -10.648 5.133 4.281 1 88.69 169 LEU B C 1
ATOM 3219 O O . LEU B 1 169 ? -9.547 4.594 4.176 1 88.69 169 LEU B O 1
ATOM 3223 N N . ASP B 1 170 ? -11.445 5.016 5.418 1 83.75 170 ASP B N 1
ATOM 3224 C CA . ASP B 1 170 ? -11.234 4.125 6.555 1 83.75 170 ASP B CA 1
ATOM 3225 C C . ASP B 1 170 ? -10.062 4.598 7.414 1 83.75 170 ASP B C 1
ATOM 3227 O O . ASP B 1 170 ? -9.562 3.85 8.266 1 83.75 170 ASP B O 1
ATOM 3231 N N . ARG B 1 171 ? -9.625 5.852 7.156 1 86.56 171 ARG B N 1
ATOM 3232 C CA . ARG B 1 171 ? -8.555 6.465 7.938 1 86.56 171 ARG B CA 1
ATOM 3233 C C . ARG B 1 171 ? -9.055 7.699 8.68 1 86.56 171 ARG B C 1
ATOM 3235 O O . ARG B 1 171 ? -9.812 8.5 8.117 1 86.56 171 ARG B O 1
ATOM 3242 N N . PRO B 1 172 ? -8.648 7.816 9.922 1 89.19 172 PRO B N 1
ATOM 3243 C CA . PRO B 1 172 ? -9.008 9.055 10.617 1 89.19 172 PRO B CA 1
ATOM 3244 C C . PRO B 1 172 ? -8.297 10.281 10.055 1 89.19 172 PRO B C 1
ATOM 3246 O O . PRO B 1 172 ? -7.133 10.188 9.648 1 89.19 172 PRO B O 1
ATOM 3249 N N . LEU B 1 173 ? -8.969 11.328 10.016 1 92.5 173 LEU B N 1
ATOM 3250 C CA . LEU B 1 173 ? -8.414 12.633 9.672 1 92.5 173 LEU B CA 1
ATOM 3251 C C . LEU B 1 173 ? -8.617 13.625 10.812 1 92.5 173 LEU B C 1
ATOM 3253 O O . LEU B 1 173 ? -9.75 13.867 11.227 1 92.5 173 LEU B O 1
ATOM 3257 N N . SER B 1 174 ? -7.465 14.141 11.281 1 91.31 174 SER B N 1
ATOM 3258 C CA . SER B 1 174 ? -7.566 15.156 12.328 1 91.31 174 SER B CA 1
ATOM 3259 C C . SER B 1 174 ? -8.125 16.469 11.781 1 91.31 174 SER B C 1
ATOM 3261 O O . SER B 1 174 ? -8.094 16.703 10.57 1 91.31 174 SER B O 1
ATOM 3263 N N . ARG B 1 175 ? -8.625 17.281 12.742 1 88.81 175 ARG B N 1
ATOM 3264 C CA . ARG B 1 175 ? -9.094 18.609 12.344 1 88.81 175 ARG B CA 1
ATOM 3265 C C . ARG B 1 175 ? -7.973 19.406 11.68 1 88.81 175 ARG B C 1
ATOM 3267 O O . ARG B 1 175 ? -8.188 20.047 10.656 1 88.81 175 ARG B O 1
ATOM 3274 N N . ALA B 1 176 ? -6.832 19.328 12.219 1 88.75 176 ALA B N 1
ATOM 3275 C CA . ALA B 1 176 ? -5.688 20.062 11.68 1 88.75 176 ALA B CA 1
ATOM 3276 C C . ALA B 1 176 ? -5.367 19.594 10.258 1 88.75 176 ALA B C 1
ATOM 3278 O O . ALA B 1 176 ? -5.066 20.406 9.383 1 88.75 176 ALA B O 1
ATOM 3279 N N . HIS B 1 177 ? -5.383 18.344 10.016 1 91.62 177 HIS B N 1
ATOM 3280 C CA . HIS B 1 177 ? -5.129 17.766 8.695 1 91.62 177 HIS B CA 1
ATOM 3281 C C . HIS B 1 177 ? -6.102 18.312 7.66 1 91.62 177 HIS B C 1
ATOM 3283 O O . HIS B 1 177 ? -5.688 18.766 6.59 1 91.62 177 HIS B O 1
ATOM 3289 N N . ILE B 1 178 ? -7.352 18.219 8 1 91.62 178 ILE B N 1
ATOM 3290 C CA . ILE B 1 178 ? -8.414 18.672 7.105 1 91.62 178 ILE B CA 1
ATOM 3291 C C . ILE B 1 178 ? -8.242 20.156 6.812 1 91.62 178 ILE B C 1
ATOM 3293 O O . ILE B 1 178 ? -8.289 20.578 5.652 1 91.62 178 ILE B O 1
ATOM 3297 N N . LEU B 1 179 ? -8.023 20.906 7.824 1 88.62 179 LEU B N 1
ATOM 3298 C CA . LEU B 1 179 ? -7.883 22.359 7.672 1 88.62 179 LEU B CA 1
ATOM 3299 C C . LEU B 1 179 ? -6.688 22.703 6.789 1 88.62 179 LEU B C 1
ATOM 3301 O O . LEU B 1 179 ? -6.781 23.562 5.914 1 88.62 179 LEU B O 1
ATOM 3305 N N . ASP B 1 180 ? -5.602 22.062 6.969 1 88.94 180 ASP B N 1
ATOM 3306 C CA . ASP B 1 180 ? -4.379 22.312 6.215 1 88.94 180 ASP B CA 1
ATOM 3307 C C . ASP B 1 180 ? -4.594 22.062 4.723 1 88.94 180 ASP B C 1
ATOM 3309 O O . ASP B 1 180 ? -4.109 22.828 3.889 1 88.94 180 ASP B O 1
ATOM 3313 N N . LEU B 1 181 ? -5.273 21.047 4.414 1 88.62 181 LEU B N 1
ATOM 3314 C CA . LEU B 1 181 ? -5.305 20.594 3.025 1 88.62 181 LEU B CA 1
ATOM 3315 C C . LEU B 1 181 ? -6.488 21.219 2.283 1 88.62 181 LEU B C 1
ATOM 3317 O O . LEU B 1 181 ? -6.422 21.422 1.071 1 88.62 181 LEU B O 1
ATOM 3321 N N . VAL B 1 182 ? -7.48 21.484 2.951 1 89.88 182 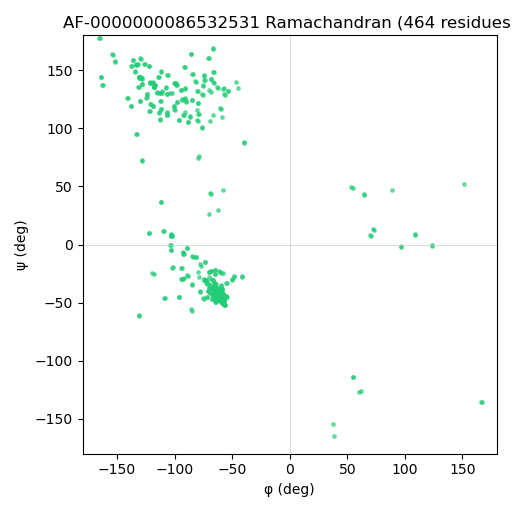VAL B N 1
ATOM 3322 C CA . VAL B 1 182 ? -8.672 22.016 2.289 1 89.88 182 VAL B CA 1
ATOM 3323 C C . VAL B 1 182 ? -8.688 23.531 2.381 1 89.88 182 VAL B C 1
ATOM 3325 O O . VAL B 1 182 ? -9.023 24.219 1.41 1 89.88 182 VAL B O 1
ATOM 3328 N N . TRP B 1 183 ? -8.414 24.125 3.52 1 84.38 183 TRP B N 1
ATOM 3329 C CA . TRP B 1 183 ? -8.5 25.578 3.686 1 84.38 183 TRP B CA 1
ATOM 3330 C C . TRP B 1 183 ? -7.117 26.203 3.672 1 84.38 183 TRP B C 1
ATOM 3332 O O . TRP B 1 183 ? -6.984 27.438 3.672 1 84.38 183 TRP B O 1
ATOM 3342 N N . LYS B 1 184 ? -6.246 25.25 3.357 1 71.5 184 LYS B N 1
ATOM 3343 C CA . LYS B 1 184 ? -4.867 25.719 3.246 1 71.5 184 LYS B CA 1
ATOM 3344 C C . LYS B 1 184 ? -4.551 26.766 4.32 1 71.5 184 LYS B C 1
ATOM 3346 O O . LYS B 1 184 ? -5.223 26.812 5.352 1 71.5 184 LYS B O 1
ATOM 3351 N N . GLN B 1 185 ? -3.5 27.578 4.312 1 58.69 185 GLN B N 1
ATOM 3352 C CA . GLN B 1 185 ? -2.975 28.531 5.285 1 58.69 185 GLN B CA 1
ATOM 3353 C C . GLN B 1 185 ? -3.977 29.656 5.562 1 58.69 185 GLN B C 1
ATOM 3355 O O . GLN B 1 185 ? -3.586 30.781 5.883 1 58.69 185 GLN B O 1
ATOM 3360 N N . ALA B 1 186 ? -5.293 29.328 5.438 1 58.47 186 ALA B N 1
ATOM 3361 C CA . ALA B 1 186 ? -6.184 30.438 5.809 1 58.47 186 ALA B CA 1
ATOM 3362 C C . ALA B 1 186 ? -6.129 30.703 7.309 1 58.47 186 ALA B C 1
ATOM 3364 O O . ALA B 1 186 ? -6.148 29.766 8.117 1 58.47 186 ALA B O 1
ATOM 3365 N N . THR B 1 187 ? -5.492 31.766 7.691 1 55.66 187 THR B N 1
ATOM 3366 C CA . THR B 1 187 ? -5.152 32.344 8.992 1 55.66 187 THR B CA 1
ATOM 3367 C C . THR B 1 187 ? -6.414 32.594 9.812 1 55.66 187 THR B C 1
ATOM 3369 O O . THR B 1 187 ? -6.332 33 10.969 1 55.66 187 THR B O 1
ATOM 3372 N N . ASP B 1 188 ? -7.449 31.688 9.977 1 65 188 ASP B N 1
ATOM 3373 C CA . ASP B 1 188 ? -8.5 31.938 10.961 1 65 188 ASP B CA 1
ATOM 3374 C C . ASP B 1 188 ? -9.82 31.297 10.531 1 65 188 ASP B C 1
ATOM 3376 O O . ASP B 1 188 ? -10.836 31.984 10.406 1 65 188 ASP B O 1
ATOM 3380 N N . ILE B 1 189 ? -9.688 30.094 10.25 1 66.75 189 ILE B N 1
ATOM 3381 C CA . ILE B 1 189 ? -10.945 29.438 9.93 1 66.75 189 ILE B CA 1
ATOM 3382 C C . ILE B 1 189 ? -11.555 28.844 11.195 1 66.75 189 ILE B C 1
ATOM 3384 O O . ILE B 1 189 ? -10.93 28.031 11.867 1 66.75 189 ILE B O 1
ATOM 3388 N N . PRO B 1 190 ? -12.75 29.453 11.555 1 67.62 190 PRO B N 1
ATOM 3389 C CA . PRO B 1 190 ? -13.406 28.844 12.711 1 67.62 190 PRO B CA 1
ATOM 3390 C C . PRO B 1 190 ? -13.695 27.359 12.508 1 67.62 190 PRO B C 1
ATOM 3392 O O . PRO B 1 190 ? -14.016 26.938 11.398 1 67.62 190 PRO B O 1
ATOM 3395 N N . SER B 1 191 ? -13.375 26.562 13.539 1 69.19 191 SER B N 1
ATOM 3396 C CA . SER B 1 191 ? -13.633 25.125 13.555 1 69.19 191 SER B CA 1
ATOM 3397 C C . SER B 1 191 ? -15.062 24.812 13.133 1 69.19 191 SER B C 1
ATOM 3399 O O . SER B 1 191 ? -15.312 23.797 12.477 1 69.19 191 SER B O 1
ATOM 3401 N N . ARG B 1 192 ? -15.914 25.75 13.375 1 79.69 192 ARG B N 1
ATOM 3402 C CA . ARG B 1 192 ? -17.328 25.547 13.078 1 79.69 192 ARG B CA 1
ATOM 3403 C C . ARG B 1 192 ? -17.562 25.469 11.57 1 79.69 192 ARG B C 1
ATOM 3405 O O . ARG B 1 192 ? -18.5 24.797 11.117 1 79.69 192 ARG B O 1
ATOM 3412 N N . THR B 1 193 ? -16.734 26.141 10.93 1 85.31 193 THR B N 1
ATOM 3413 C CA . THR B 1 193 ? -16.859 26.141 9.477 1 85.31 193 THR B CA 1
ATOM 3414 C C . THR B 1 193 ? -16.656 24.734 8.914 1 85.31 193 THR B C 1
ATOM 3416 O O . THR B 1 193 ? -17.438 24.281 8.078 1 85.31 193 THR B O 1
ATOM 3419 N N . MET B 1 194 ? -15.695 24.094 9.383 1 87.81 194 MET B N 1
ATOM 3420 C CA . MET B 1 194 ? -15.414 22.734 8.922 1 87.81 194 MET B CA 1
ATOM 3421 C C . MET B 1 194 ? -16.562 21.797 9.258 1 87.81 194 MET B C 1
ATOM 3423 O O . MET B 1 194 ? -16.984 21 8.414 1 87.81 194 MET B O 1
ATOM 3427 N N . ASP B 1 195 ? -17.094 21.938 10.469 1 90.81 195 ASP B N 1
ATOM 3428 C CA . ASP B 1 195 ? -18.188 21.078 10.922 1 90.81 195 ASP B CA 1
ATOM 3429 C C . ASP B 1 195 ? -19.422 21.25 10.039 1 90.81 195 ASP B C 1
ATOM 3431 O O . ASP B 1 195 ? -20.109 20.266 9.727 1 90.81 195 ASP B O 1
ATOM 3435 N N . THR B 1 196 ? -19.625 22.391 9.75 1 92.25 196 THR B N 1
ATOM 3436 C CA . THR B 1 196 ? -20.75 22.688 8.875 1 92.25 196 THR B CA 1
ATOM 3437 C C . THR B 1 196 ? -20.578 22.016 7.52 1 92.25 196 THR B C 1
ATOM 3439 O O . THR B 1 196 ? -21.516 21.406 7.004 1 92.25 196 THR B O 1
ATOM 3442 N N . HIS B 1 197 ? -19.406 22.109 6.984 1 94 197 HIS B N 1
ATOM 3443 C CA . HIS B 1 197 ? -19.141 21.484 5.691 1 94 197 HIS B CA 1
ATOM 3444 C C . HIS B 1 197 ? -19.25 19.969 5.773 1 94 197 HIS B C 1
ATOM 3446 O O . HIS B 1 197 ? -19.734 19.328 4.84 1 94 197 HIS B O 1
ATOM 3452 N N . ILE B 1 198 ? -18.844 19.469 6.82 1 94.06 198 ILE B N 1
ATOM 3453 C CA . ILE B 1 198 ? -18.938 18.031 7.043 1 94.06 198 ILE B CA 1
ATOM 3454 C C . ILE B 1 198 ? -20.406 17.625 7.051 1 94.06 198 ILE B C 1
ATOM 3456 O O . ILE B 1 198 ? -20.781 16.625 6.418 1 94.06 198 ILE B O 1
ATOM 3460 N N . SER B 1 199 ? -21.156 18.359 7.785 1 93.56 199 SER B N 1
ATOM 3461 C CA . SER B 1 199 ? -22.594 18.094 7.852 1 93.56 199 SER B CA 1
ATOM 3462 C C . SER B 1 199 ? -23.234 18.172 6.473 1 93.56 199 SER B C 1
ATOM 3464 O O . SER B 1 199 ? -24.062 17.328 6.113 1 93.56 199 SER B O 1
ATOM 3466 N N . MET B 1 200 ? -22.859 19.109 5.77 1 93.81 200 MET B N 1
ATOM 3467 C CA . MET B 1 200 ? -23.406 19.297 4.426 1 93.81 200 MET B CA 1
ATOM 3468 C C . MET B 1 200 ? -23.031 18.141 3.516 1 93.81 200 MET B C 1
ATOM 3470 O O . MET B 1 200 ? -23.859 17.656 2.732 1 93.81 200 MET B O 1
ATOM 3474 N N . LEU B 1 201 ? -21.828 17.641 3.609 1 95.38 201 LEU B N 1
ATOM 3475 C CA . LEU B 1 201 ? -21.359 16.516 2.791 1 95.38 201 LEU B CA 1
ATOM 3476 C C . LEU B 1 201 ? -22.141 15.258 3.111 1 95.38 201 LEU B C 1
ATOM 3478 O O . LEU B 1 201 ? -22.5 14.492 2.209 1 95.38 201 LEU B O 1
ATOM 3482 N N . ARG B 1 202 ? -22.312 15.109 4.383 1 94.38 202 ARG B N 1
ATOM 3483 C CA . ARG B 1 202 ? -23.062 13.945 4.824 1 94.38 202 ARG B CA 1
ATOM 3484 C C . ARG B 1 202 ? -24.438 13.898 4.148 1 94.38 202 ARG B C 1
ATOM 3486 O O . ARG B 1 202 ? -24.859 12.844 3.67 1 94.38 202 ARG B O 1
ATOM 3493 N N . THR B 1 203 ? -25.062 14.984 4.125 1 93.94 203 THR B N 1
ATOM 3494 C CA . THR B 1 203 ? -26.406 15.086 3.568 1 93.94 203 THR B CA 1
ATOM 3495 C C . THR B 1 203 ? -26.359 15.055 2.043 1 93.94 203 THR B C 1
ATOM 3497 O O . THR B 1 203 ? -27.078 14.273 1.414 1 93.94 203 THR B O 1
ATOM 3500 N N . LYS B 1 204 ? -25.516 15.766 1.468 1 95.56 204 LYS B N 1
ATOM 3501 C CA . LYS B 1 204 ? -25.484 15.938 0.018 1 95.56 204 LYS B CA 1
ATOM 3502 C C . LYS B 1 204 ? -25.031 14.656 -0.674 1 95.56 204 LYS B C 1
ATOM 3504 O O . LYS B 1 204 ? -25.516 14.328 -1.763 1 95.56 204 LYS B O 1
ATOM 3509 N N . LEU B 1 205 ? -24.125 13.914 -0.032 1 95.56 205 LEU B N 1
ATOM 3510 C CA . LEU B 1 205 ? -23.594 12.703 -0.642 1 95.56 205 LEU B CA 1
ATOM 3511 C C . LEU B 1 205 ? -24.219 11.453 -0.032 1 95.56 205 LEU B C 1
ATOM 3513 O O . LEU B 1 205 ? -23.938 10.336 -0.468 1 95.56 205 LEU B O 1
ATOM 3517 N N . GLY B 1 206 ? -25 11.695 0.936 1 92.88 206 GLY B N 1
ATOM 3518 C CA . GLY B 1 206 ? -25.688 10.578 1.567 1 92.88 206 GLY B CA 1
ATOM 3519 C C . GLY B 1 206 ? -24.734 9.617 2.256 1 92.88 206 GLY B C 1
ATOM 3520 O O . GLY B 1 206 ? -24.859 8.398 2.094 1 92.88 206 GLY B O 1
ATOM 3521 N N . LEU B 1 207 ? -23.781 10.148 2.945 1 93.06 207 LEU B N 1
ATOM 3522 C CA . LEU B 1 207 ? -22.766 9.32 3.594 1 93.06 207 LEU B CA 1
ATOM 3523 C C . LEU B 1 207 ? -23.312 8.727 4.891 1 93.06 207 LEU B C 1
ATOM 3525 O O . LEU B 1 207 ? -22.875 9.109 5.98 1 93.06 207 LEU B O 1
ATOM 3529 N N . ARG B 1 208 ? -24.125 7.742 4.738 1 89.25 208 ARG B N 1
ATOM 3530 C CA . ARG B 1 208 ? -24.812 7.047 5.824 1 89.25 208 ARG B CA 1
ATOM 3531 C C . ARG B 1 208 ? -24.719 5.535 5.656 1 89.25 208 ARG B C 1
ATOM 3533 O O . ARG B 1 208 ? -24.578 5.035 4.539 1 89.25 208 ARG B O 1
ATOM 3540 N N . PRO B 1 209 ? -24.828 4.844 6.77 1 85.75 209 PRO B N 1
ATOM 3541 C CA . PRO B 1 209 ? -24.688 3.385 6.719 1 85.75 209 PRO B CA 1
ATOM 3542 C C . PRO B 1 209 ? -25.641 2.736 5.715 1 85.75 209 PRO B C 1
ATOM 3544 O O . PRO B 1 209 ? -25.266 1.758 5.059 1 85.75 209 PRO B O 1
ATOM 3547 N N . GLU B 1 210 ? -26.75 3.316 5.586 1 84 210 GLU B N 1
ATOM 3548 C CA . GLU B 1 210 ? -27.719 2.764 4.652 1 84 210 GLU B CA 1
ATOM 3549 C C . GLU B 1 210 ? -27.219 2.828 3.215 1 84 210 GLU B C 1
ATOM 3551 O O . GLU B 1 210 ? -27.656 2.059 2.359 1 84 210 GLU B O 1
ATOM 3556 N N . ASN B 1 211 ? -26.375 3.729 3.012 1 85.19 211 ASN B N 1
ATOM 3557 C CA . ASN B 1 211 ? -25.812 3.877 1.671 1 85.19 211 ASN B CA 1
ATOM 3558 C C . ASN B 1 211 ? -24.406 3.299 1.581 1 85.19 211 ASN B C 1
ATOM 3560 O O . ASN B 1 211 ? -23.672 3.568 0.625 1 85.19 211 ASN B O 1
ATOM 3564 N N . GLY B 1 212 ? -24 2.654 2.625 1 84.69 212 GLY B N 1
ATOM 3565 C CA . GLY B 1 212 ? -22.75 1.923 2.57 1 84.69 212 GLY B CA 1
ATOM 3566 C C . GLY B 1 212 ? -21.578 2.701 3.143 1 84.69 212 GLY B C 1
ATOM 3567 O O . GLY B 1 212 ? -20.438 2.229 3.121 1 84.69 212 GLY B O 1
ATOM 3568 N N . TYR B 1 213 ? -21.859 3.896 3.541 1 91.38 213 TYR B N 1
ATOM 3569 C CA . TYR B 1 213 ? -20.781 4.711 4.086 1 91.38 213 TYR B CA 1
ATOM 3570 C C . TYR B 1 213 ? -21.203 5.379 5.387 1 91.38 213 TYR B C 1
ATOM 3572 O O . TYR B 1 213 ? -22.391 5.586 5.629 1 91.38 213 TYR B O 1
ATOM 3580 N N . ARG B 1 214 ? -20.219 5.695 6.223 1 92.19 214 ARG B N 1
ATOM 3581 C CA . ARG B 1 214 ? -20.453 6.438 7.461 1 92.19 214 ARG B CA 1
ATOM 3582 C C . ARG B 1 214 ? -19.375 7.496 7.664 1 92.19 214 ARG B C 1
ATOM 3584 O O . ARG B 1 214 ? -18.172 7.191 7.637 1 92.19 214 ARG B O 1
ATOM 3591 N N . LEU B 1 215 ? -19.812 8.625 7.699 1 95.12 215 LEU B N 1
ATOM 3592 C CA . LEU B 1 215 ? -18.938 9.727 8.086 1 95.12 215 LEU B CA 1
ATOM 3593 C C . LEU B 1 215 ? -19.109 10.055 9.57 1 95.12 215 LEU B C 1
ATOM 3595 O O . LEU B 1 215 ? -20.062 10.719 9.953 1 95.12 215 LEU B O 1
ATOM 3599 N N . ALA B 1 216 ? -18.141 9.719 10.406 1 92.75 216 ALA B N 1
ATOM 3600 C CA . ALA B 1 216 ? -18.297 9.773 11.852 1 92.75 216 ALA B CA 1
ATOM 3601 C C . ALA B 1 216 ? -17.297 10.75 12.477 1 92.75 216 ALA B C 1
ATOM 3603 O O . ALA B 1 216 ? -16.141 10.812 12.055 1 92.75 216 ALA B O 1
ATOM 3604 N N . PRO B 1 217 ? -17.828 11.461 13.445 1 92.5 217 PRO B N 1
ATOM 3605 C CA . PRO B 1 217 ? -16.875 12.266 14.227 1 92.5 217 PRO B CA 1
ATOM 3606 C C . PRO B 1 217 ? -16.031 11.422 15.18 1 92.5 217 PRO B C 1
ATOM 3608 O O . PRO B 1 217 ? -16.5 10.383 15.664 1 92.5 217 PRO B O 1
ATOM 3611 N N . ILE B 1 218 ? -14.82 11.781 15.289 1 89.62 218 ILE B N 1
ATOM 3612 C CA . ILE B 1 218 ? -13.969 11.266 16.344 1 89.62 218 ILE B CA 1
ATOM 3613 C C . ILE B 1 218 ? -13.734 12.352 17.391 1 89.62 218 ILE B C 1
ATOM 3615 O O . ILE B 1 218 ? -13.023 13.328 17.141 1 89.62 218 ILE B O 1
ATOM 3619 N N . TYR B 1 219 ? -14.289 12.125 18.531 1 85.81 219 TYR B N 1
ATOM 3620 C CA . TYR B 1 219 ? -14.32 13.156 19.547 1 85.81 219 TYR B CA 1
ATOM 3621 C C . TYR B 1 219 ? -12.914 13.641 19.891 1 85.81 219 TYR B C 1
ATOM 3623 O O . TYR B 1 219 ? -12.023 12.836 20.141 1 85.81 219 TYR B O 1
ATOM 3631 N N . GLY B 1 220 ? -12.797 15.008 19.844 1 84.69 220 GLY B N 1
ATOM 3632 C CA . GLY B 1 220 ? -11.547 15.656 20.203 1 84.69 220 GLY B CA 1
ATOM 3633 C C . GLY B 1 220 ? -10.445 15.43 19.172 1 84.69 220 GLY B C 1
ATOM 3634 O O . GLY B 1 220 ? -9.289 15.789 19.406 1 84.69 220 GLY B O 1
ATOM 3635 N N . TYR B 1 221 ? -10.766 14.844 18.062 1 88.75 221 TYR B N 1
ATOM 3636 C CA . TYR B 1 221 ? -9.719 14.445 17.125 1 88.75 221 TYR B CA 1
ATOM 3637 C C . TYR B 1 221 ? -10.047 14.906 15.719 1 88.75 221 TYR B C 1
ATOM 3639 O O . TYR B 1 221 ? -9.328 15.719 15.141 1 88.75 221 TYR B O 1
ATOM 3647 N N . GLY B 1 222 ? -11.148 14.422 15.172 1 93.75 222 GLY B N 1
ATOM 3648 C CA . GLY B 1 222 ? -11.523 14.758 13.805 1 93.75 222 GLY B CA 1
ATOM 3649 C C . GLY B 1 222 ? -12.625 13.883 13.258 1 93.75 222 GLY B C 1
ATOM 3650 O O . GLY B 1 222 ? -13.672 13.711 13.898 1 93.75 222 GLY B O 1
ATOM 3651 N N . TYR B 1 223 ? -12.453 13.438 12.016 1 93.69 223 TYR B N 1
ATOM 3652 C CA . TYR B 1 223 ? -13.516 12.695 11.344 1 93.69 223 TYR B CA 1
ATOM 3653 C C . TYR B 1 223 ? -12.945 11.484 10.617 1 93.69 223 TYR B C 1
ATOM 3655 O O . TYR B 1 223 ? -11.75 11.422 10.328 1 93.69 223 TYR B O 1
ATOM 3663 N N . ARG B 1 224 ? -13.82 10.531 10.367 1 93.62 224 ARG B N 1
ATOM 3664 C CA . ARG B 1 224 ? -13.453 9.359 9.57 1 93.62 224 ARG B CA 1
ATOM 3665 C C . ARG B 1 224 ? -14.586 8.953 8.641 1 93.62 224 ARG B C 1
ATOM 3667 O O . ARG B 1 224 ? -15.742 8.852 9.062 1 93.62 224 ARG B O 1
ATOM 3674 N N . LEU B 1 225 ? -14.234 8.859 7.375 1 93.94 225 LEU B N 1
ATOM 3675 C CA . LEU B 1 225 ? -15.141 8.227 6.418 1 93.94 225 LEU B CA 1
ATOM 3676 C C . LEU B 1 225 ? -14.852 6.734 6.301 1 93.94 225 LEU B C 1
ATOM 3678 O O . LEU B 1 225 ? -13.695 6.332 6.125 1 93.94 225 LEU B O 1
ATOM 3682 N N . GLU B 1 226 ? -15.859 5.879 6.496 1 90.06 226 GLU B N 1
ATOM 3683 C CA . GLU B 1 226 ? -15.641 4.438 6.453 1 90.06 226 GLU B CA 1
ATOM 3684 C C . GLU B 1 226 ? -16.719 3.738 5.625 1 90.06 226 GLU B C 1
ATOM 3686 O O . GLU B 1 226 ? -17.859 4.207 5.559 1 90.06 226 GLU B O 1
ATOM 3691 N N . ARG B 1 227 ? -16.328 2.646 5.004 1 84.5 227 ARG B N 1
ATOM 3692 C CA . ARG B 1 227 ? -17.281 1.761 4.352 1 84.5 227 ARG B CA 1
ATOM 3693 C C . ARG B 1 227 ? -17.969 0.853 5.367 1 84.5 227 ARG B C 1
ATOM 3695 O O . ARG B 1 227 ? -17.328 0.32 6.27 1 84.5 227 ARG B O 1
ATOM 3702 N N . VAL B 1 228 ? -19.328 0.891 5.477 1 78.88 228 VAL B N 1
ATOM 3703 C CA . VAL B 1 228 ? -20.047 0.069 6.441 1 78.88 228 VAL B CA 1
ATOM 3704 C C . VAL B 1 228 ? -20.859 -1.001 5.711 1 78.88 228 VAL B C 1
ATOM 3706 O O . VAL B 1 228 ? -21.422 -0.737 4.652 1 78.88 228 VAL B O 1
ATOM 3709 N N . GLY B 1 229 ? -20.703 -2.342 6.199 1 61.94 229 GLY B N 1
ATOM 3710 C CA . GLY B 1 229 ? -21.547 -3.402 5.664 1 61.94 229 GLY B CA 1
ATOM 3711 C C . GLY B 1 229 ? -23 -3.27 6.059 1 61.94 229 GLY B C 1
ATOM 3712 O O . GLY B 1 229 ? -23.328 -2.59 7.035 1 61.94 229 GLY B O 1
ATOM 3713 N N . GLN B 1 230 ? -24.156 -3.338 5.285 1 51.09 230 GLN B N 1
ATOM 3714 C CA . GLN B 1 230 ? -25.578 -3.197 5.531 1 51.09 230 GLN B CA 1
ATOM 3715 C C . GLN B 1 230 ? -25.984 -3.887 6.832 1 51.09 230 GLN B C 1
ATOM 3717 O O . GLN B 1 230 ? -27.062 -3.619 7.379 1 51.09 230 GLN B O 1
ATOM 3722 N N . GLY B 1 231 ? -25.438 -4.895 7.445 1 44.97 231 GLY B N 1
ATOM 3723 C CA . GLY B 1 231 ? -26.141 -5.582 8.516 1 44.97 231 GLY B CA 1
ATOM 3724 C C . GLY B 1 231 ? -26.078 -4.84 9.836 1 44.97 231 GLY B C 1
ATOM 3725 O O . GLY B 1 231 ? -26.578 -5.336 10.859 1 44.97 231 GLY B O 1
ATOM 3726 N N . GLU B 1 232 ? -25.203 -4.094 10.211 1 38.25 232 GLU B N 1
ATOM 3727 C CA . GLU B 1 232 ? -25.266 -3.67 11.602 1 38.25 232 GLU B CA 1
ATOM 3728 C C . GLU B 1 232 ? -26.344 -2.613 11.812 1 38.25 232 GLU B C 1
ATOM 3730 O O . GLU B 1 232 ? -26.344 -1.575 11.148 1 38.25 232 GLU B O 1
ATOM 3735 N N . PRO B 1 233 ? -27.453 -3.059 12.305 1 37.75 233 PRO B N 1
ATOM 3736 C CA . PRO B 1 233 ? -28.344 -2.008 12.805 1 37.75 233 PRO B CA 1
ATOM 3737 C C . PRO B 1 233 ? -27.609 -0.964 13.648 1 37.75 233 PRO B C 1
ATOM 3739 O O . PRO B 1 233 ? -26.594 -1.274 14.281 1 37.75 233 PRO B O 1
ATOM 3742 N N . GLU B 1 234 ? -27.797 0.422 13.5 1 30.97 234 GLU B N 1
ATOM 3743 C CA . GLU B 1 234 ? -27.406 1.382 14.531 1 30.97 234 GLU B CA 1
ATOM 3744 C C . GLU B 1 234 ? -27.719 0.86 15.93 1 30.97 234 GLU B C 1
ATOM 3746 O O . GLU B 1 234 ? -28.797 0.305 16.156 1 30.97 234 GLU B O 1
#

Solvent-accessible surface area (backbone atoms only — not comparable to full-atom values): 25384 Å² total; per-residue (Å²): 95,40,34,40,33,38,34,61,48,64,70,57,37,48,51,53,37,51,56,42,37,74,75,64,34,46,67,46,76,31,56,41,54,68,61,46,54,56,46,57,76,60,37,50,63,61,31,37,39,31,26,48,75,34,92,85,40,45,31,62,56,54,48,48,51,49,60,71,70,44,86,77,66,80,68,48,34,32,34,43,33,80,56,81,46,67,69,51,47,29,50,48,28,66,72,65,28,63,46,70,45,52,57,83,72,49,61,66,49,50,52,25,54,50,50,30,52,46,47,67,69,37,63,55,61,79,82,43,53,62,42,76,56,91,55,32,36,35,32,65,82,75,60,42,40,25,55,64,92,40,77,45,94,53,53,72,65,48,41,48,45,49,52,53,41,62,58,36,57,72,37,76,38,12,51,65,42,50,43,50,72,61,55,37,89,57,81,81,70,58,70,62,56,57,54,50,49,50,53,48,47,35,63,72,68,46,39,32,48,78,69,25,19,36,66,42,79,38,88,99,39,30,38,29,32,32,81,30,46,38,63,68,74,133,95,40,32,40,32,38,34,61,47,63,68,57,39,48,52,54,38,51,54,42,36,74,74,64,35,46,67,45,78,31,56,41,54,67,59,47,54,58,45,57,75,60,37,52,63,61,32,39,40,31,27,48,74,35,91,82,40,46,32,62,56,54,50,48,50,49,62,70,70,44,84,77,66,80,69,48,33,33,34,41,31,81,56,80,47,68,68,50,47,30,49,48,28,67,70,65,30,63,46,70,45,51,57,82,73,49,61,65,48,51,52,25,52,50,51,30,52,46,48,66,69,38,64,55,61,79,84,43,54,62,41,74,56,90,57,33,35,36,32,64,82,77,61,42,41,25,55,64,91,39,77,46,95,55,54,73,65,50,41,49,45,49,53,53,42,62,58,35,57,71,36,76,39,13,51,65,41,52,42,51,72,59,55,36,89,58,89,74,72,58,71,63,57,57,53,51,49,50,54,48,46,34,63,72,68,45,39,32,48,79,67,25,18,35,66,40,79,37,87,99,37,30,38,30,33,33,81,29,47,37,62,68,75,131

Secondary structure (DSSP, 8-state):
-EEEEE-S-HHHHHHHHHHHHTTT-EEEEES-HHHHHHHHTTS--SEEEEESB-SSSBHHHHHHHHHHH--SS---EEEEES--SHHHHHHHHHTT-SEEEESSPPHHHHHHHHHHHHHHHS-S-TT-SEEEETTEEEETTTTEEEETTEEE---HHHHHHHHHHHHTTTSEEEHHHHHHHHSTT-TT--HHHHHHHHHHHHHHHT-SGGGTEEEEEETTTEEEEEE--TT---/-EEEEE-S-HHHHHHHHHHHHTTT-EEEEES-HHHHHHHHTTS--SEEEEESB-SSSBHHHHHHHHHHH--SS---EEEEES--SHHHHHHHHHTT-SEEEESSPPHHHHHHHHHHHHHHHS-S-TT-SEEEETTEEEETTTTEEEETTEEE---HHHHHHHHHHHHTTTSEEEHHHHIIIIITT-TT--HHHHHHHHHHHHHHHT-SGGGTEEEEEETTTEEEEEE--TT---

Nearest PDB structures (foldseek):
  4kny-assembly1_B  TM=5.166E-01  e=4.789E-17  Escherichia coli K-12
  6zxc-assembly2_D  TM=9.235E-01  e=3.774E-10  Leptospira biflexa serovar Patoc strain 'Patoc 1 (Paris)'
  4hnr-assembly1_A  TM=9.357E-01  e=1.655E-08  Vibrio cholerae
  6rh1-assembly1_C  TM=9.436E-01  e=2.416E-08  Thermotoga maritima
  3t6k-assembly2_B  TM=8.740E-01  e=7.771E-09  Chloroflexus aurantiacus J-10-fl

InterPro domains:
  IPR001789 Signal transduction response regulator, receiver domain [PF00072] (3-114)
  IPR001789 Signal transduction response regulator, receiver domain [PS50110] (2-118)
  IPR001789 Signal transduction response regulator, receiver domain [SM00448] (1-114)
  IPR001867 OmpR/PhoB-type DNA-binding domain [PF00486] (150-225)
  IPR001867 OmpR/PhoB-type DNA-binding domain [PS51755] (128-227)
  IPR001867 OmpR/PhoB-type DNA-binding domain [SM00862] (149-225)
  IPR001867 OmpR/PhoB-type DNA-binding domain [cd00383] (136-225)
  IPR011006 CheY-like superfamily [SSF52172] (1-136)
  IPR016032 Signal transduction response regulator, C-terminal effector [SSF46894] (126-226)
  IPR036388 Winged helix-like DNA-binding domain superfamily [G3DSA:1.10.10.10] (133-231)
  IPR039420 Transcriptional regulatory protein WalR-like [PTHR48111] (1-220)

Foldseek 3Di:
DEEEEEDLDPVLQVVLQVLQVVVPYHYDYDNDLVVVVVCVVFFDGQAYEYEQDGDPDGPLVSQVVQVVPDDDADRAYEYEYQDDDPVVQCVCVVSPHPYYAYPVGDSVVSNVVVVVRNCVRQVFPPVDQWGDDPQWIARNVVLWIDRNPHTFDDDNLLSQLVVVQRSQEPHFGFLVRSCCRRVNPPDDDPSVVVVVSLVVNCVRNVQDVCVQWHWDADPSTGIHIYGHDNPDDD/DEEEEEDLDPVLQVVLQVLQVVVPYHYDYDNDLVVVVVCVVFFDGQAYEYEQDGDPDGPLVSQVVQVVPDDDADRAYEYEYQDDDPVVQCVCVVSPHPYYAYPVGDSVVSNVVVVVRNCVRQVFPVVDQWTDDPQWIARNVVLWIDRNPHTFDDDNLLSQLVVVQRSQEPHFGFLVRSCCRRVNPPPDDPSVVVVVSLVVNCVRNVQDVCVQWDWDADPSTGIHIYGHDNPDDD

Sequence (468 aa):
MRIAVLDDDPAQTDFVSQTLTAVGHTCYAFKEGKALKKRLQRETFDLLVLDWNVPDMSGEEVLKWVRANQTEHSLPIIFMTSRDDEAGITQILNAGADDYVVKPVSGPILRARIGSLLRRAYPVNAEATVREFDQFRFDVNLKQAYVGDKAVSLTQKEFELALLLFQHLDRPLSRAHILDLVWKQATDIPSRTMDTHISMLRTKLGLRPENGYRLAPIYGYGYRLERVGQGEPEMRIAVLDDDPAQTDFVSQTLTAVGHTCYAFKEGKALKKRLQRETFDLLVLDWNVPDMSGEEVLKWVRANQTEHSLPIIFMTSRDDEAGITQILNAGADDYVVKPVSGPILRARIGSLLRRAYPVNAEATVREFDQFRFDVNLKQAYVGDKAVSLTQKEFELALLLFQHLDRPLSRAHILDLVWKQATDIPSRTMDTHISMLRTKLGLRPENGYRLAPIYGYGYRLERVGQGEPE

pLDDT: mean 88.74, std 11.47, range [30.97, 98.31]